Protein AF-A0A932G2T1-F1 (afdb_monomer_lite)

Sequence (448 aa):
MRRAALALGLALTGCAAPVASRAPAPGHAPARVADAASPRRDPAPTVMWLRPGDQRFTGPEERGSILGRSREPALVELLADGSVRAVEGDLQGRLPPEARSWPTADRGLGLFVQAHADLHLGAPDGPVVGRALPGAYLPVIEPGPRTTEIALPGYQIAIDNRWRPVRAFVDSRSLGTRELPLPPSPDAADFRDHARDLSVVPGGPTFAQTLCGPLRVVEERDGLPRIAQHRAGVEVMGWARVGFERRRGDLACPPRVVERRWSMDEAAPQPELPEGYVAADSTLGDPLGERVRRGGRIFWLEEEGFDGLACTDWRIQAERGASDRVRLSSSFIDDSGDANLVVSSFIFEYAAADSVHLPSVVLLGPQTEVRANRGRGPVRSSMSMGCGEIYTIVSADPERVRVVRGQYLFGLVGYHPEDAETWYLDRRACESAAARPIASANQAHGGC

pLDDT: mean 73.9, std 18.0, range [30.36, 98.38]

Foldseek 3Di:
DDDDDDDDDDDDDDDDDDDDDDDDDDDDDDDDDPDDPDPPDDPDFDKWKFAWDPWFFDAPPDDPDRPDTPPHIFIWTQDPVQWIDTPDDGDTGHTDLCLLFPQALRGHTWWFFQAKKFWAAPDQPHFGFWIFHGQFTWRFNADDPFKTKTFHRPKWDQDPNDTGTQITIIGNVRTHHDGDDADDDPDAQAFDQDFWFFDADAVHDGRTTDAGTGKHFPDADPQWTWIWDDDRRMIGIGTTNHHDDSFQAPRGDAFAFDFDDDDPPPPDDADDDPPQKDFQDLPADPLVLVCLVVQHKKWAWADPDPPFTDIDIKTWAQDPDDPQKIWIWDQDQPPVVDQKGKGWTWTWRWDPRDPWFAIKIKTWDRQIFIHGHPDDPGDDRDGDTDDIWMWGFRHDDNFKTWTAIDPCGGGGTIGRPLRIEIMTRDPVVRVVLRPDPDDDSRDGDNDD

Radius of gyration: 30.61 Å; chains: 1; bounding box: 85×69×82 Å

Structure (mmCIF, N/CA/C/O backbone):
data_AF-A0A932G2T1-F1
#
_entry.id   AF-A0A932G2T1-F1
#
loop_
_atom_site.group_PDB
_atom_site.id
_atom_site.type_symbol
_atom_site.label_atom_id
_atom_site.label_alt_id
_atom_site.label_comp_id
_atom_site.label_asym_id
_atom_site.label_entity_id
_atom_site.label_seq_id
_atom_site.pdbx_PDB_ins_code
_atom_site.Cartn_x
_atom_site.Cartn_y
_atom_site.Cartn_z
_atom_site.occupancy
_atom_site.B_iso_or_equiv
_atom_site.auth_seq_id
_atom_site.auth_comp_id
_atom_site.auth_asym_id
_atom_site.auth_atom_id
_atom_site.pdbx_PDB_model_num
ATOM 1 N N . MET A 1 1 ? -5.996 41.501 -36.676 1.00 36.47 1 MET A N 1
ATOM 2 C CA . MET A 1 1 ? -7.219 42.168 -37.175 1.00 36.47 1 MET A CA 1
ATOM 3 C C . MET A 1 1 ? -7.965 42.783 -35.996 1.00 36.47 1 MET A C 1
ATOM 5 O O . MET A 1 1 ? -8.101 42.120 -34.986 1.00 36.47 1 MET A O 1
ATOM 9 N N . ARG A 1 2 ? -8.349 44.060 -36.144 1.00 31.75 2 ARG A N 1
ATOM 10 C CA . ARG A 1 2 ? -9.397 44.852 -35.456 1.00 31.75 2 ARG A CA 1
ATOM 11 C C . ARG A 1 2 ? -9.717 44.627 -33.956 1.00 31.75 2 ARG A C 1
ATOM 13 O O . ARG A 1 2 ? -10.378 43.675 -33.577 1.00 31.75 2 ARG A O 1
ATOM 20 N N . ARG A 1 3 ? -9.337 45.658 -33.182 1.00 37.03 3 ARG A N 1
ATOM 21 C CA . ARG A 1 3 ? -10.027 46.351 -32.065 1.00 37.03 3 ARG A CA 1
ATOM 22 C C . ARG A 1 3 ? -11.445 45.877 -31.685 1.00 37.03 3 ARG A C 1
ATOM 24 O O . ARG A 1 3 ? -12.320 45.906 -32.542 1.00 37.03 3 ARG A O 1
ATOM 31 N N . ALA A 1 4 ? -11.699 45.756 -30.377 1.00 35.81 4 ALA A N 1
ATOM 32 C CA . ALA A 1 4 ? -12.795 46.462 -29.696 1.00 35.81 4 ALA A CA 1
ATOM 33 C C . ALA A 1 4 ? -12.537 46.544 -28.178 1.00 35.81 4 ALA A C 1
ATOM 35 O O . ALA A 1 4 ? -12.162 45.565 -27.543 1.00 35.81 4 ALA A O 1
ATOM 36 N N . ALA A 1 5 ? -12.715 47.748 -27.643 1.00 38.81 5 ALA A N 1
ATOM 37 C CA . ALA A 1 5 ? -12.700 48.122 -26.234 1.00 38.81 5 ALA A CA 1
ATOM 38 C C . ALA A 1 5 ? -14.123 48.556 -25.819 1.00 38.81 5 ALA A C 1
ATOM 40 O O . ALA A 1 5 ? -14.987 48.659 -26.689 1.00 38.81 5 ALA A O 1
ATOM 41 N N . LEU A 1 6 ? -14.273 48.934 -24.538 1.00 33.19 6 LEU A N 1
ATOM 42 C CA . LEU A 1 6 ? -15.447 49.494 -23.829 1.00 33.19 6 LEU A CA 1
ATOM 43 C C . LEU A 1 6 ? -16.456 48.469 -23.277 1.00 33.19 6 LEU A C 1
ATOM 45 O O . LEU A 1 6 ? -16.743 47.476 -23.924 1.00 33.19 6 LEU A O 1
ATOM 49 N N . ALA A 1 7 ? 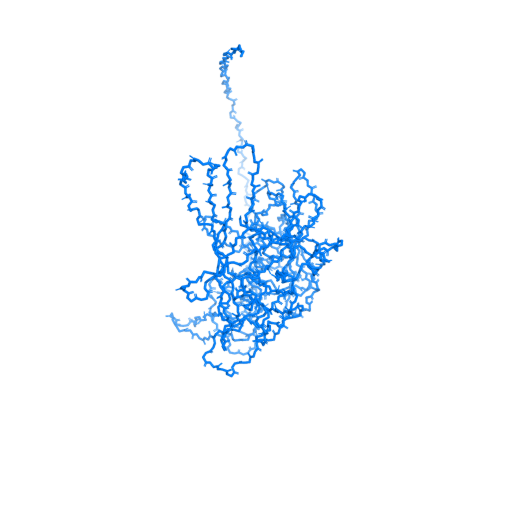-17.095 48.675 -22.121 1.00 30.94 7 ALA A N 1
ATOM 50 C CA . ALA A 1 7 ? -16.960 49.667 -21.047 1.00 30.94 7 ALA A CA 1
ATOM 51 C C . ALA A 1 7 ? -17.843 49.249 -19.851 1.00 30.94 7 ALA A C 1
ATOM 53 O O . ALA A 1 7 ? -18.693 48.372 -19.966 1.00 30.94 7 ALA A O 1
ATOM 54 N N . LEU A 1 8 ? -17.601 49.945 -18.737 1.00 33.62 8 LEU A N 1
ATOM 55 C CA . LEU A 1 8 ? -18.355 50.066 -17.486 1.00 33.62 8 LEU A CA 1
ATOM 56 C C . LEU A 1 8 ? -19.870 49.783 -17.526 1.00 33.62 8 LEU A C 1
ATOM 58 O O . LEU A 1 8 ? -20.591 50.298 -18.376 1.00 33.62 8 LEU A O 1
ATOM 62 N N . GLY A 1 9 ? -20.353 49.179 -16.434 1.00 30.36 9 GLY A N 1
ATOM 63 C CA . GLY A 1 9 ? -21.720 49.326 -15.933 1.00 30.36 9 GLY A CA 1
ATOM 64 C C . GLY A 1 9 ? -21.727 49.409 -14.402 1.00 30.36 9 GLY A C 1
ATOM 65 O O . GLY A 1 9 ? -21.264 48.492 -13.730 1.00 30.36 9 GLY A O 1
ATOM 66 N N . LEU A 1 10 ? -22.197 50.542 -13.876 1.00 33.62 10 LEU A N 1
ATOM 67 C CA . LEU A 1 10 ? -22.302 50.895 -12.458 1.00 33.62 10 LEU A CA 1
ATOM 68 C C . LEU A 1 10 ? -23.425 50.143 -11.711 1.00 33.62 10 LEU A C 1
ATOM 70 O O . LEU A 1 10 ? -24.487 49.889 -12.265 1.00 33.62 10 LEU A O 1
ATOM 74 N N . ALA A 1 11 ? -23.159 49.923 -10.420 1.00 38.56 11 ALA A N 1
ATOM 75 C CA . ALA A 1 11 ? -24.012 50.046 -9.228 1.00 38.56 11 ALA A CA 1
ATOM 76 C C . ALA A 1 11 ? -25.548 49.918 -9.332 1.00 38.56 11 ALA A C 1
ATOM 78 O O . ALA A 1 11 ? -26.215 50.757 -9.931 1.00 38.56 11 ALA A O 1
ATOM 79 N N . LEU A 1 12 ? -26.102 49.022 -8.504 1.00 41.69 12 LEU A N 1
ATOM 80 C CA . LEU A 1 12 ? -27.382 49.239 -7.825 1.00 41.69 12 LEU A CA 1
ATOM 81 C C . LEU A 1 12 ? -27.260 48.886 -6.335 1.00 41.69 12 LEU A C 1
ATOM 83 O O . LEU A 1 12 ? -27.020 47.746 -5.945 1.00 41.69 12 LEU A O 1
ATOM 87 N N . THR A 1 13 ? -27.416 49.924 -5.524 1.00 40.34 13 THR A N 1
ATOM 88 C CA . THR A 1 13 ? -27.706 49.936 -4.092 1.00 40.34 13 THR A CA 1
ATOM 89 C C . THR A 1 13 ? -29.149 49.489 -3.840 1.00 40.34 13 THR A C 1
ATOM 91 O O . THR A 1 13 ? -30.066 49.938 -4.522 1.00 40.34 13 THR A O 1
ATOM 94 N N . GLY A 1 14 ? -29.367 48.660 -2.817 1.00 38.69 14 GLY A N 1
ATOM 95 C CA . GLY A 1 14 ? -30.694 48.317 -2.300 1.00 38.69 14 GLY A CA 1
ATOM 96 C C . GLY A 1 14 ? -30.686 48.314 -0.772 1.00 38.69 14 GLY A C 1
ATOM 97 O O . GLY A 1 14 ? -30.030 47.478 -0.158 1.00 38.69 14 GLY A O 1
ATOM 98 N N . CYS A 1 15 ? -31.385 49.280 -0.176 1.00 40.75 15 CYS A N 1
ATOM 99 C CA . CYS A 1 15 ? -31.573 49.456 1.264 1.00 40.75 15 CYS A CA 1
ATOM 100 C C . CYS A 1 15 ? -32.883 48.817 1.764 1.00 40.75 15 CYS A C 1
ATOM 102 O O . CYS A 1 15 ? -33.870 48.811 1.036 1.00 40.75 15 CYS A O 1
ATOM 104 N N . ALA A 1 16 ? -32.879 48.489 3.069 1.00 36.81 16 ALA A N 1
ATOM 105 C CA . ALA A 1 16 ? -34.007 48.291 4.003 1.00 36.81 16 ALA A CA 1
ATOM 106 C C . ALA A 1 16 ? -34.835 46.990 3.845 1.00 36.81 16 ALA A C 1
ATOM 108 O O . ALA A 1 16 ? -35.106 46.550 2.741 1.00 36.81 16 ALA A O 1
ATOM 109 N N . ALA A 1 17 ? -35.280 46.298 4.905 1.00 37.62 17 ALA A N 1
ATOM 110 C CA . ALA A 1 17 ? -35.633 46.732 6.264 1.00 37.62 17 ALA A CA 1
ATOM 111 C C . ALA A 1 17 ? -35.494 45.592 7.317 1.00 37.62 17 ALA A C 1
ATOM 113 O O . ALA A 1 17 ? -35.486 44.418 6.943 1.00 37.62 17 ALA A O 1
ATOM 114 N N . PRO A 1 18 ? -35.420 45.905 8.630 1.00 50.22 18 PRO A N 1
ATOM 115 C CA . PRO A 1 18 ? -35.369 44.909 9.702 1.00 50.22 18 PRO A CA 1
ATOM 116 C C . PRO A 1 18 ? -36.773 44.424 10.100 1.00 50.22 18 PRO A C 1
ATOM 118 O O . PRO A 1 18 ? -37.667 45.224 10.376 1.00 50.22 18 PRO A O 1
ATOM 121 N N . VAL A 1 19 ? -36.960 43.106 10.193 1.00 46.69 19 VAL A N 1
ATOM 122 C CA . VAL A 1 19 ? -38.171 42.506 10.773 1.00 46.69 19 VAL A CA 1
ATOM 123 C C . VAL A 1 19 ? -37.991 42.400 12.284 1.00 46.69 19 VAL A C 1
ATOM 125 O O . VAL A 1 19 ? -37.173 41.631 12.785 1.00 46.69 19 VAL A O 1
ATOM 128 N N . ALA A 1 20 ? -38.778 43.190 13.009 1.00 41.91 20 ALA A N 1
ATOM 129 C CA . ALA A 1 20 ? -38.942 43.097 14.449 1.00 41.91 20 ALA A CA 1
ATOM 130 C C . ALA A 1 20 ? -39.703 41.808 14.805 1.00 41.91 20 ALA A C 1
ATOM 132 O O . ALA A 1 20 ? -40.883 41.669 14.483 1.00 41.91 20 ALA A O 1
ATOM 133 N N . SER A 1 21 ? -39.043 40.872 15.493 1.00 44.91 21 SER A N 1
ATOM 134 C CA . SER A 1 21 ? -39.714 39.728 16.114 1.00 44.91 21 SER A CA 1
ATOM 135 C C . SER A 1 21 ? -40.123 40.081 17.542 1.00 44.91 21 SER A C 1
ATOM 137 O O . SER A 1 21 ? -39.291 40.413 18.385 1.00 44.91 21 SER A O 1
ATOM 139 N N . ARG A 1 22 ? -41.433 40.010 17.790 1.00 42.78 22 ARG A N 1
ATOM 140 C CA . ARG A 1 22 ? -42.090 40.176 19.090 1.00 42.78 22 ARG A CA 1
ATOM 141 C C . ARG A 1 22 ? -41.557 39.177 20.120 1.00 42.78 22 ARG A C 1
ATOM 143 O O . ARG A 1 22 ? -41.485 37.981 19.853 1.00 42.78 22 ARG A O 1
ATOM 150 N N . ALA A 1 23 ? -41.286 39.678 21.321 1.00 44.94 23 ALA A N 1
ATOM 151 C CA . ALA A 1 23 ? -41.105 38.878 22.524 1.00 44.94 23 ALA A CA 1
ATOM 152 C C . ALA A 1 23 ? -42.447 38.263 22.979 1.00 44.94 23 ALA A C 1
ATOM 154 O O . ALA A 1 23 ? -43.452 38.981 23.011 1.00 44.94 23 ALA A O 1
ATOM 155 N N . PRO A 1 24 ? -42.493 36.974 23.360 1.00 52.09 24 PRO A N 1
ATOM 156 C CA . PRO A 1 24 ? -43.611 36.417 24.106 1.00 52.09 24 PRO A CA 1
ATOM 157 C C . PRO A 1 24 ? -43.470 36.686 25.615 1.00 52.09 24 PRO A C 1
ATOM 159 O O . PRO A 1 24 ? -42.372 36.756 26.165 1.00 52.09 24 PRO A O 1
ATOM 162 N N . ALA A 1 25 ? -44.625 36.857 26.257 1.00 49.12 25 ALA A N 1
ATOM 163 C CA . ALA A 1 25 ? -44.827 37.155 27.673 1.00 49.12 25 ALA A CA 1
ATOM 164 C C . ALA A 1 25 ? -44.294 36.057 28.628 1.00 49.12 25 ALA A C 1
ATOM 166 O O . ALA A 1 25 ? -44.184 34.895 28.228 1.00 49.12 25 ALA A O 1
ATOM 167 N N . PRO A 1 26 ? -44.010 36.390 29.904 1.00 47.50 26 PRO A N 1
ATOM 168 C CA . PRO A 1 26 ? -43.524 35.431 30.891 1.00 47.50 26 PRO A CA 1
ATOM 169 C C . PRO A 1 26 ? -44.660 34.508 31.356 1.00 47.50 26 PRO A C 1
ATOM 171 O O . PRO A 1 26 ? -45.538 34.907 32.117 1.00 47.50 26 PRO A O 1
ATOM 174 N N . GLY A 1 27 ? -44.637 33.259 30.892 1.00 42.16 27 GLY A N 1
ATOM 175 C CA . GLY A 1 27 ? -45.458 32.177 31.430 1.00 42.16 27 GLY A CA 1
ATOM 176 C C . GLY A 1 27 ? -44.837 31.607 32.704 1.00 42.16 27 GLY A C 1
ATOM 177 O O . GLY A 1 27 ? -43.642 31.318 32.745 1.00 42.16 27 GLY A O 1
ATOM 178 N N . HIS A 1 28 ? -45.651 31.458 33.747 1.00 42.97 28 HIS A N 1
ATOM 179 C CA . HIS A 1 28 ? -45.283 30.854 35.025 1.00 42.97 28 HIS A CA 1
ATOM 180 C C . HIS A 1 28 ? -44.648 29.466 34.855 1.00 42.97 28 HIS A C 1
ATOM 182 O O . HIS A 1 28 ? -45.258 28.553 34.302 1.00 42.97 28 HIS A O 1
ATOM 188 N N . ALA A 1 29 ? -43.429 29.309 35.375 1.00 36.66 29 ALA A N 1
ATOM 189 C CA . ALA A 1 29 ? -42.764 28.020 35.489 1.00 36.66 29 ALA A CA 1
ATOM 190 C C . ALA A 1 29 ? -43.407 27.198 36.625 1.00 36.66 29 ALA A C 1
ATOM 192 O O . ALA A 1 29 ? -43.448 27.681 37.761 1.00 36.66 29 ALA A O 1
ATOM 193 N N . PRO A 1 30 ? -43.886 25.967 36.374 1.00 41.78 30 PRO A N 1
ATOM 194 C CA . PRO A 1 30 ? -44.206 25.042 37.450 1.00 41.78 30 PRO A CA 1
ATOM 195 C C . PRO A 1 30 ? -42.914 24.610 38.156 1.00 41.78 30 PRO A C 1
ATOM 197 O O . PRO A 1 30 ? -41.870 24.417 37.527 1.00 41.78 30 PRO A O 1
ATOM 200 N N . ALA A 1 31 ? -42.990 24.482 39.479 1.00 41.66 31 ALA A N 1
ATOM 201 C CA . ALA A 1 31 ? -41.897 24.033 40.326 1.00 41.66 31 ALA A CA 1
ATOM 202 C C . ALA A 1 31 ? -41.333 22.693 39.820 1.00 41.66 31 ALA A C 1
ATOM 204 O O . ALA A 1 31 ? -42.042 21.688 39.764 1.00 41.66 31 ALA A O 1
ATOM 205 N N . ARG A 1 32 ? -40.043 22.687 39.456 1.00 38.25 32 ARG A N 1
ATOM 206 C CA . ARG A 1 32 ? -39.275 21.461 39.219 1.00 38.25 32 ARG A CA 1
ATOM 207 C C . ARG A 1 32 ? -39.206 20.687 40.531 1.00 38.25 32 ARG A C 1
ATOM 209 O O . ARG A 1 32 ? -38.477 21.075 41.441 1.00 38.25 32 ARG A O 1
ATOM 216 N N . VAL A 1 33 ? -39.949 19.590 40.606 1.00 41.84 33 VAL A N 1
ATOM 217 C CA . VAL A 1 33 ? -39.651 18.504 41.536 1.00 41.84 33 VAL A CA 1
ATOM 218 C C . VAL A 1 33 ? -38.266 17.989 41.150 1.00 41.84 33 VAL A C 1
ATOM 220 O O . VAL A 1 33 ? -38.028 17.637 39.995 1.00 41.84 33 VAL A O 1
ATOM 223 N N . ALA A 1 34 ? -37.324 18.057 42.086 1.00 41.28 34 ALA A N 1
ATOM 224 C CA . ALA A 1 34 ? -35.996 17.500 41.913 1.00 41.28 34 ALA A CA 1
ATOM 225 C C . ALA A 1 34 ? -36.129 15.976 41.829 1.00 41.28 34 ALA A C 1
ATOM 227 O O . ALA A 1 34 ? -36.301 15.310 42.849 1.00 41.28 34 ALA A O 1
ATOM 228 N N . ASP A 1 35 ? -36.080 15.438 40.611 1.00 41.31 35 ASP A N 1
ATOM 229 C CA . ASP A 1 35 ? -35.888 14.009 40.402 1.00 41.31 35 ASP A CA 1
ATOM 230 C C . ASP A 1 35 ? -34.572 13.611 41.068 1.00 41.31 35 ASP A C 1
ATOM 232 O O . ASP A 1 35 ? -33.496 14.126 40.742 1.00 41.31 35 ASP A O 1
ATOM 236 N N . ALA A 1 36 ? -34.676 12.712 42.045 1.00 45.06 36 ALA A N 1
ATOM 237 C CA . ALA A 1 36 ? -33.539 12.081 42.682 1.00 45.06 36 ALA A CA 1
ATOM 238 C C . ALA A 1 36 ? -32.657 11.470 41.586 1.00 45.06 36 ALA A C 1
ATOM 240 O O . ALA A 1 36 ? -33.076 10.561 40.867 1.00 45.06 36 ALA A O 1
ATOM 241 N N . ALA A 1 37 ? -31.447 12.015 41.436 1.00 46.44 37 ALA A N 1
ATOM 242 C CA . ALA A 1 37 ? -30.466 11.544 40.478 1.00 46.44 37 ALA A CA 1
ATOM 243 C C . ALA A 1 37 ? -30.239 10.047 40.708 1.00 46.44 37 ALA A C 1
ATOM 245 O O . ALA A 1 37 ? -29.640 9.642 41.705 1.00 46.44 37 ALA A O 1
ATOM 246 N N . SER A 1 38 ? -30.745 9.224 39.789 1.00 40.19 38 SER A N 1
ATOM 247 C CA . SER A 1 38 ? -30.383 7.813 39.741 1.00 40.19 38 SER A CA 1
ATOM 248 C C . SER A 1 38 ? -28.855 7.729 39.707 1.00 40.19 38 SER A C 1
ATOM 250 O O . SER A 1 38 ? -28.242 8.498 38.956 1.00 40.19 38 SER A O 1
ATOM 252 N N . PRO A 1 39 ? -28.223 6.856 40.513 1.00 51.91 39 PRO A N 1
ATOM 253 C CA . PRO A 1 39 ? -26.775 6.719 40.507 1.00 51.91 39 PRO A CA 1
ATOM 254 C C . PRO A 1 39 ? -26.333 6.465 39.067 1.00 51.91 39 PRO A C 1
ATOM 256 O O . PRO A 1 39 ? -26.792 5.511 38.433 1.00 51.91 39 PRO A O 1
ATOM 259 N N . ARG A 1 40 ? -25.502 7.368 38.528 1.00 51.28 40 ARG A N 1
ATOM 260 C CA . ARG A 1 40 ? -24.861 7.179 37.226 1.00 51.28 40 ARG A CA 1
ATOM 261 C C . ARG A 1 40 ? -24.102 5.862 37.325 1.00 51.28 40 ARG A C 1
ATOM 263 O O . ARG A 1 40 ? -23.093 5.794 38.014 1.00 51.28 40 ARG A O 1
ATOM 270 N N . ARG A 1 41 ? -24.632 4.804 36.705 1.00 52.34 41 ARG A N 1
ATOM 271 C CA . ARG A 1 41 ? -23.860 3.584 36.490 1.00 52.34 41 ARG A CA 1
ATOM 272 C C . ARG A 1 41 ? -22.688 3.994 35.620 1.00 52.34 41 ARG A C 1
ATOM 274 O O . ARG A 1 41 ? -22.911 4.485 34.511 1.00 52.34 41 ARG A O 1
ATOM 281 N N . ASP A 1 42 ? -21.483 3.828 36.144 1.00 60.59 42 ASP A N 1
ATOM 282 C CA . ASP A 1 42 ? -20.288 3.979 35.336 1.00 60.59 42 ASP A CA 1
ATOM 283 C C . ASP A 1 42 ? -20.427 3.066 34.109 1.00 60.59 42 ASP A C 1
ATOM 285 O O . ASP A 1 42 ? -20.902 1.927 34.239 1.00 60.59 42 ASP A O 1
ATOM 289 N N . PRO A 1 43 ? -20.125 3.570 32.902 1.00 65.50 43 PRO A N 1
ATOM 290 C CA . PRO A 1 43 ? -20.181 2.750 31.705 1.00 65.50 43 PRO A CA 1
ATOM 291 C C . PRO A 1 43 ? -19.279 1.530 31.904 1.00 65.50 43 PRO A C 1
ATOM 293 O O . PRO A 1 43 ? -18.178 1.644 32.442 1.00 65.50 43 PRO A O 1
ATOM 296 N N . ALA A 1 44 ? -19.765 0.356 31.494 1.00 68.62 44 ALA A N 1
ATOM 297 C CA . ALA A 1 44 ? -18.973 -0.863 31.561 1.00 68.62 44 ALA A CA 1
ATOM 298 C C . ALA A 1 44 ? -17.633 -0.656 30.824 1.00 68.62 44 ALA A C 1
ATOM 300 O O . ALA A 1 44 ? -17.618 0.005 29.777 1.00 68.62 44 ALA A O 1
ATOM 301 N N . PRO A 1 45 ? -16.516 -1.191 31.352 1.00 77.56 45 PRO A N 1
ATOM 302 C CA . PRO A 1 45 ? -15.216 -1.056 30.710 1.00 77.56 45 PRO A CA 1
ATOM 303 C C . PRO A 1 45 ? -15.271 -1.615 29.286 1.00 77.56 45 PRO A C 1
ATOM 305 O O . PRO A 1 45 ? -15.874 -2.659 29.030 1.00 77.56 45 PRO A O 1
ATOM 308 N N . THR A 1 46 ? -14.658 -0.898 28.345 1.00 90.19 46 THR A N 1
ATOM 309 C CA . THR A 1 46 ? -14.611 -1.333 26.944 1.00 90.19 46 THR A CA 1
ATOM 310 C C . THR A 1 46 ? -13.400 -2.233 26.752 1.00 90.19 46 THR A C 1
ATOM 312 O O . THR A 1 46 ? -12.266 -1.782 26.902 1.00 90.19 46 THR A O 1
ATOM 315 N N . VAL A 1 47 ? -13.641 -3.502 26.424 1.00 93.25 47 VAL A N 1
ATOM 316 C CA . VAL A 1 47 ? -12.588 -4.489 26.161 1.00 93.25 47 VAL A CA 1
ATOM 317 C C . VAL A 1 47 ? -12.160 -4.413 24.696 1.00 93.25 47 VAL A C 1
ATOM 319 O O . VAL A 1 47 ? -13.004 -4.464 23.804 1.00 93.25 47 VAL A O 1
ATOM 322 N N . MET A 1 48 ? -10.859 -4.295 24.441 1.00 94.06 48 MET A N 1
ATOM 323 C CA . MET A 1 48 ? -10.264 -4.136 23.111 1.00 94.06 48 MET A CA 1
ATOM 324 C C . MET A 1 48 ? -8.955 -4.908 22.999 1.00 94.06 48 MET A C 1
ATOM 326 O O . MET A 1 48 ? -8.325 -5.237 23.999 1.00 94.06 48 MET A O 1
ATOM 330 N N . TRP A 1 49 ? -8.521 -5.174 21.773 1.00 92.19 49 TRP A N 1
ATOM 331 C CA . TRP A 1 49 ? -7.183 -5.694 21.534 1.00 92.19 49 TRP A CA 1
ATOM 332 C C . TRP A 1 49 ? -6.161 -4.572 21.566 1.00 92.19 49 TRP A C 1
ATOM 334 O O . TRP A 1 49 ? -6.384 -3.488 21.035 1.00 92.19 49 TRP A O 1
ATOM 344 N N . LEU A 1 50 ? -5.014 -4.875 22.150 1.00 88.50 50 LEU A N 1
ATOM 345 C CA . LEU A 1 50 ? -3.802 -4.093 22.086 1.00 88.50 50 LEU A CA 1
ATOM 346 C C . LEU A 1 50 ? -2.795 -4.862 21.230 1.00 88.50 50 LEU A C 1
ATOM 348 O O . LEU A 1 50 ? -2.267 -5.885 21.668 1.00 88.50 50 LEU A O 1
ATOM 352 N N . ARG A 1 51 ? -2.530 -4.392 20.008 1.00 85.38 51 ARG A N 1
ATOM 353 C CA . ARG A 1 51 ? -1.513 -5.011 19.143 1.00 85.38 51 ARG A CA 1
ATOM 354 C C . ARG A 1 51 ? -0.090 -4.583 19.561 1.00 85.38 51 ARG A C 1
ATOM 356 O O . ARG A 1 51 ? 0.083 -3.441 20.012 1.00 85.38 51 ARG A O 1
ATOM 363 N N . PRO A 1 52 ? 0.918 -5.467 19.402 1.00 75.06 52 PRO A N 1
ATOM 364 C CA . PRO A 1 52 ? 2.300 -5.205 19.795 1.00 75.06 52 PRO A CA 1
ATOM 365 C C . PRO A 1 52 ? 2.853 -3.920 19.186 1.00 75.06 52 PRO A C 1
ATOM 367 O O . PRO A 1 52 ? 2.529 -3.536 18.067 1.00 75.06 52 PRO A O 1
ATOM 370 N N . GLY A 1 53 ? 3.748 -3.258 19.906 1.00 67.00 53 GLY A N 1
ATOM 371 C CA . GLY A 1 53 ? 4.473 -2.108 19.382 1.00 67.00 53 GLY A CA 1
ATOM 372 C C . GLY A 1 53 ? 5.432 -1.530 20.409 1.00 67.00 53 GLY A C 1
ATOM 373 O O . GLY A 1 53 ? 5.457 -1.952 21.563 1.00 67.00 53 GLY A O 1
ATOM 374 N N . ASP A 1 54 ? 6.187 -0.503 20.018 1.00 56.78 54 ASP A N 1
ATOM 375 C CA . ASP A 1 54 ? 7.085 0.240 20.918 1.00 56.78 54 ASP A CA 1
ATOM 376 C C . ASP A 1 54 ? 6.324 1.164 21.891 1.00 56.78 54 ASP A C 1
ATOM 378 O O . ASP A 1 54 ? 6.761 2.267 22.224 1.00 56.78 54 ASP A O 1
ATOM 382 N N . GLN A 1 55 ? 5.151 0.722 22.337 1.00 64.38 55 GLN A N 1
ATOM 383 C CA . GLN A 1 55 ? 4.315 1.433 23.284 1.00 64.38 55 GLN A CA 1
ATOM 384 C C . GLN A 1 55 ? 4.991 1.397 24.649 1.00 64.38 55 GLN A C 1
ATOM 386 O O . GLN A 1 55 ? 5.336 0.335 25.168 1.00 64.38 55 GLN A O 1
ATOM 391 N N . ARG A 1 56 ? 5.202 2.584 25.214 1.00 64.88 56 ARG A N 1
ATOM 392 C CA . ARG A 1 56 ? 5.715 2.758 26.568 1.00 64.88 56 ARG A CA 1
ATOM 393 C C . ARG A 1 56 ? 4.527 3.016 27.481 1.00 64.88 56 ARG A C 1
ATOM 395 O O . ARG A 1 56 ? 3.809 3.991 27.278 1.00 64.88 56 ARG A O 1
ATOM 402 N N . PHE A 1 57 ? 4.344 2.157 28.472 1.00 66.50 57 PHE A N 1
ATOM 403 C CA . PHE A 1 57 ? 3.363 2.362 29.533 1.00 66.50 57 PHE A CA 1
ATOM 404 C C . PHE A 1 57 ? 3.986 3.220 30.622 1.00 66.50 57 PHE A C 1
ATOM 406 O O . PHE A 1 57 ? 5.079 2.906 31.094 1.00 66.50 57 PHE A O 1
ATOM 413 N N . THR A 1 58 ? 3.298 4.285 31.023 1.00 63.38 58 THR A N 1
ATOM 414 C CA . THR A 1 58 ? 3.634 5.006 32.255 1.00 63.38 58 THR A CA 1
ATOM 415 C C . THR A 1 58 ? 2.818 4.428 33.399 1.00 63.38 58 THR A C 1
ATOM 417 O O . THR A 1 58 ? 1.602 4.246 33.252 1.00 63.38 58 THR A O 1
ATOM 420 N N . GLY A 1 59 ? 3.475 4.155 34.525 1.00 60.34 59 GLY A N 1
ATOM 421 C CA . GLY A 1 59 ? 2.792 3.706 35.731 1.00 60.34 59 GLY A CA 1
ATOM 422 C C . GLY A 1 59 ? 1.825 4.740 36.303 1.00 60.34 59 GLY A C 1
ATOM 423 O O . GLY A 1 59 ? 1.959 5.932 36.019 1.00 60.34 59 GLY A O 1
ATOM 424 N N . PRO A 1 60 ? 0.842 4.293 37.104 1.00 56.53 60 PRO A N 1
ATOM 425 C CA . PRO A 1 60 ? -0.114 5.186 37.752 1.00 56.53 60 PRO A CA 1
ATOM 426 C C . PRO A 1 60 ? 0.550 6.146 38.755 1.00 56.53 60 PRO A C 1
ATOM 428 O O . PRO A 1 60 ? 0.030 7.238 38.967 1.00 56.53 60 PRO A O 1
ATOM 431 N N . GLU A 1 61 ? 1.708 5.781 39.323 1.00 57.66 61 GLU A N 1
ATOM 432 C CA . GLU A 1 61 ? 2.347 6.534 40.416 1.00 57.66 61 GLU A CA 1
ATOM 433 C C . GLU A 1 61 ? 3.656 7.256 40.045 1.00 57.66 61 GLU A C 1
ATOM 435 O O . GLU A 1 61 ? 4.107 8.114 40.800 1.00 57.66 61 GLU A O 1
ATOM 440 N N . GLU A 1 62 ? 4.244 7.020 38.867 1.00 49.75 62 GLU A N 1
ATOM 441 C CA . GLU A 1 62 ? 5.524 7.639 38.498 1.00 49.75 62 GLU A CA 1
ATOM 442 C C . GLU A 1 62 ? 5.510 8.278 37.108 1.00 49.75 62 GLU A C 1
ATOM 444 O O . GLU A 1 62 ? 5.354 7.631 36.068 1.00 49.75 62 GLU A O 1
ATOM 449 N N . ARG A 1 63 ? 5.785 9.587 37.086 1.00 46.53 63 ARG A N 1
ATOM 450 C CA . ARG A 1 63 ? 6.188 10.317 35.882 1.00 46.53 63 ARG A CA 1
ATOM 451 C C . ARG A 1 63 ? 7.577 9.833 35.440 1.00 46.53 63 ARG A C 1
ATOM 453 O O . ARG A 1 63 ? 8.565 10.503 35.718 1.00 46.53 63 ARG A O 1
ATOM 460 N N . GLY A 1 64 ? 7.665 8.701 34.742 1.00 45.97 64 GLY A N 1
ATOM 461 C CA . GLY A 1 64 ? 8.860 8.380 33.949 1.00 45.97 64 GLY A CA 1
ATOM 462 C C . GLY A 1 64 ? 9.304 6.922 33.868 1.00 45.97 64 GLY A C 1
ATOM 463 O O . GLY A 1 64 ? 10.137 6.626 33.012 1.00 45.97 64 GLY A O 1
ATOM 464 N N . SER A 1 65 ? 8.774 6.003 34.678 1.00 45.47 65 SER A N 1
ATOM 465 C CA . SER A 1 65 ? 9.132 4.584 34.573 1.00 45.47 65 SER A CA 1
ATOM 466 C C . SER A 1 65 ? 8.336 3.901 33.450 1.00 45.47 65 SER A C 1
ATOM 468 O O . SER A 1 65 ? 7.105 3.877 33.442 1.00 45.47 65 SER A O 1
ATOM 470 N N . ILE A 1 66 ? 9.062 3.388 32.448 1.00 52.41 66 ILE A N 1
ATOM 471 C CA . ILE A 1 66 ? 8.515 2.569 31.358 1.00 52.41 66 ILE A CA 1
ATOM 472 C C . ILE A 1 66 ? 8.219 1.187 31.947 1.00 52.41 66 ILE A C 1
ATOM 474 O O . ILE A 1 66 ? 9.150 0.420 32.179 1.00 52.41 66 ILE A O 1
ATOM 478 N N . LEU A 1 67 ? 6.947 0.867 32.186 1.00 50.94 67 LEU A N 1
ATOM 479 C CA . LEU A 1 67 ? 6.560 -0.382 32.859 1.00 50.94 67 LEU A CA 1
ATOM 480 C C . LEU A 1 67 ? 6.660 -1.638 31.977 1.00 50.94 67 LEU A C 1
ATOM 482 O O . LEU A 1 67 ? 6.653 -2.750 32.491 1.00 50.94 67 LEU A O 1
ATOM 486 N N . GLY A 1 68 ? 6.789 -1.495 30.658 1.00 58.00 68 GLY A N 1
ATOM 487 C CA . GLY A 1 68 ? 6.962 -2.641 29.767 1.00 58.00 68 GLY A CA 1
ATOM 488 C C . GLY A 1 68 ? 6.732 -2.311 28.298 1.00 58.00 68 GLY A C 1
ATOM 489 O O . GLY A 1 68 ? 6.347 -1.194 27.953 1.00 58.00 68 GLY A O 1
ATOM 490 N N . ARG A 1 69 ? 6.983 -3.299 27.433 1.00 64.75 69 ARG A N 1
ATOM 491 C CA . ARG A 1 69 ? 6.532 -3.336 26.034 1.00 64.75 69 ARG A CA 1
ATOM 492 C C . ARG A 1 69 ? 5.645 -4.566 25.879 1.00 64.75 69 ARG A C 1
ATOM 494 O O . ARG A 1 69 ? 6.072 -5.656 26.257 1.00 64.75 69 ARG A O 1
ATOM 501 N N . SER A 1 70 ? 4.453 -4.410 25.308 1.00 66.25 70 SER A N 1
ATOM 502 C CA . SER A 1 70 ? 3.669 -5.563 24.851 1.00 66.25 70 SER A CA 1
ATOM 503 C C . SER A 1 70 ? 4.397 -6.156 23.641 1.00 66.25 70 SER A C 1
ATOM 505 O O . SER A 1 70 ? 4.536 -5.510 22.601 1.00 66.25 70 SER A O 1
ATOM 507 N N . ARG A 1 71 ? 4.961 -7.354 23.830 1.00 74.50 71 ARG A N 1
ATOM 508 C CA . ARG A 1 71 ? 5.613 -8.131 22.762 1.00 74.50 71 ARG A CA 1
ATOM 509 C C . ARG A 1 71 ? 4.602 -8.953 21.966 1.00 74.50 71 ARG A C 1
ATOM 511 O O . ARG A 1 71 ? 4.855 -9.260 20.809 1.00 74.50 71 ARG A O 1
ATOM 518 N N . GLU A 1 72 ? 3.463 -9.251 22.581 1.00 81.69 72 GLU A N 1
ATOM 519 C CA . GLU A 1 72 ? 2.391 -10.075 22.032 1.00 81.69 72 GLU A CA 1
ATOM 520 C C . GLU A 1 72 ? 1.054 -9.328 22.118 1.00 81.69 72 GLU A C 1
ATOM 522 O O . GLU A 1 72 ? 0.884 -8.497 23.023 1.00 81.69 72 GLU A O 1
ATOM 527 N N . PRO A 1 73 ? 0.122 -9.570 21.174 1.00 87.31 73 PRO A N 1
ATOM 528 C CA . PRO A 1 73 ? -1.219 -9.010 21.247 1.00 87.31 73 PRO A CA 1
ATOM 529 C C . PRO A 1 73 ? -1.881 -9.377 22.577 1.00 87.31 73 PRO A C 1
ATOM 531 O O . PRO A 1 73 ? -1.852 -10.537 22.975 1.00 87.31 73 PRO A O 1
ATOM 534 N N . ALA A 1 74 ? -2.501 -8.408 23.245 1.00 91.12 74 ALA A N 1
ATOM 535 C CA . ALA A 1 74 ? -3.177 -8.632 24.521 1.00 91.12 74 ALA A CA 1
ATOM 536 C C . ALA A 1 74 ? -4.589 -8.053 24.496 1.00 91.12 74 ALA A C 1
ATOM 538 O O . ALA A 1 74 ? -4.821 -6.988 23.924 1.00 91.12 74 ALA A O 1
ATOM 539 N N . LEU A 1 75 ? -5.530 -8.729 25.145 1.00 93.94 75 LEU A N 1
ATOM 540 C CA . LEU A 1 75 ? -6.862 -8.187 25.368 1.00 93.94 75 LEU A CA 1
ATOM 541 C C . LEU A 1 75 ? -6.828 -7.275 26.600 1.00 93.94 75 LEU A C 1
ATOM 543 O O . LEU A 1 75 ? -6.349 -7.684 27.657 1.00 93.94 75 LEU A O 1
ATOM 547 N N . VAL A 1 76 ? -7.314 -6.043 26.474 1.00 92.88 76 VAL A N 1
ATOM 548 C CA . VAL A 1 76 ? -7.245 -5.023 27.525 1.00 92.88 76 VAL A CA 1
ATOM 549 C C . VAL A 1 76 ? -8.582 -4.323 27.736 1.00 92.88 76 VAL A C 1
ATOM 551 O O . VAL A 1 76 ? -9.326 -4.054 26.798 1.00 92.88 76 VAL A O 1
ATOM 554 N N . GLU A 1 77 ? -8.874 -3.983 28.982 1.00 93.62 77 GLU A N 1
ATOM 555 C CA . GLU A 1 77 ? -9.932 -3.066 29.382 1.00 93.62 77 GLU A CA 1
ATOM 556 C C . GLU A 1 77 ? -9.422 -1.628 29.290 1.00 93.62 77 GLU A C 1
ATOM 558 O O . GLU A 1 77 ? -8.430 -1.279 29.933 1.00 93.62 77 GLU A O 1
ATOM 563 N N . LEU A 1 78 ? -10.108 -0.781 28.521 1.00 90.38 78 LEU A N 1
ATOM 564 C CA . LEU A 1 78 ? -9.900 0.664 28.553 1.00 90.38 78 LEU A CA 1
ATOM 565 C C . LEU A 1 78 ? -10.720 1.278 29.691 1.00 90.38 78 LEU A C 1
ATOM 567 O O . LEU A 1 78 ? -11.952 1.211 29.697 1.00 90.38 78 LEU A O 1
ATOM 571 N N . LEU A 1 79 ? -10.017 1.903 30.631 1.00 89.62 79 LEU A N 1
ATOM 572 C CA . LEU A 1 79 ? -10.587 2.579 31.788 1.00 89.62 79 LEU A CA 1
ATOM 573 C C . LEU A 1 79 ? -10.933 4.041 31.461 1.00 89.62 79 LEU A C 1
ATOM 575 O O . LEU A 1 79 ? -10.407 4.638 30.518 1.00 89.62 79 LEU A O 1
ATOM 579 N N . ALA A 1 80 ? -11.823 4.638 32.259 1.00 85.12 80 ALA A N 1
ATOM 580 C CA . ALA A 1 80 ? -12.355 5.985 32.023 1.00 85.12 80 ALA A CA 1
ATOM 581 C C . ALA A 1 80 ? -11.285 7.096 32.070 1.00 85.12 80 ALA A C 1
ATOM 583 O O . ALA A 1 80 ? -11.399 8.101 31.371 1.00 85.12 80 ALA A O 1
ATOM 584 N N . ASP A 1 81 ? -10.222 6.914 32.856 1.00 84.31 81 ASP A N 1
ATOM 585 C CA . ASP A 1 81 ? -9.074 7.833 32.938 1.00 84.31 81 ASP A CA 1
ATOM 586 C C . ASP A 1 81 ? -8.094 7.687 31.755 1.00 84.31 81 ASP A C 1
ATOM 588 O O . ASP A 1 81 ? -7.129 8.453 31.592 1.00 84.31 81 ASP A O 1
ATOM 592 N N . GLY A 1 82 ? -8.362 6.693 30.912 1.00 83.75 82 GLY A N 1
ATOM 593 C CA . GLY A 1 82 ? -7.605 6.360 29.737 1.00 83.75 82 GLY A CA 1
ATOM 594 C C . GLY A 1 82 ? -6.435 5.409 29.936 1.00 83.75 82 GLY A C 1
ATOM 595 O O . GLY A 1 82 ? -5.679 5.199 28.981 1.00 83.75 82 GLY A O 1
ATOM 596 N N . SER A 1 83 ? -6.280 4.865 31.139 1.00 87.94 83 SER A N 1
ATOM 597 C CA . SER A 1 83 ? -5.404 3.731 31.384 1.00 87.94 83 SER A CA 1
ATOM 598 C C . SER A 1 83 ? -5.995 2.443 30.811 1.00 87.94 83 SER A C 1
ATOM 600 O O . SER A 1 83 ? -7.188 2.352 30.520 1.00 87.94 83 SER A O 1
ATOM 602 N N . VAL A 1 84 ? -5.129 1.463 30.590 1.00 89.44 84 VAL A N 1
ATOM 603 C CA . VAL A 1 84 ? -5.508 0.121 30.168 1.00 89.44 84 VAL A CA 1
ATOM 604 C C . VAL A 1 84 ? -5.048 -0.893 31.198 1.00 89.44 84 VAL A C 1
ATOM 606 O O . VAL A 1 84 ? -4.007 -0.717 31.839 1.00 89.44 84 VAL A O 1
ATOM 609 N N . ARG A 1 85 ? -5.825 -1.961 31.334 1.00 91.56 85 ARG A N 1
ATOM 610 C CA . ARG A 1 85 ? -5.504 -3.128 32.153 1.00 91.56 85 ARG A CA 1
ATOM 611 C C . ARG A 1 85 ? -5.759 -4.374 31.325 1.00 91.56 85 ARG A C 1
ATOM 613 O O . ARG A 1 85 ? -6.818 -4.471 30.718 1.00 91.56 85 ARG A O 1
ATOM 620 N N . ALA A 1 86 ? -4.822 -5.308 31.270 1.00 90.69 86 ALA A N 1
ATOM 621 C CA . ALA A 1 86 ? -5.072 -6.562 30.584 1.00 90.69 86 ALA A CA 1
ATOM 622 C C . ALA A 1 86 ? -6.202 -7.344 31.252 1.00 90.69 86 ALA A C 1
ATOM 624 O O . ALA A 1 86 ? -6.339 -7.358 32.473 1.00 90.69 86 ALA A O 1
ATOM 625 N N . VAL A 1 87 ? -7.016 -7.982 30.414 1.00 92.44 87 VAL A N 1
ATOM 626 C CA . VAL A 1 87 ? -8.026 -8.947 30.856 1.00 92.44 87 VAL A CA 1
ATOM 627 C C . VAL A 1 87 ? -7.329 -10.176 31.447 1.00 92.44 87 VAL A C 1
ATOM 629 O O . VAL A 1 87 ? -7.795 -10.730 32.438 1.00 92.44 87 VAL A O 1
ATOM 632 N N . GLU A 1 88 ? -6.182 -10.554 30.872 1.00 89.06 88 GLU A N 1
ATOM 633 C CA . GLU A 1 88 ? -5.318 -11.637 31.340 1.00 89.06 88 GLU A CA 1
ATOM 634 C C . GLU A 1 88 ? -3.853 -11.172 31.402 1.00 89.06 88 GLU A C 1
ATOM 636 O O . GLU A 1 88 ? -3.327 -10.608 30.441 1.00 89.06 88 GLU A O 1
ATOM 641 N N . GLY A 1 89 ? -3.183 -11.430 32.529 1.00 86.06 89 GLY A N 1
ATOM 642 C CA . GLY A 1 89 ? -1.788 -11.048 32.775 1.00 86.06 89 GLY A CA 1
ATOM 643 C C . GLY A 1 89 ? -1.613 -9.712 33.509 1.00 86.06 89 GLY A C 1
ATOM 644 O O . GLY A 1 89 ? -2.577 -9.072 33.920 1.00 86.06 89 GLY A O 1
ATOM 645 N N . ASP A 1 90 ? -0.357 -9.290 33.668 1.00 84.31 90 ASP A N 1
ATOM 646 C CA . ASP A 1 90 ? 0.025 -8.187 34.571 1.00 84.31 90 ASP A CA 1
ATOM 647 C C . ASP A 1 90 ? 0.166 -6.823 33.871 1.00 84.31 90 ASP A C 1
ATOM 649 O O . ASP A 1 90 ? 0.702 -5.864 34.431 1.00 84.31 90 ASP A O 1
ATOM 653 N N . LEU A 1 91 ? -0.274 -6.711 32.615 1.00 83.69 91 LEU A N 1
ATOM 654 C CA . LEU A 1 91 ? -0.149 -5.465 31.866 1.00 83.69 91 LEU A CA 1
ATOM 655 C C . LEU A 1 91 ? -1.130 -4.416 32.411 1.00 83.69 91 LEU A C 1
ATOM 657 O O . LEU A 1 91 ? -2.343 -4.542 32.258 1.00 83.69 91 LEU A O 1
ATOM 661 N N . GLN A 1 92 ? -0.600 -3.330 32.969 1.00 87.00 92 GLN A N 1
ATOM 662 C CA . GLN A 1 92 ? -1.382 -2.170 33.389 1.00 87.00 92 GLN A CA 1
ATOM 663 C C . GLN A 1 92 ? -0.598 -0.875 33.159 1.00 87.00 92 GLN A C 1
ATOM 665 O O . GLN A 1 92 ? 0.606 -0.805 33.407 1.00 87.00 92 GLN A O 1
ATOM 670 N N . GLY A 1 93 ? -1.277 0.179 32.708 1.00 86.50 93 GLY A N 1
ATOM 671 C CA . GLY A 1 93 ? -0.673 1.507 32.625 1.00 86.50 93 GLY A CA 1
ATOM 672 C C . GLY A 1 93 ? -1.431 2.469 31.729 1.00 86.50 93 GLY A C 1
ATOM 673 O O . GLY A 1 93 ? -2.465 2.137 31.151 1.00 86.50 93 GLY A O 1
ATOM 674 N N . ARG A 1 94 ? -0.914 3.690 31.595 1.00 86.00 94 ARG A N 1
ATOM 675 C CA . ARG A 1 94 ? -1.493 4.677 30.680 1.00 86.00 94 ARG A CA 1
ATOM 676 C C . ARG A 1 94 ? -0.896 4.537 29.288 1.00 86.00 94 ARG A C 1
ATOM 678 O O . ARG A 1 94 ? 0.326 4.525 29.142 1.00 86.00 94 ARG A O 1
ATOM 685 N N . LEU A 1 95 ? -1.760 4.467 28.278 1.00 77.31 95 LEU A N 1
ATOM 686 C CA . LEU A 1 95 ? -1.329 4.579 26.891 1.00 77.31 95 LEU A CA 1
ATOM 687 C C . LEU A 1 95 ? -1.016 6.040 26.552 1.00 77.31 95 LEU A C 1
ATOM 689 O O . LEU A 1 95 ? -1.750 6.933 26.992 1.00 77.31 95 LEU A O 1
ATOM 693 N N . PRO A 1 96 ? 0.025 6.298 25.744 1.00 75.00 96 PRO A N 1
ATOM 694 C CA . PRO A 1 96 ? 0.231 7.623 25.187 1.00 75.00 96 PRO A CA 1
ATOM 695 C C . PRO A 1 96 ? -1.012 8.037 24.380 1.00 75.00 96 PRO A C 1
ATOM 697 O O . PRO A 1 96 ? -1.582 7.191 23.680 1.00 75.00 96 PRO A O 1
ATOM 700 N N . PRO A 1 97 ? -1.458 9.307 24.445 1.00 72.38 97 PRO A N 1
ATOM 701 C CA . PRO A 1 97 ? -2.608 9.778 23.671 1.00 72.38 97 PRO A CA 1
ATOM 702 C C . PRO A 1 97 ? -2.488 9.458 22.176 1.00 72.38 97 PRO A C 1
ATOM 704 O O . PRO A 1 97 ? -3.484 9.165 21.515 1.00 72.38 97 PRO A O 1
ATOM 707 N N . GLU A 1 98 ? -1.261 9.444 21.649 1.00 71.00 98 GLU A N 1
ATOM 708 C CA . GLU A 1 98 ? -0.980 9.148 20.249 1.00 71.00 98 GLU A CA 1
ATOM 709 C C . GLU A 1 98 ? -1.249 7.680 19.895 1.00 71.00 98 GLU A C 1
ATOM 711 O O . GLU A 1 98 ? -1.692 7.420 18.780 1.00 71.00 98 GLU A O 1
ATOM 716 N N . ALA A 1 99 ? -1.075 6.730 20.828 1.00 69.38 99 ALA A N 1
ATOM 717 C CA . ALA A 1 99 ? -1.302 5.299 20.576 1.00 69.38 99 ALA A CA 1
ATOM 718 C C . ALA A 1 99 ? -2.762 4.969 20.226 1.00 69.38 99 ALA A C 1
ATOM 720 O O . ALA A 1 99 ? -3.025 3.951 19.589 1.00 69.38 99 ALA A O 1
ATOM 721 N N . ARG A 1 100 ? -3.706 5.846 20.589 1.00 68.31 100 ARG A N 1
ATOM 722 C CA . ARG A 1 100 ? -5.120 5.739 20.185 1.00 68.31 100 ARG A CA 1
ATOM 723 C C . ARG A 1 100 ? -5.386 6.191 18.757 1.00 68.31 100 ARG A C 1
ATOM 725 O O . ARG A 1 100 ? -6.437 5.912 18.207 1.00 68.31 100 ARG A O 1
ATOM 732 N N . SER A 1 101 ? -4.458 6.932 18.162 1.00 65.94 101 SER A N 1
ATOM 733 C CA . SER A 1 101 ? -4.606 7.495 16.816 1.00 65.94 101 SER A CA 1
ATOM 734 C C . SER A 1 101 ? -3.604 6.917 15.821 1.00 65.94 101 SER A C 1
ATOM 736 O O . SER A 1 101 ? -3.424 7.473 14.738 1.00 65.94 101 SER A O 1
ATOM 738 N N . TRP A 1 102 ? -2.950 5.804 16.162 1.00 68.75 102 TRP A N 1
ATOM 739 C CA . TRP A 1 102 ? -2.052 5.120 15.242 1.00 68.75 102 TRP A CA 1
ATOM 740 C C . TRP A 1 102 ? -2.842 4.510 14.073 1.00 68.75 102 TRP A C 1
ATOM 742 O O . TRP A 1 102 ? -3.701 3.660 14.292 1.00 68.75 102 TRP A O 1
ATOM 752 N N . PRO A 1 103 ? -2.570 4.925 12.821 1.00 59.44 103 PRO A N 1
ATOM 753 C CA . PRO A 1 103 ? -3.341 4.507 11.650 1.00 59.44 103 PRO A CA 1
ATOM 754 C C . PRO A 1 103 ? -2.982 3.106 11.157 1.00 59.44 103 PRO A C 1
ATOM 756 O O . PRO A 1 103 ? -3.116 2.843 9.967 1.00 59.44 103 PRO A O 1
ATOM 759 N N . THR A 1 104 ? -2.436 2.216 11.978 1.00 66.12 104 THR A N 1
ATOM 760 C CA . THR A 1 104 ? -1.851 0.977 11.458 1.00 66.12 104 THR A CA 1
ATOM 761 C C . THR A 1 104 ? -2.532 -0.246 12.052 1.00 66.12 104 THR A C 1
ATOM 763 O O . THR A 1 104 ? -2.793 -0.314 13.247 1.00 66.12 104 THR A O 1
ATOM 766 N N . ALA A 1 105 ? -2.860 -1.219 11.196 1.00 63.41 105 ALA A N 1
ATOM 767 C CA . ALA A 1 105 ? -3.547 -2.444 11.611 1.00 63.41 105 ALA A CA 1
ATOM 768 C C . ALA A 1 105 ? -2.691 -3.327 12.543 1.00 63.41 105 ALA A C 1
ATOM 770 O O . ALA A 1 105 ? -3.204 -4.227 13.200 1.00 63.41 105 ALA A O 1
ATOM 771 N N . ASP A 1 106 ? -1.384 -3.074 12.596 1.00 70.50 106 ASP A N 1
ATOM 772 C CA . ASP A 1 106 ? -0.405 -3.805 13.393 1.00 70.50 106 ASP A CA 1
ATOM 773 C C . ASP A 1 106 ? -0.167 -3.193 14.782 1.00 70.50 106 ASP A C 1
ATOM 775 O O . ASP A 1 106 ? 0.592 -3.775 15.551 1.00 70.50 106 ASP A O 1
ATOM 779 N N . ARG A 1 107 ? -0.766 -2.039 15.132 1.00 74.19 107 ARG A N 1
ATOM 780 C CA . ARG A 1 107 ? -0.478 -1.351 16.406 1.00 74.19 107 ARG A CA 1
ATOM 781 C C . ARG A 1 107 ? -1.695 -0.654 17.013 1.00 74.19 107 ARG A C 1
ATOM 783 O O . ARG A 1 107 ? -2.651 -0.308 16.331 1.00 74.19 107 ARG A O 1
ATOM 790 N N . GLY A 1 108 ? -1.600 -0.374 18.312 1.00 82.31 108 GLY A N 1
ATOM 791 C CA . GLY A 1 108 ? -2.584 0.424 19.047 1.00 82.31 108 GLY A CA 1
ATOM 792 C C . GLY A 1 108 ? -3.777 -0.387 19.547 1.00 82.31 108 GLY A C 1
ATOM 793 O O . GLY A 1 108 ? -3.777 -1.619 19.480 1.00 82.31 108 GLY A O 1
ATOM 794 N N . LEU A 1 109 ? -4.770 0.324 20.084 1.00 90.31 109 LEU A N 1
ATOM 795 C CA . LEU A 1 109 ? -6.043 -0.254 20.513 1.00 90.31 109 LEU A CA 1
ATOM 796 C C . LEU A 1 109 ? -6.967 -0.453 19.319 1.00 90.31 109 LEU A C 1
ATOM 798 O O . LEU A 1 109 ? -7.103 0.449 18.495 1.00 90.31 109 LEU A O 1
ATOM 802 N N . GLY A 1 110 ? -7.641 -1.592 19.249 1.00 93.19 110 GLY A N 1
ATOM 803 C CA . GLY A 1 110 ? -8.561 -1.866 18.160 1.00 93.19 110 GLY A CA 1
ATOM 804 C C . GLY A 1 110 ? -9.512 -3.020 18.416 1.00 93.19 110 GLY A C 1
ATOM 805 O O . GLY A 1 110 ? -9.442 -3.733 19.421 1.00 93.19 110 GLY A O 1
ATOM 806 N N . LEU A 1 111 ? -10.436 -3.178 17.477 1.00 95.25 111 LEU A N 1
ATOM 807 C CA . LEU A 1 111 ? -11.441 -4.233 17.464 1.00 95.25 111 LEU A CA 1
ATOM 808 C C . LEU A 1 111 ? -11.483 -4.886 16.087 1.00 95.25 111 LEU A C 1
ATOM 810 O O . LEU A 1 111 ? -11.161 -4.260 15.077 1.00 95.25 111 LEU A O 1
ATOM 814 N N . PHE A 1 112 ? -11.919 -6.139 16.053 1.00 96.19 112 PHE A N 1
ATOM 815 C CA . PHE A 1 112 ? -12.183 -6.844 14.810 1.00 96.19 112 PHE A CA 1
ATOM 816 C C . PHE A 1 112 ? -13.610 -6.612 14.350 1.00 96.19 112 PHE A C 1
ATOM 818 O O . PHE A 1 112 ? -14.560 -6.694 15.133 1.00 96.19 112 PHE A O 1
ATOM 825 N N . VAL A 1 113 ? -13.764 -6.420 13.052 1.00 97.19 113 VAL A N 1
ATOM 826 C CA . VAL A 1 113 ? -15.060 -6.368 12.391 1.00 97.19 113 VAL A CA 1
ATOM 827 C C . VAL A 1 113 ? -15.666 -7.767 12.371 1.00 97.19 113 VAL A C 1
ATOM 829 O O . VAL A 1 113 ? -15.065 -8.719 11.883 1.00 97.19 113 VAL A O 1
ATOM 832 N N . GLN A 1 114 ? -16.866 -7.895 12.921 1.00 97.31 114 GLN A N 1
ATOM 833 C CA . GLN A 1 114 ? -17.636 -9.134 13.025 1.00 97.31 114 GLN A CA 1
ATOM 834 C C . GLN A 1 114 ? -18.643 -9.292 11.882 1.00 97.31 114 GLN A C 1
ATOM 836 O O . GLN A 1 114 ? -19.038 -10.410 11.559 1.00 97.31 114 GLN A O 1
ATOM 841 N N . ALA A 1 115 ? -19.066 -8.182 11.278 1.00 96.31 115 ALA A N 1
ATOM 842 C CA . ALA A 1 115 ? -20.022 -8.126 10.179 1.00 96.31 115 ALA A CA 1
ATOM 843 C C . ALA A 1 115 ? -19.673 -6.954 9.256 1.00 96.31 115 ALA A C 1
ATOM 845 O O . ALA A 1 115 ? -19.080 -5.983 9.714 1.00 96.31 115 ALA A O 1
ATOM 846 N N . HIS A 1 116 ? -20.059 -7.023 7.978 1.00 96.56 116 HIS A N 1
ATOM 847 C CA . HIS A 1 116 ? -19.868 -5.904 7.051 1.00 96.56 116 HIS A CA 1
ATOM 848 C C . HIS A 1 116 ? -20.414 -4.600 7.638 1.00 96.56 116 HIS A C 1
ATOM 850 O O . HIS A 1 116 ? -21.542 -4.571 8.135 1.00 96.56 116 HIS A O 1
ATOM 856 N N . ALA A 1 117 ? -19.622 -3.535 7.552 1.00 97.56 117 ALA A N 1
ATOM 857 C CA . ALA A 1 117 ? -19.983 -2.242 8.110 1.00 97.56 117 ALA A CA 1
ATOM 858 C C . ALA A 1 117 ? -19.596 -1.102 7.170 1.00 97.56 117 ALA A C 1
ATOM 860 O O . ALA A 1 117 ? -18.507 -1.111 6.595 1.00 97.56 117 ALA A O 1
ATOM 861 N N . ASP A 1 118 ? -20.481 -0.118 7.036 1.00 98.38 118 ASP A N 1
ATOM 862 C CA . ASP A 1 118 ? -20.187 1.117 6.316 1.00 98.38 118 ASP A CA 1
ATOM 863 C C . ASP A 1 118 ? -19.300 2.035 7.169 1.00 98.38 118 ASP A C 1
ATOM 865 O O . ASP A 1 118 ? -19.383 2.061 8.401 1.00 98.38 118 ASP A O 1
ATOM 869 N N . LEU A 1 119 ? -18.429 2.783 6.492 1.00 98.38 119 LEU A N 1
ATOM 870 C CA . LEU A 1 119 ? -17.500 3.727 7.102 1.00 98.38 119 LEU A CA 1
ATOM 871 C C . LEU A 1 119 ? -17.920 5.150 6.749 1.00 98.38 119 LEU A C 1
ATOM 873 O O . LEU A 1 119 ? -17.880 5.539 5.580 1.00 98.38 119 LEU A O 1
ATOM 877 N N . HIS A 1 120 ? -18.301 5.927 7.757 1.00 98.31 120 HIS A N 1
ATOM 878 C CA . HIS A 1 120 ? -18.831 7.279 7.597 1.00 98.31 120 HIS A CA 1
ATOM 879 C C . HIS A 1 120 ? -17.769 8.335 7.910 1.00 98.31 120 HIS A C 1
ATOM 881 O O . HIS A 1 120 ? -17.105 8.278 8.944 1.00 98.31 120 HIS A O 1
ATOM 887 N N . LEU A 1 121 ? -17.590 9.318 7.029 1.00 96.88 121 LEU A N 1
ATOM 888 C CA . LEU A 1 121 ? -16.594 10.374 7.214 1.00 96.88 121 LEU A CA 1
ATOM 889 C C . LEU A 1 121 ? -17.136 11.524 8.073 1.00 96.88 121 LEU A C 1
ATOM 891 O O . LEU A 1 121 ? -18.212 12.055 7.808 1.00 96.88 121 LEU A O 1
ATOM 895 N N . GLY A 1 122 ? -16.344 11.974 9.049 1.00 93.12 122 GLY A N 1
ATOM 896 C CA . GLY A 1 122 ? -16.568 13.218 9.800 1.00 93.12 122 GLY A CA 1
ATOM 897 C C . GL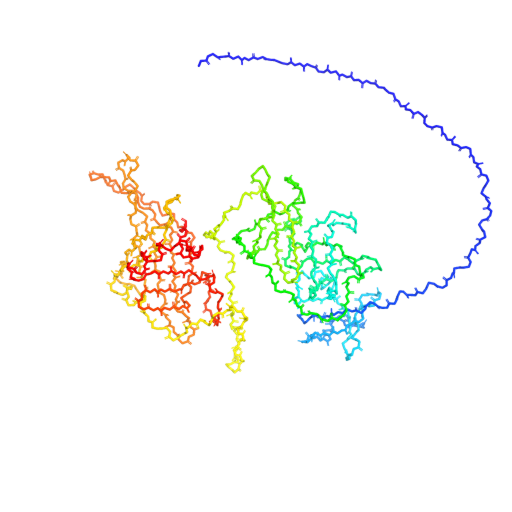Y A 1 122 ? -17.668 13.169 10.868 1.00 93.12 122 GLY A C 1
ATOM 898 O O . GLY A 1 122 ? -17.524 13.833 11.890 1.00 93.12 122 GLY A O 1
ATOM 899 N N . ALA A 1 123 ? -18.715 12.367 10.674 1.00 96.12 123 ALA A N 1
ATOM 900 C CA . ALA A 1 123 ? -19.789 12.141 11.641 1.00 96.12 123 ALA A CA 1
ATOM 901 C C . ALA A 1 123 ? -20.391 10.726 11.488 1.00 96.12 123 ALA A C 1
ATOM 903 O O . ALA A 1 123 ? -20.266 10.143 10.407 1.00 96.12 123 ALA A O 1
ATOM 904 N N . PRO A 1 124 ? -21.076 10.189 12.521 1.00 96.81 124 PRO A N 1
ATOM 905 C CA . PRO A 1 124 ? -21.802 8.909 12.476 1.00 96.81 124 PRO A CA 1
ATOM 906 C C . PRO A 1 124 ? -22.718 8.715 11.261 1.00 96.81 124 PRO A C 1
ATOM 908 O O . PRO A 1 124 ? -22.839 7.621 10.728 1.00 96.81 124 PRO A O 1
ATOM 911 N N . ASP A 1 125 ? -23.355 9.795 10.836 1.00 95.94 125 ASP A N 1
ATOM 912 C CA . ASP A 1 125 ? -24.340 9.912 9.764 1.00 95.94 125 ASP A CA 1
ATOM 913 C C . ASP A 1 125 ? -23.787 10.710 8.566 1.00 95.94 125 ASP A C 1
ATOM 915 O O . ASP A 1 125 ? -24.523 11.156 7.685 1.00 95.94 125 ASP A O 1
ATOM 919 N N . GLY A 1 126 ? -22.460 10.867 8.518 1.00 96.81 126 GLY A N 1
ATOM 920 C CA . GLY A 1 126 ? -21.738 11.449 7.395 1.00 96.81 126 GLY A CA 1
ATOM 921 C C . GLY A 1 126 ? -21.778 10.576 6.133 1.00 96.81 126 GLY A C 1
ATOM 922 O O . GLY A 1 126 ? -22.338 9.474 6.129 1.00 96.81 126 GLY A O 1
ATOM 923 N N . PRO A 1 127 ? -21.175 11.044 5.028 1.00 97.25 127 PRO A N 1
ATOM 924 C CA . PRO A 1 127 ? -21.138 10.275 3.793 1.00 97.25 127 PRO A CA 1
ATOM 925 C C . PRO A 1 127 ? -20.334 8.984 3.966 1.00 97.25 127 PRO A C 1
ATOM 927 O O . PRO A 1 127 ? -19.287 8.972 4.620 1.00 97.25 127 PRO A O 1
ATOM 930 N N . VAL A 1 128 ? -20.803 7.913 3.325 1.00 97.25 128 VAL A N 1
ATOM 931 C CA . VAL A 1 128 ? -20.094 6.632 3.280 1.00 97.25 128 VAL A CA 1
ATOM 932 C C . VAL A 1 128 ? -18.877 6.762 2.366 1.00 97.25 128 VAL A C 1
ATOM 934 O O . VAL A 1 128 ? -19.012 7.029 1.172 1.00 97.25 128 VAL A O 1
ATOM 937 N N . VAL A 1 129 ? -17.690 6.559 2.931 1.00 96.88 129 VAL A N 1
ATOM 938 C CA . VAL A 1 129 ? -16.394 6.630 2.231 1.00 96.88 129 VAL A CA 1
ATOM 939 C C . VAL A 1 129 ? -15.724 5.273 2.084 1.00 96.88 129 VAL A C 1
ATOM 941 O O . VAL A 1 129 ? -14.611 5.180 1.579 1.00 96.88 129 VAL A O 1
ATOM 944 N N . GLY A 1 130 ? -16.374 4.205 2.532 1.00 96.69 130 GLY A N 1
ATOM 945 C CA . GLY A 1 130 ? -15.791 2.879 2.486 1.00 96.69 130 GLY A CA 1
ATOM 946 C C . GLY A 1 130 ? -16.603 1.844 3.236 1.00 96.69 130 GLY A C 1
ATOM 947 O O . GLY A 1 130 ? -17.686 2.129 3.749 1.00 96.69 130 GLY A O 1
ATOM 948 N N . ARG A 1 131 ? -16.049 0.638 3.297 1.00 97.25 131 ARG A N 1
ATOM 949 C CA . ARG A 1 131 ? -16.613 -0.513 3.994 1.00 97.25 131 ARG A CA 1
ATOM 950 C C . ARG A 1 131 ? -15.522 -1.266 4.728 1.00 97.25 131 ARG A C 1
ATOM 952 O O . ARG A 1 131 ? -14.421 -1.431 4.211 1.00 97.25 131 ARG A O 1
ATOM 959 N N . ALA A 1 132 ? -15.847 -1.775 5.904 1.00 96.62 132 ALA A N 1
ATOM 960 C CA . ALA A 1 132 ? -15.009 -2.726 6.608 1.00 96.62 132 ALA A CA 1
ATOM 961 C C . ALA A 1 132 ? -15.595 -4.136 6.471 1.00 96.62 132 ALA A C 1
ATOM 963 O O . ALA A 1 132 ? -16.802 -4.347 6.627 1.00 96.62 132 ALA A O 1
ATOM 964 N N . LEU A 1 133 ? -14.736 -5.091 6.130 1.00 95.88 133 LEU A N 1
ATOM 965 C CA . LEU A 1 133 ? -15.082 -6.494 5.930 1.00 95.88 133 LEU A CA 1
ATOM 966 C C . LEU A 1 133 ? -14.880 -7.280 7.235 1.00 95.88 133 LEU A C 1
ATOM 968 O O . LEU A 1 133 ? -13.993 -6.924 8.015 1.00 95.88 133 LEU A O 1
ATOM 972 N N . PRO A 1 134 ? -15.644 -8.362 7.477 1.00 96.81 134 PRO A N 1
ATOM 973 C CA . PRO A 1 134 ? -15.390 -9.257 8.604 1.00 96.81 134 PRO A CA 1
ATOM 974 C C . PRO A 1 134 ? -13.920 -9.700 8.669 1.00 96.81 134 PRO A C 1
ATOM 976 O O . PRO A 1 134 ? -13.319 -10.005 7.643 1.00 96.81 134 PRO A O 1
ATOM 979 N N . GLY A 1 135 ? -13.335 -9.702 9.867 1.00 94.62 135 GLY A N 1
ATOM 980 C CA . GLY A 1 135 ? -11.910 -9.984 10.089 1.00 94.62 135 GLY A CA 1
ATOM 981 C C . GLY A 1 135 ? -10.987 -8.768 10.015 1.00 94.62 135 GLY A C 1
ATOM 982 O O . GLY A 1 135 ? -9.857 -8.848 10.491 1.00 94.62 135 GLY A O 1
ATOM 983 N N . ALA A 1 136 ? -11.446 -7.620 9.503 1.00 93.94 136 ALA A N 1
ATOM 984 C CA . ALA A 1 136 ? -10.649 -6.395 9.518 1.00 93.94 136 ALA A CA 1
ATOM 985 C C . ALA A 1 136 ? -10.368 -5.934 10.951 1.00 93.94 136 ALA A C 1
ATOM 987 O O . ALA A 1 136 ? -11.281 -5.856 11.772 1.00 93.94 136 ALA A O 1
ATOM 988 N N . TYR A 1 137 ? -9.113 -5.595 11.242 1.00 93.44 137 TYR A N 1
ATOM 989 C CA . TYR A 1 137 ? -8.729 -4.960 12.499 1.00 93.44 137 TYR A CA 1
ATOM 990 C C . TYR A 1 137 ? -8.790 -3.440 12.343 1.00 93.44 137 TYR A C 1
ATOM 992 O O . TYR A 1 137 ? -8.059 -2.870 11.528 1.00 93.44 137 TYR A O 1
ATOM 1000 N N . LEU A 1 138 ? -9.649 -2.782 13.122 1.00 93.62 138 LEU A N 1
ATOM 1001 C CA . LEU A 1 138 ? -9.836 -1.333 13.078 1.00 93.62 138 LEU A CA 1
ATOM 1002 C C . LEU A 1 138 ? -9.254 -0.685 14.339 1.00 93.62 138 LEU A C 1
ATOM 1004 O O . LEU A 1 138 ? -9.744 -0.969 15.438 1.00 93.62 138 LEU A O 1
ATOM 1008 N N . PRO A 1 139 ? -8.248 0.198 14.204 1.00 92.50 139 PRO A N 1
ATOM 1009 C CA . PRO A 1 139 ? -7.769 1.010 15.312 1.00 92.50 139 PRO A CA 1
ATOM 1010 C C . PRO A 1 139 ? -8.884 1.924 15.831 1.00 92.50 139 PRO A C 1
ATOM 1012 O O . PRO A 1 139 ? -9.465 2.701 15.070 1.00 92.50 139 PRO A O 1
ATOM 1015 N N . VAL A 1 140 ? -9.179 1.833 17.126 1.00 92.81 140 VAL A N 1
ATOM 1016 C CA . VAL A 1 140 ? -10.233 2.603 17.793 1.00 92.81 140 VAL A CA 1
ATOM 1017 C C . VAL A 1 140 ? -9.636 3.871 18.394 1.00 92.81 140 VAL A C 1
ATOM 1019 O O . VAL A 1 140 ? -8.748 3.809 19.245 1.00 92.81 140 VAL A O 1
ATOM 1022 N N . ILE A 1 141 ? -10.171 5.020 17.978 1.00 91.19 141 ILE A N 1
ATOM 1023 C CA . ILE A 1 141 ? -9.825 6.336 18.527 1.00 91.19 141 ILE A CA 1
ATOM 1024 C C . ILE A 1 141 ? -10.690 6.612 19.754 1.00 91.19 141 ILE A C 1
ATOM 1026 O O . ILE A 1 141 ? -10.167 6.896 20.836 1.00 91.19 141 ILE A O 1
ATOM 1030 N N . GLU A 1 142 ? -12.008 6.495 19.584 1.00 91.12 142 GLU A N 1
ATOM 1031 C CA . GLU A 1 142 ? -12.995 6.739 20.631 1.00 91.12 142 GLU A CA 1
ATOM 1032 C C . GLU A 1 142 ? -14.131 5.706 20.540 1.00 91.12 142 GLU A C 1
ATOM 1034 O O . GLU A 1 142 ? -14.890 5.697 19.563 1.00 91.12 142 GLU A O 1
ATOM 1039 N N . PRO A 1 143 ? -14.260 4.797 21.526 1.00 92.12 143 PRO A N 1
ATOM 1040 C CA . PRO A 1 143 ? -15.369 3.857 21.564 1.00 92.12 143 PRO A CA 1
ATOM 1041 C C . PRO A 1 143 ? -16.666 4.580 21.933 1.00 92.12 143 PRO A C 1
ATOM 1043 O O . PRO A 1 143 ? -16.706 5.363 22.880 1.00 92.12 143 PRO A O 1
ATOM 1046 N N . GLY A 1 144 ? -17.748 4.272 21.220 1.00 92.31 144 GLY A N 1
ATOM 1047 C CA . GLY A 1 144 ? -19.085 4.753 21.553 1.00 92.31 144 GLY A CA 1
ATOM 1048 C C . GLY A 1 144 ? -20.095 3.609 21.666 1.00 92.31 144 GLY A C 1
ATOM 1049 O O . GLY A 1 144 ? -19.836 2.497 21.215 1.00 92.31 144 GLY A O 1
ATOM 1050 N N . PRO A 1 145 ? -21.267 3.852 22.278 1.00 91.38 145 PRO A N 1
ATOM 1051 C CA . PRO A 1 145 ? -22.283 2.815 22.485 1.00 91.38 145 PRO A CA 1
ATOM 1052 C C . PRO A 1 145 ? -23.074 2.460 21.215 1.00 91.38 145 PRO A C 1
ATOM 1054 O O . PRO A 1 145 ? -23.781 1.456 21.190 1.00 91.38 145 PRO A O 1
ATOM 1057 N N . ARG A 1 146 ? -23.022 3.312 20.186 1.00 95.00 146 ARG A N 1
ATOM 1058 C CA . ARG A 1 146 ? -23.730 3.125 18.906 1.00 95.00 146 ARG A CA 1
ATOM 1059 C C . ARG A 1 146 ? -22.788 3.230 17.722 1.00 95.00 146 ARG A C 1
ATOM 1061 O O . ARG A 1 146 ? -22.899 2.449 16.786 1.00 95.00 146 ARG A O 1
ATOM 1068 N N . THR A 1 147 ? -21.886 4.199 17.777 1.00 97.00 147 THR A N 1
ATOM 1069 C CA . THR A 1 147 ? -20.867 4.415 16.759 1.00 97.00 147 THR A CA 1
ATOM 1070 C C . THR A 1 147 ? -19.513 4.573 17.410 1.00 97.00 147 THR A C 1
ATOM 1072 O O . THR A 1 147 ? -19.390 5.265 18.419 1.00 97.00 147 THR A O 1
ATOM 1075 N N . THR A 1 148 ? -18.509 3.960 16.806 1.00 95.94 148 THR A N 1
ATOM 1076 C CA . THR A 1 148 ? -17.119 4.018 17.241 1.00 95.94 148 THR A CA 1
ATOM 1077 C C . THR A 1 148 ? -16.337 4.865 16.248 1.00 95.94 148 THR A C 1
ATOM 1079 O O . THR A 1 148 ? -16.450 4.649 15.041 1.00 95.94 148 THR A O 1
ATOM 1082 N N . GLU A 1 149 ? -15.557 5.824 16.745 1.00 95.88 149 GLU A N 1
ATOM 1083 C CA . GLU A 1 149 ? -14.596 6.554 15.920 1.00 95.88 149 GLU A CA 1
ATOM 1084 C C . GLU A 1 149 ? -13.332 5.703 15.753 1.00 95.88 149 GLU A C 1
ATOM 1086 O O . GLU A 1 149 ? -12.738 5.235 16.730 1.00 95.88 149 GLU A O 1
ATOM 1091 N N . ILE A 1 150 ? -12.913 5.516 14.507 1.00 95.12 150 ILE A N 1
ATOM 1092 C CA . ILE A 1 150 ? -11.761 4.705 14.118 1.00 95.12 150 ILE A CA 1
ATOM 1093 C C . ILE A 1 150 ? -10.768 5.514 13.282 1.00 95.12 150 ILE A C 1
ATOM 1095 O O . ILE A 1 150 ? -11.125 6.511 12.647 1.00 95.12 150 ILE A O 1
ATOM 1099 N N . ALA A 1 151 ? -9.527 5.038 13.221 1.00 92.88 151 ALA A N 1
ATOM 1100 C CA . ALA A 1 151 ? -8.579 5.434 12.185 1.00 92.88 151 ALA A CA 1
ATOM 1101 C C . ALA A 1 151 ? -8.639 4.434 11.021 1.00 92.88 151 ALA A C 1
ATOM 1103 O O . ALA A 1 151 ? -8.582 3.225 11.239 1.00 92.88 151 ALA A O 1
ATOM 1104 N N . LEU A 1 152 ? -8.713 4.919 9.780 1.00 92.56 152 LEU A N 1
ATOM 1105 C CA . LEU A 1 152 ? -8.656 4.059 8.597 1.00 92.56 152 LEU A CA 1
ATOM 1106 C C . LEU A 1 152 ? -7.230 3.497 8.409 1.00 92.56 152 LEU A C 1
ATOM 1108 O O . LEU A 1 152 ? -6.296 4.285 8.230 1.00 92.56 152 LEU A O 1
ATOM 1112 N N . PRO A 1 153 ? -7.032 2.162 8.404 1.00 87.81 153 PRO A N 1
ATOM 1113 C CA . PRO A 1 153 ? -5.702 1.562 8.336 1.00 87.81 153 PRO A CA 1
ATOM 1114 C C . PRO A 1 153 ? -4.903 1.964 7.089 1.00 87.81 153 PRO A C 1
ATOM 1116 O O . PRO A 1 153 ? -5.271 1.658 5.957 1.00 87.81 153 PRO A O 1
ATOM 1119 N N . GLY A 1 154 ? -3.766 2.622 7.300 1.00 84.12 154 GLY A N 1
ATOM 1120 C CA . GLY A 1 154 ? -2.837 3.083 6.272 1.00 84.12 154 GLY A CA 1
ATOM 1121 C C . GLY A 1 154 ? -3.202 4.422 5.631 1.00 84.12 154 GLY A C 1
ATOM 1122 O O . GLY A 1 154 ? -2.315 5.047 5.057 1.00 84.12 154 GLY A O 1
ATOM 1123 N N . TYR A 1 155 ? -4.446 4.889 5.753 1.00 88.94 155 TYR A N 1
ATOM 1124 C CA . TYR A 1 155 ? -4.921 6.108 5.096 1.00 88.94 155 TYR A CA 1
ATOM 1125 C C . TYR A 1 155 ? -4.608 7.360 5.909 1.00 88.94 155 TYR A C 1
ATOM 1127 O O . TYR A 1 155 ? -4.858 7.438 7.116 1.00 88.94 155 TYR A O 1
ATOM 1135 N N . GLN A 1 156 ? -4.086 8.372 5.218 1.00 88.06 156 GLN A N 1
ATOM 1136 C CA . GLN A 1 156 ? -3.711 9.649 5.811 1.00 88.06 156 GLN A CA 1
ATOM 1137 C C . GLN A 1 156 ? -4.202 10.825 4.966 1.00 88.06 156 GLN A C 1
ATOM 1139 O O . GLN A 1 156 ? -4.474 10.696 3.771 1.00 88.06 156 GLN A O 1
ATOM 1144 N N . ILE A 1 157 ? -4.300 11.981 5.614 1.00 88.56 157 ILE A N 1
ATOM 1145 C CA . ILE A 1 157 ? -4.600 13.266 4.991 1.00 88.56 157 ILE A CA 1
ATOM 1146 C C . ILE A 1 157 ? -3.687 14.349 5.569 1.00 88.56 157 ILE A C 1
ATOM 1148 O O . ILE A 1 157 ? -3.417 14.377 6.772 1.00 88.56 157 ILE A O 1
ATOM 1152 N N . ALA A 1 158 ? -3.206 15.244 4.709 1.00 83.25 158 ALA A N 1
ATOM 1153 C CA . ALA A 1 158 ? -2.466 16.423 5.127 1.00 83.25 158 ALA A CA 1
ATOM 1154 C C . ALA A 1 158 ? -3.443 17.514 5.597 1.00 83.25 158 ALA A C 1
ATOM 1156 O O . ALA A 1 158 ? -4.238 18.028 4.814 1.00 83.25 158 ALA A O 1
ATOM 1157 N N . ILE A 1 159 ? -3.372 17.875 6.879 1.00 81.44 159 ILE A N 1
ATOM 1158 C CA . ILE A 1 159 ? -4.126 18.981 7.485 1.00 81.44 159 ILE A CA 1
ATOM 1159 C C . ILE A 1 159 ? -3.111 19.904 8.153 1.00 81.44 159 ILE A C 1
ATOM 1161 O O . ILE A 1 159 ? -2.321 19.450 8.983 1.00 81.44 159 ILE A O 1
ATOM 1165 N N . ASP A 1 160 ? -3.104 21.184 7.777 1.00 86.00 160 ASP A N 1
ATOM 1166 C CA . ASP A 1 160 ? -2.144 22.187 8.265 1.00 86.00 160 ASP A CA 1
ATOM 1167 C C . ASP A 1 160 ? -0.677 21.744 8.099 1.00 86.00 160 ASP A C 1
ATOM 1169 O O . ASP A 1 160 ? 0.135 21.844 9.022 1.00 86.00 160 ASP A O 1
ATOM 1173 N N . ASN A 1 161 ? -0.342 21.188 6.927 1.00 78.94 161 ASN A N 1
ATOM 1174 C CA . ASN A 1 161 ? 0.973 20.608 6.610 1.00 78.94 161 ASN A CA 1
ATOM 1175 C C . ASN A 1 161 ? 1.414 19.467 7.548 1.00 78.94 161 ASN A C 1
ATOM 1177 O O . ASN A 1 161 ? 2.604 19.166 7.648 1.00 78.94 161 ASN A O 1
ATOM 1181 N N . ARG A 1 162 ? 0.473 18.812 8.239 1.00 79.62 162 ARG A N 1
ATOM 1182 C CA . ARG A 1 162 ? 0.733 17.629 9.066 1.00 79.62 162 ARG A CA 1
ATOM 1183 C C . ARG A 1 162 ? -0.098 16.451 8.583 1.00 79.62 162 ARG A C 1
ATOM 1185 O O . ARG A 1 162 ? -1.314 16.560 8.444 1.00 79.62 162 ARG A O 1
ATOM 1192 N N . TRP A 1 163 ? 0.557 15.313 8.381 1.00 81.25 163 TRP A N 1
ATOM 1193 C CA . TRP A 1 163 ? -0.120 14.054 8.090 1.00 81.25 163 TRP A CA 1
ATOM 1194 C C . TRP A 1 163 ? -0.890 13.579 9.313 1.00 81.25 163 TRP A C 1
ATOM 1196 O O . TRP A 1 163 ? -0.336 13.461 10.408 1.00 81.25 163 TRP A O 1
ATOM 1206 N N . ARG A 1 164 ? -2.181 13.325 9.125 1.00 85.81 164 ARG A N 1
ATOM 1207 C CA . ARG A 1 164 ? -3.072 12.795 10.151 1.00 85.81 164 ARG A CA 1
ATOM 1208 C C . ARG A 1 164 ? -3.769 11.536 9.646 1.00 85.81 164 ARG A C 1
ATOM 1210 O O . ARG A 1 164 ? -4.036 11.446 8.447 1.00 85.81 164 ARG A O 1
ATOM 1217 N N . PRO A 1 165 ? -4.079 10.581 10.538 1.00 89.12 165 PRO A N 1
ATOM 1218 C CA . PRO A 1 165 ? -4.931 9.449 10.195 1.00 89.12 165 PRO A CA 1
ATOM 1219 C C . PRO A 1 165 ? -6.278 9.946 9.663 1.00 89.12 165 PRO A C 1
ATOM 1221 O O . PRO A 1 165 ? -6.846 10.899 10.208 1.00 89.12 165 PRO A O 1
ATOM 1224 N N . VAL A 1 166 ? -6.810 9.287 8.635 1.00 92.88 166 VAL A N 1
ATOM 1225 C CA . VAL A 1 166 ? -8.197 9.532 8.220 1.00 92.88 166 VAL A CA 1
ATOM 1226 C C . VAL A 1 166 ? -9.122 8.932 9.273 1.00 92.88 166 VAL A C 1
ATOM 1228 O O . VAL A 1 166 ? -8.995 7.759 9.622 1.00 92.88 166 VAL A O 1
ATOM 1231 N N . ARG A 1 167 ? -10.032 9.753 9.797 1.00 94.62 167 ARG A N 1
ATOM 1232 C CA . ARG A 1 167 ? -10.990 9.381 10.842 1.00 94.62 167 ARG A CA 1
ATOM 1233 C C . ARG A 1 167 ? -12.327 9.009 10.218 1.00 94.62 167 ARG A C 1
ATOM 1235 O O . ARG A 1 167 ? -12.812 9.732 9.348 1.00 94.62 167 ARG A O 1
ATOM 1242 N N . ALA A 1 168 ? -12.920 7.915 10.675 1.00 96.94 168 ALA A N 1
ATOM 1243 C CA . ALA A 1 168 ? -14.239 7.477 10.236 1.00 96.94 168 ALA A CA 1
ATOM 1244 C C . ALA A 1 168 ? -15.063 6.946 11.413 1.00 96.94 168 ALA A C 1
ATOM 1246 O O . ALA A 1 168 ? -14.519 6.601 12.459 1.00 96.94 168 ALA A O 1
ATOM 1247 N N . PHE A 1 169 ? -16.373 6.869 11.224 1.00 98.12 169 PHE A N 1
ATOM 1248 C CA . PHE A 1 169 ? -17.321 6.293 12.166 1.00 98.12 169 PHE A CA 1
ATOM 1249 C C . PHE A 1 169 ? -17.867 4.981 11.614 1.00 98.12 169 PHE A C 1
ATOM 1251 O O . PHE A 1 169 ? -18.151 4.870 10.421 1.00 98.12 169 PHE A O 1
ATOM 1258 N N . VAL A 1 170 ? -18.020 3.998 12.494 1.00 98.00 170 VAL A N 1
ATOM 1259 C CA . VAL A 1 170 ? -18.547 2.665 12.178 1.00 98.00 170 VAL A CA 1
ATOM 1260 C C . VAL A 1 170 ? -19.552 2.239 13.251 1.00 98.00 170 VAL A C 1
ATOM 1262 O O . VAL A 1 170 ? -19.419 2.641 14.409 1.00 98.00 170 VAL A O 1
ATOM 1265 N N . ASP A 1 171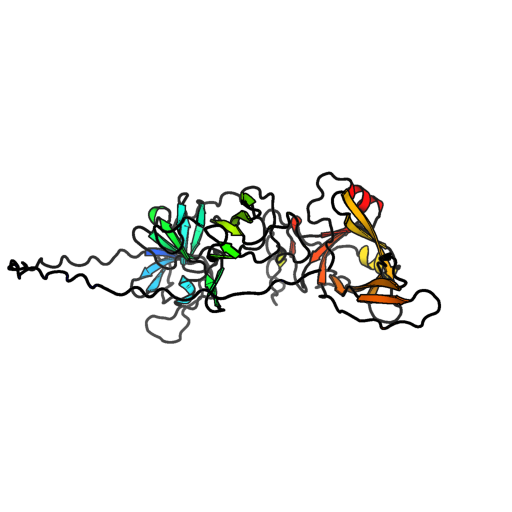 ? -20.563 1.440 12.895 1.00 97.69 171 ASP A N 1
ATOM 1266 C CA . ASP A 1 171 ? -21.533 0.898 13.861 1.00 97.69 171 ASP A CA 1
ATOM 1267 C C . ASP A 1 171 ? -20.813 0.016 14.891 1.00 97.69 171 ASP A C 1
ATOM 1269 O O . ASP A 1 171 ? -20.211 -1.003 14.544 1.00 97.69 171 ASP A O 1
ATOM 1273 N N . SER A 1 172 ? -20.897 0.376 16.171 1.00 96.94 172 SER A N 1
ATOM 1274 C CA . SER A 1 172 ? -20.215 -0.333 17.257 1.00 96.94 172 SER A CA 1
ATOM 1275 C C . SER A 1 172 ? -20.657 -1.792 17.385 1.00 96.94 172 SER A C 1
ATOM 1277 O O . SER A 1 172 ? -19.879 -2.622 17.843 1.00 96.94 172 SER A O 1
ATOM 1279 N N . ARG A 1 173 ? -21.871 -2.140 16.936 1.00 97.25 173 ARG A N 1
ATOM 1280 C CA . ARG A 1 173 ? -22.386 -3.522 16.942 1.00 97.25 173 ARG A CA 1
ATOM 1281 C C . ARG A 1 173 ? -21.707 -4.415 15.908 1.00 97.25 173 ARG A C 1
ATOM 1283 O O . ARG A 1 173 ? -21.795 -5.635 16.010 1.00 97.25 173 ARG A O 1
ATOM 1290 N N . SER A 1 174 ? -21.058 -3.819 14.909 1.00 97.56 174 SER A N 1
ATOM 1291 C CA . SER A 1 174 ? -20.264 -4.553 13.923 1.00 97.56 174 SER A CA 1
ATOM 1292 C C . SER A 1 174 ? -18.872 -4.911 14.439 1.00 97.56 174 SER A C 1
ATOM 1294 O O . SER A 1 174 ? -18.171 -5.670 13.780 1.00 97.56 174 SER A O 1
ATOM 1296 N N . LEU A 1 175 ? -18.460 -4.388 15.597 1.00 97.19 175 LEU A N 1
ATOM 1297 C CA . LEU A 1 175 ? -17.132 -4.588 16.163 1.00 97.19 175 LEU A CA 1
ATOM 1298 C C . LEU A 1 175 ? -17.165 -5.587 17.321 1.00 97.19 175 LEU A C 1
ATOM 1300 O O . LEU A 1 175 ? -18.150 -5.708 18.046 1.00 97.19 175 LEU A O 1
ATOM 1304 N N . GLY A 1 176 ? -16.058 -6.295 17.515 1.00 96.44 176 GLY A N 1
ATOM 1305 C CA . GLY A 1 176 ? -15.907 -7.255 18.598 1.00 96.44 176 GLY A CA 1
ATOM 1306 C C . GLY A 1 176 ? -14.462 -7.679 18.814 1.00 96.44 176 GLY A C 1
ATOM 1307 O O . GLY A 1 176 ? -13.552 -7.304 18.077 1.00 96.44 176 GLY A O 1
ATOM 1308 N N . THR A 1 177 ? -14.247 -8.475 19.853 1.00 96.06 177 THR A N 1
ATOM 1309 C CA . THR A 1 177 ? -12.921 -8.954 20.264 1.00 96.06 177 THR A CA 1
ATOM 1310 C C . THR A 1 177 ? -12.547 -10.293 19.632 1.00 96.06 177 THR A C 1
ATOM 1312 O O . THR A 1 177 ? -11.434 -10.768 19.818 1.00 96.06 177 THR A O 1
ATOM 1315 N N . ARG A 1 178 ? -13.440 -10.931 18.875 1.00 95.38 178 ARG A N 1
ATOM 1316 C CA . ARG A 1 178 ? -13.146 -12.217 18.238 1.00 95.38 178 ARG A CA 1
ATOM 1317 C C . ARG A 1 178 ? -12.416 -12.000 16.915 1.00 95.38 178 ARG A C 1
ATOM 1319 O O . ARG A 1 178 ? -12.964 -11.365 16.018 1.00 95.38 178 ARG A O 1
ATOM 1326 N N . GLU A 1 179 ? -11.214 -12.548 16.784 1.00 92.56 179 GLU A N 1
ATOM 1327 C CA . GLU A 1 179 ? -10.497 -12.567 15.507 1.00 92.56 179 GLU A CA 1
ATOM 1328 C C . GLU A 1 179 ? -11.245 -13.454 14.501 1.00 92.56 179 GLU A C 1
ATOM 1330 O O . GLU A 1 179 ? -11.744 -14.532 14.837 1.00 92.56 179 GLU A O 1
ATOM 1335 N N . LEU A 1 180 ? -11.370 -12.961 13.272 1.00 92.62 180 LEU A N 1
ATOM 1336 C CA . LEU A 1 180 ? -11.989 -13.659 12.152 1.00 92.62 180 LEU A CA 1
ATOM 1337 C C . LEU A 1 180 ? -11.000 -13.675 10.986 1.00 92.62 180 LEU A C 1
ATOM 1339 O O . LEU A 1 180 ? -10.254 -12.707 10.828 1.00 92.62 180 LEU A O 1
ATOM 1343 N N . PRO A 1 181 ? -10.993 -14.733 10.158 1.00 90.12 181 PRO A N 1
ATOM 1344 C CA . PRO A 1 181 ? -10.164 -14.747 8.965 1.00 90.12 181 PRO A CA 1
ATOM 1345 C C . PRO A 1 181 ? -10.586 -13.609 8.035 1.00 90.12 181 PRO A C 1
ATOM 1347 O O . PRO A 1 181 ? -11.777 -13.397 7.793 1.00 90.12 181 PRO A O 1
ATOM 1350 N N . LEU A 1 182 ? -9.598 -12.885 7.516 1.00 86.06 182 LEU A N 1
ATOM 1351 C CA . LEU A 1 182 ? -9.828 -11.875 6.494 1.00 86.06 182 LEU A CA 1
ATOM 1352 C C . LEU A 1 182 ? -10.242 -12.559 5.186 1.00 86.06 182 LEU A C 1
ATOM 1354 O O . LEU A 1 182 ? -9.571 -13.506 4.767 1.00 86.06 182 LEU A O 1
ATOM 1358 N N . PRO A 1 183 ? -11.309 -12.094 4.515 1.00 82.88 183 PRO A N 1
ATOM 1359 C CA . PRO A 1 183 ? -11.599 -12.553 3.168 1.00 82.88 183 PRO A CA 1
ATOM 1360 C C . PRO A 1 183 ? -10.456 -12.143 2.228 1.00 82.88 183 PRO A C 1
ATOM 1362 O O . PRO A 1 183 ? -9.817 -11.107 2.458 1.00 82.88 183 PRO A O 1
ATOM 1365 N N . PRO A 1 184 ? -10.203 -12.921 1.161 1.00 75.81 184 PRO A N 1
ATOM 1366 C CA . PRO A 1 184 ? -9.233 -12.532 0.150 1.00 75.81 184 PRO A CA 1
ATOM 1367 C C . PRO A 1 184 ? -9.617 -11.174 -0.442 1.00 75.81 184 PRO A C 1
ATOM 1369 O O . PRO A 1 184 ? -10.802 -10.859 -0.608 1.00 75.81 184 PRO A O 1
ATOM 1372 N N . SER A 1 185 ? -8.608 -10.362 -0.752 1.00 70.94 185 SER A N 1
ATOM 1373 C CA . SER A 1 185 ? -8.825 -9.124 -1.496 1.00 70.94 185 SER A CA 1
ATOM 1374 C C . SER A 1 185 ? -9.477 -9.461 -2.841 1.00 70.94 185 SER A C 1
ATOM 1376 O O . SER A 1 185 ? -9.057 -10.429 -3.475 1.00 70.94 185 SER A O 1
ATOM 1378 N N . PRO A 1 186 ? -10.491 -8.701 -3.285 1.00 72.12 186 PRO A N 1
ATOM 1379 C CA . PRO A 1 186 ? -11.055 -8.909 -4.609 1.00 72.12 186 PRO A CA 1
ATOM 1380 C C . PRO A 1 186 ? -9.995 -8.659 -5.683 1.00 72.12 186 PRO A C 1
ATOM 1382 O O . PRO A 1 186 ? -9.098 -7.833 -5.486 1.00 72.12 186 PRO A O 1
ATOM 1385 N N . ASP A 1 187 ? -10.137 -9.343 -6.819 1.00 63.72 187 ASP A N 1
ATOM 1386 C CA . ASP A 1 187 ? -9.259 -9.159 -7.972 1.00 63.72 187 ASP A CA 1
ATOM 1387 C C . ASP A 1 187 ? -9.228 -7.678 -8.373 1.00 63.72 187 ASP A C 1
ATOM 1389 O O . ASP A 1 187 ? -10.264 -7.051 -8.629 1.00 63.72 187 ASP A O 1
ATOM 1393 N N . ALA A 1 188 ? -8.027 -7.108 -8.401 1.00 62.41 188 ALA A N 1
ATOM 1394 C CA . ALA A 1 188 ? -7.799 -5.745 -8.845 1.00 62.41 188 ALA A CA 1
ATOM 1395 C C . ALA A 1 188 ? -7.322 -5.762 -10.297 1.00 62.41 188 ALA A C 1
ATOM 1397 O O . ALA A 1 188 ? -6.364 -6.454 -10.634 1.00 62.41 188 ALA A O 1
ATOM 1398 N N . ALA A 1 189 ? -8.006 -5.002 -11.150 1.00 59.38 189 ALA A N 1
ATOM 1399 C CA . ALA A 1 189 ? -7.637 -4.849 -12.556 1.00 59.38 189 ALA A CA 1
ATOM 1400 C C . ALA A 1 189 ? -6.688 -3.661 -12.790 1.00 59.38 189 ALA A C 1
ATOM 1402 O O . ALA A 1 189 ? -6.050 -3.592 -13.836 1.00 59.38 189 ALA A O 1
ATOM 1403 N N . ASP A 1 190 ? -6.590 -2.748 -11.819 1.00 66.25 190 ASP A N 1
ATOM 1404 C CA . ASP A 1 190 ? -5.859 -1.491 -11.931 1.00 66.25 190 ASP A CA 1
ATOM 1405 C C . ASP A 1 190 ? -4.843 -1.349 -10.781 1.00 66.25 190 ASP A C 1
ATOM 1407 O O . ASP A 1 190 ? -5.015 -1.878 -9.677 1.00 66.25 190 ASP A O 1
ATOM 1411 N N . PHE A 1 191 ? -3.776 -0.589 -11.020 1.00 64.44 191 PHE A N 1
ATOM 1412 C CA . PHE A 1 191 ? -2.713 -0.347 -10.046 1.00 64.44 191 PHE A CA 1
ATOM 1413 C C . PHE A 1 191 ? -2.429 1.141 -9.905 1.00 64.44 191 PHE A C 1
ATOM 1415 O O . PHE A 1 191 ? -2.708 1.936 -10.801 1.00 64.44 191 PHE A O 1
ATOM 1422 N N . ARG A 1 192 ? -1.895 1.524 -8.742 1.00 64.38 192 ARG A N 1
ATOM 1423 C CA . ARG A 1 192 ? -1.541 2.909 -8.451 1.00 64.38 192 ARG A CA 1
ATOM 1424 C C . ARG A 1 192 ? -0.075 3.068 -8.112 1.00 64.38 192 ARG A C 1
ATOM 1426 O O . ARG A 1 192 ? 0.380 2.508 -7.116 1.00 64.38 192 ARG A O 1
ATOM 1433 N N . ASP A 1 193 ? 0.560 4.011 -8.793 1.00 61.16 193 ASP A N 1
ATOM 1434 C CA . ASP A 1 193 ? 1.953 4.390 -8.534 1.00 61.16 193 ASP A CA 1
ATOM 1435 C C . ASP A 1 193 ? 2.080 5.645 -7.658 1.00 61.16 193 ASP A C 1
ATOM 1437 O O . ASP A 1 193 ? 3.031 5.798 -6.899 1.00 61.16 193 ASP A O 1
ATOM 1441 N N . HIS A 1 194 ? 1.052 6.506 -7.617 1.00 62.78 194 HIS A N 1
ATOM 1442 C CA . HIS A 1 194 ? 1.163 7.837 -7.002 1.00 62.78 194 HIS A CA 1
ATOM 1443 C C . HIS A 1 194 ? 0.055 8.285 -6.065 1.00 62.78 194 HIS A C 1
ATOM 1445 O O . HIS A 1 194 ? -1.118 8.121 -6.372 1.00 62.78 194 HIS A O 1
ATOM 1451 N N . ALA A 1 195 ? 0.465 8.956 -4.978 1.00 73.44 195 ALA A N 1
ATOM 1452 C CA . ALA A 1 195 ? -0.313 9.870 -4.137 1.00 73.44 195 ALA A CA 1
ATOM 1453 C C . ALA A 1 195 ? -1.534 10.492 -4.824 1.00 73.44 195 ALA A C 1
ATOM 1455 O O . ALA A 1 195 ? -1.367 11.567 -5.391 1.00 73.44 195 ALA A O 1
ATOM 1456 N N . ARG A 1 196 ? -2.726 9.879 -4.825 1.00 81.75 196 ARG A N 1
ATOM 1457 C CA . ARG A 1 196 ? -3.933 10.535 -5.360 1.00 81.75 196 ARG A CA 1
ATOM 1458 C C . ARG A 1 196 ? -4.884 10.905 -4.246 1.00 81.75 196 ARG A C 1
ATOM 1460 O O . ARG A 1 196 ? -5.335 10.037 -3.499 1.00 81.75 196 ARG A O 1
ATOM 1467 N N . ASP A 1 197 ? -5.198 12.189 -4.202 1.00 89.50 197 ASP A N 1
ATOM 1468 C CA . ASP A 1 197 ? -6.248 12.760 -3.378 1.00 89.50 197 ASP A CA 1
ATOM 1469 C C . ASP A 1 197 ? -7.609 12.170 -3.750 1.00 89.50 197 ASP A C 1
ATOM 1471 O O . ASP A 1 197 ? -8.007 12.167 -4.918 1.00 89.50 197 ASP A O 1
ATOM 1475 N N . LEU A 1 198 ? -8.327 11.710 -2.731 1.00 93.06 198 LEU A N 1
ATOM 1476 C CA . LEU A 1 198 ? -9.684 11.200 -2.813 1.00 93.06 198 LEU A CA 1
ATOM 1477 C C . LEU A 1 198 ? -10.662 12.202 -2.231 1.00 93.06 198 LEU A C 1
ATOM 1479 O O . LEU A 1 198 ? -10.455 12.738 -1.145 1.00 93.06 198 LEU A O 1
ATOM 1483 N N . SER A 1 199 ? -11.765 12.397 -2.941 1.00 95.12 199 SER A N 1
ATOM 1484 C CA . SER A 1 199 ? -12.880 13.252 -2.546 1.00 95.12 199 SER A CA 1
ATOM 1485 C C . SER A 1 199 ? -14.183 12.450 -2.506 1.00 95.12 199 SER A C 1
ATOM 1487 O O . SER A 1 199 ? -14.347 11.470 -3.229 1.00 95.12 199 SER A O 1
ATOM 1489 N N . VAL A 1 200 ? -15.118 12.837 -1.636 1.00 95.06 200 VAL A N 1
ATOM 1490 C CA . VAL A 1 200 ? -16.419 12.144 -1.507 1.00 95.06 200 VAL A CA 1
ATOM 1491 C C . VAL A 1 200 ? -17.291 12.363 -2.746 1.00 95.06 200 VAL A C 1
ATOM 1493 O O . VAL A 1 200 ? -18.025 11.475 -3.175 1.00 95.06 200 VAL A O 1
ATOM 1496 N N . VAL A 1 201 ? -17.187 13.551 -3.336 1.00 93.31 201 VAL A N 1
ATOM 1497 C CA . VAL A 1 201 ? -17.900 13.977 -4.544 1.00 93.31 201 VAL A CA 1
ATOM 1498 C C . VAL A 1 201 ? -16.890 14.484 -5.574 1.00 93.31 201 VAL A C 1
ATOM 1500 O O . VAL A 1 201 ? -15.847 14.998 -5.158 1.00 93.31 201 VAL A O 1
ATOM 1503 N N . PRO A 1 202 ? -17.178 14.399 -6.886 1.00 90.81 202 PRO A N 1
ATOM 1504 C CA . PRO A 1 202 ? -16.273 14.898 -7.919 1.00 90.81 202 PRO A CA 1
ATOM 1505 C C . PRO A 1 202 ? -15.881 16.362 -7.669 1.00 90.81 202 PRO A C 1
ATOM 1507 O O . PRO A 1 202 ? -16.747 17.215 -7.473 1.00 90.81 202 PRO A O 1
ATOM 1510 N N . GLY A 1 203 ? -14.576 16.650 -7.631 1.00 85.81 203 GLY A N 1
ATOM 1511 C CA . GLY A 1 203 ? -14.046 18.000 -7.380 1.00 85.81 203 GLY A CA 1
ATOM 1512 C C . GLY A 1 203 ? -14.195 18.512 -5.938 1.00 85.81 203 GLY A C 1
ATOM 1513 O O . GLY A 1 203 ? -13.828 19.652 -5.655 1.00 85.81 203 GLY A O 1
ATOM 1514 N N . GLY A 1 204 ? -14.707 17.691 -5.018 1.00 90.88 204 GLY A N 1
ATOM 1515 C CA . GLY A 1 204 ? -14.899 18.049 -3.614 1.00 90.88 204 GLY A CA 1
ATOM 1516 C C . GLY A 1 204 ? -13.594 18.160 -2.811 1.00 90.88 204 GLY A C 1
ATOM 1517 O O . GLY A 1 204 ? -12.495 17.957 -3.344 1.00 90.88 204 GLY A O 1
ATOM 1518 N N . PRO A 1 205 ? -13.689 18.474 -1.506 1.00 92.00 205 PRO A N 1
ATOM 1519 C CA . PRO A 1 205 ? -12.533 18.472 -0.617 1.00 92.00 205 PRO A CA 1
ATOM 1520 C C . PRO A 1 205 ? -11.921 17.070 -0.514 1.00 92.00 205 PRO A C 1
ATOM 1522 O O . PRO A 1 205 ? -12.636 16.064 -0.480 1.00 92.00 205 PRO A O 1
ATOM 1525 N N . THR A 1 206 ? -10.590 17.023 -0.459 1.00 93.00 206 THR A N 1
ATOM 1526 C CA . THR A 1 206 ? -9.841 15.788 -0.220 1.00 93.00 206 THR A CA 1
ATOM 1527 C C . THR A 1 206 ? -10.139 15.287 1.195 1.00 93.00 206 THR A C 1
ATOM 1529 O O . THR A 1 206 ? -10.073 16.071 2.140 1.00 93.00 206 THR A O 1
ATOM 1532 N N . PHE A 1 207 ? -10.454 14.002 1.355 1.00 94.62 207 PHE A N 1
ATOM 1533 C CA . PHE A 1 207 ? -10.635 13.361 2.666 1.00 94.62 207 PHE A CA 1
ATOM 1534 C C . PHE A 1 207 ? -9.565 12.314 2.979 1.00 94.62 207 PHE A C 1
ATOM 1536 O O . PHE A 1 207 ? -9.306 12.026 4.145 1.00 94.62 207 PHE A O 1
ATOM 1543 N N . ALA A 1 208 ? -8.943 11.754 1.947 1.00 93.19 208 ALA A N 1
ATOM 1544 C CA . ALA A 1 208 ? -7.891 10.762 2.063 1.00 93.19 208 ALA A CA 1
ATOM 1545 C C . ALA A 1 208 ? -6.948 10.883 0.874 1.00 93.19 208 ALA A C 1
ATOM 1547 O O . ALA A 1 208 ? -7.302 11.448 -0.160 1.00 93.19 208 ALA A O 1
ATOM 1548 N N . GLN A 1 209 ? -5.775 10.286 0.999 1.00 88.75 209 GLN A N 1
ATOM 1549 C CA . GLN A 1 209 ? -5.000 9.886 -0.159 1.00 88.75 209 GLN A CA 1
ATOM 1550 C C . GLN A 1 209 ? -5.081 8.384 -0.327 1.00 88.75 209 GLN A C 1
ATOM 1552 O O . GLN A 1 209 ? -5.074 7.630 0.645 1.00 88.75 209 GLN A O 1
ATOM 1557 N N . THR A 1 210 ? -5.137 7.959 -1.579 1.00 86.31 210 THR A N 1
ATOM 1558 C CA . THR A 1 210 ? -4.892 6.568 -1.935 1.00 86.31 210 THR A CA 1
ATOM 1559 C C . THR A 1 210 ? -3.576 6.084 -1.342 1.00 86.31 210 THR A C 1
ATOM 1561 O O . THR A 1 210 ? -2.648 6.845 -1.046 1.00 86.31 210 THR A O 1
ATOM 1564 N N . LEU A 1 211 ? -3.483 4.778 -1.236 1.00 82.19 211 LEU A N 1
ATOM 1565 C CA . LEU A 1 211 ? -2.310 4.035 -0.852 1.00 82.19 211 LEU A CA 1
ATOM 1566 C C . LEU A 1 211 ? -1.668 3.443 -2.085 1.00 82.19 211 LEU A C 1
ATOM 1568 O O . LEU A 1 211 ? -2.236 3.394 -3.176 1.00 82.19 211 LEU A O 1
ATOM 1572 N N . CYS A 1 212 ? -0.450 2.997 -1.874 1.00 75.38 212 CYS A N 1
ATOM 1573 C CA . CYS A 1 212 ? 0.255 2.217 -2.852 1.00 75.38 212 CYS A CA 1
ATOM 1574 C C . CYS A 1 212 ? -0.339 0.823 -3.015 1.00 75.38 212 CYS A C 1
ATOM 1576 O O . CYS A 1 212 ? -0.688 0.193 -2.015 1.00 75.38 212 CYS A O 1
ATOM 1578 N N . GLY A 1 213 ? -0.405 0.356 -4.263 1.00 71.88 213 GLY A N 1
ATOM 1579 C CA . GLY A 1 213 ? -0.843 -0.993 -4.603 1.00 71.88 213 GLY A CA 1
ATOM 1580 C C . GLY A 1 213 ? -2.151 -1.041 -5.401 1.00 71.88 213 GLY A C 1
ATOM 1581 O O . GLY A 1 213 ? -2.498 -0.064 -6.072 1.00 71.88 213 GLY A O 1
ATOM 1582 N N . PRO A 1 214 ? -2.851 -2.187 -5.367 1.00 74.06 214 PRO A N 1
ATOM 1583 C CA . PRO A 1 214 ? -4.008 -2.439 -6.214 1.00 74.06 214 PRO A CA 1
ATOM 1584 C C . PRO A 1 214 ? -5.158 -1.475 -5.916 1.00 74.06 214 PRO A C 1
ATOM 1586 O O . PRO A 1 214 ? -5.404 -1.109 -4.761 1.00 74.06 214 PRO A O 1
ATOM 1589 N N . LEU A 1 215 ? -5.884 -1.090 -6.961 1.00 82.81 215 LEU A N 1
ATOM 1590 C CA . LEU A 1 215 ? -7.169 -0.408 -6.859 1.00 82.81 215 LEU A CA 1
ATOM 1591 C C . LEU A 1 215 ? -8.127 -0.933 -7.929 1.00 82.81 215 LEU A C 1
ATOM 1593 O O . LEU A 1 215 ? -7.765 -1.712 -8.806 1.00 82.81 215 LEU A O 1
ATOM 1597 N N . ARG A 1 216 ? -9.380 -0.508 -7.845 1.00 85.75 216 ARG A N 1
ATOM 1598 C CA . ARG A 1 216 ? -10.398 -0.800 -8.848 1.00 85.75 216 ARG A CA 1
ATOM 1599 C C . ARG A 1 216 ? -11.114 0.482 -9.213 1.00 85.75 216 ARG A C 1
ATOM 1601 O O . ARG A 1 216 ? -11.658 1.141 -8.325 1.00 85.75 216 ARG A O 1
ATOM 1608 N N . VAL A 1 217 ? -11.157 0.827 -10.496 1.00 86.94 217 VAL A N 1
ATOM 1609 C CA . VAL A 1 217 ? -12.076 1.867 -10.971 1.00 86.94 217 VAL A CA 1
ATOM 1610 C C . VAL A 1 217 ? -13.498 1.312 -10.903 1.00 86.94 217 VAL A C 1
ATOM 1612 O O . VAL A 1 217 ? -13.816 0.290 -11.507 1.00 86.94 217 VAL A O 1
ATOM 1615 N N . VAL A 1 218 ? -14.353 1.949 -10.103 1.00 90.06 218 VAL A N 1
ATOM 1616 C CA . VAL A 1 218 ? -15.738 1.496 -9.883 1.00 90.06 218 VAL A CA 1
ATOM 1617 C C . VAL A 1 218 ? -16.742 2.246 -10.745 1.00 90.06 218 VAL A C 1
ATOM 1619 O O . VAL A 1 218 ? -17.815 1.725 -11.034 1.00 90.06 218 VAL A O 1
ATOM 1622 N N . GLU A 1 219 ? -16.407 3.473 -11.126 1.00 90.50 219 GLU A N 1
ATOM 1623 C CA . GLU A 1 219 ? -17.255 4.386 -11.885 1.00 90.50 219 GLU A CA 1
ATOM 1624 C C . GLU A 1 219 ? -16.354 5.467 -12.505 1.00 90.50 219 GLU A C 1
ATOM 1626 O O . GLU A 1 219 ? -15.333 5.826 -11.922 1.00 90.50 219 GLU A O 1
ATOM 1631 N N . GLU A 1 220 ? -16.720 6.005 -13.666 1.00 89.19 220 GLU A N 1
ATOM 1632 C CA . GLU A 1 220 ? -16.030 7.140 -14.285 1.00 89.19 220 GLU A CA 1
ATOM 1633 C C . GLU A 1 220 ? -17.060 8.192 -14.698 1.00 89.19 220 GLU A C 1
ATOM 1635 O O . GLU A 1 220 ? -18.096 7.864 -15.281 1.00 89.19 220 GLU A O 1
ATOM 1640 N N . ARG A 1 221 ? -16.794 9.460 -14.376 1.00 87.94 221 ARG A N 1
ATOM 1641 C CA . ARG A 1 221 ? -17.685 10.579 -14.687 1.00 87.94 221 ARG A CA 1
ATOM 1642 C C . ARG A 1 221 ? -16.874 11.808 -15.052 1.00 87.94 221 ARG A C 1
ATOM 1644 O O . ARG A 1 221 ? -16.034 12.239 -14.272 1.00 87.94 221 ARG A O 1
ATOM 1651 N N . ASP A 1 222 ? -17.163 12.389 -16.213 1.00 84.31 222 ASP A N 1
ATOM 1652 C CA . ASP A 1 222 ? -16.508 13.611 -16.697 1.00 84.31 222 ASP A CA 1
ATOM 1653 C C . ASP A 1 222 ? -14.963 13.492 -16.702 1.00 84.31 222 ASP A C 1
ATOM 1655 O O . ASP A 1 222 ? -14.249 14.440 -16.385 1.00 84.31 222 ASP A O 1
ATOM 1659 N N . GLY A 1 223 ? -14.445 12.293 -17.012 1.00 82.31 223 GLY A N 1
ATOM 1660 C CA . GLY A 1 223 ? -13.011 11.970 -16.988 1.00 82.31 223 GLY A CA 1
ATOM 1661 C C . GLY A 1 223 ? -12.400 11.834 -15.587 1.00 82.31 223 GLY A C 1
ATOM 1662 O O . GLY A 1 223 ? -11.191 11.646 -15.461 1.00 82.31 223 GLY A O 1
ATOM 1663 N N . LEU A 1 224 ? -13.213 11.926 -14.529 1.00 86.19 224 LEU A N 1
ATOM 1664 C CA . LEU A 1 224 ? -12.803 11.672 -13.154 1.00 86.19 224 LEU A CA 1
ATOM 1665 C C . LEU A 1 224 ? -13.193 10.243 -12.753 1.00 86.19 224 LEU A C 1
ATOM 1667 O O . LEU A 1 224 ? -14.377 9.904 -12.749 1.00 86.19 224 LEU A O 1
ATOM 1671 N N . PRO A 1 225 ? -12.224 9.392 -12.401 1.00 89.69 225 PRO A N 1
ATOM 1672 C CA . PRO A 1 225 ? -12.490 8.047 -11.916 1.00 89.69 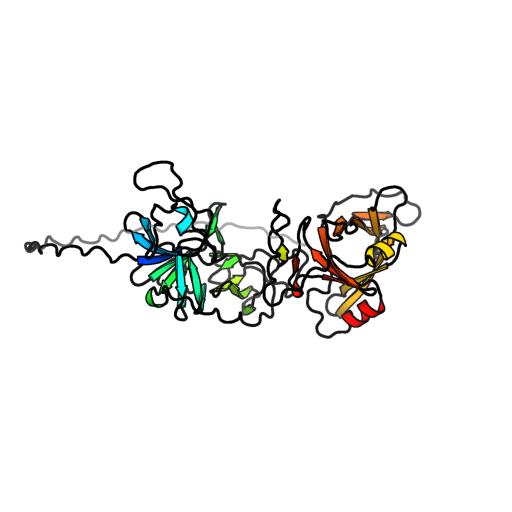225 PRO A CA 1
ATOM 1673 C C . PRO A 1 225 ? -12.854 8.052 -10.427 1.00 89.69 225 PRO A C 1
ATOM 1675 O O . PRO A 1 225 ? -12.165 8.633 -9.581 1.00 89.69 225 PRO A O 1
ATOM 1678 N N . ARG A 1 226 ? -13.924 7.340 -10.089 1.00 92.88 226 ARG A N 1
ATOM 1679 C CA . ARG A 1 226 ? -14.204 6.887 -8.731 1.00 92.88 226 ARG A CA 1
ATOM 1680 C C . ARG A 1 226 ? -13.548 5.535 -8.546 1.00 92.88 226 ARG A C 1
ATOM 1682 O O . ARG A 1 226 ? -13.752 4.621 -9.344 1.00 92.88 226 ARG A O 1
ATOM 1689 N N . ILE A 1 227 ? -12.793 5.392 -7.472 1.00 91.62 227 ILE A N 1
ATOM 1690 C CA . ILE A 1 227 ? -12.050 4.168 -7.200 1.00 91.62 227 ILE A CA 1
ATOM 1691 C C . ILE A 1 227 ? -12.454 3.537 -5.883 1.00 91.62 227 ILE A C 1
ATOM 1693 O O . ILE A 1 227 ? -12.976 4.214 -4.998 1.00 91.62 227 ILE A O 1
ATOM 1697 N N . ALA A 1 228 ? -12.149 2.252 -5.769 1.00 92.44 228 ALA A N 1
ATOM 1698 C CA . ALA A 1 228 ? -12.143 1.478 -4.545 1.00 92.44 228 ALA A CA 1
ATOM 1699 C C . ALA A 1 228 ? -10.742 0.909 -4.315 1.00 92.44 228 ALA A C 1
ATOM 1701 O O . ALA A 1 228 ? -10.136 0.354 -5.233 1.00 92.44 228 ALA A O 1
ATOM 1702 N N . GLN A 1 229 ? -10.231 1.029 -3.094 1.00 89.50 229 GLN A N 1
ATOM 1703 C CA . GLN A 1 229 ? -8.948 0.457 -2.710 1.00 89.50 229 GLN A CA 1
ATOM 1704 C C . GLN A 1 229 ? -9.072 -0.349 -1.421 1.00 89.50 229 GLN A C 1
ATOM 1706 O O . GLN A 1 229 ? -9.545 0.155 -0.401 1.00 89.50 229 GLN A O 1
ATOM 1711 N N . HIS A 1 230 ? -8.612 -1.598 -1.472 1.00 89.44 230 HIS A N 1
ATOM 1712 C CA . HIS A 1 230 ? -8.642 -2.523 -0.346 1.00 89.44 230 HIS A CA 1
ATOM 1713 C C . HIS A 1 230 ? -7.308 -2.536 0.399 1.00 89.44 230 HIS A C 1
ATOM 1715 O O . HIS A 1 230 ? -6.247 -2.693 -0.202 1.00 89.44 230 HIS A O 1
ATOM 1721 N N . ARG A 1 231 ? -7.355 -2.428 1.729 1.00 85.62 231 ARG A N 1
ATOM 1722 C CA . ARG A 1 231 ? -6.203 -2.652 2.607 1.00 85.62 231 ARG A CA 1
ATOM 1723 C C . ARG A 1 231 ? -6.649 -3.184 3.960 1.00 85.62 231 ARG A C 1
ATOM 1725 O O . ARG A 1 231 ? -7.522 -2.598 4.587 1.00 85.62 231 ARG A O 1
ATOM 1732 N N . ALA A 1 232 ? -6.019 -4.266 4.424 1.00 86.19 232 ALA A N 1
ATOM 1733 C CA . ALA A 1 232 ? -6.258 -4.850 5.751 1.00 86.19 232 ALA A CA 1
ATOM 1734 C C . ALA A 1 232 ? -7.756 -5.088 6.069 1.00 86.19 232 ALA A C 1
ATOM 1736 O O . ALA A 1 232 ? -8.221 -4.806 7.170 1.00 86.19 232 ALA A O 1
ATOM 1737 N N . GLY A 1 233 ? -8.522 -5.563 5.077 1.00 89.69 233 GLY A N 1
ATOM 1738 C CA . GLY A 1 233 ? -9.967 -5.793 5.201 1.00 89.69 233 GLY A CA 1
ATOM 1739 C C . GLY A 1 233 ? -10.844 -4.537 5.129 1.00 89.69 233 GLY A C 1
ATOM 1740 O O . GLY A 1 233 ? -12.047 -4.630 5.347 1.00 89.69 233 GLY A O 1
ATOM 1741 N N . VAL A 1 234 ? -10.279 -3.371 4.808 1.00 93.12 234 VAL A N 1
ATOM 1742 C CA . VAL A 1 234 ? -11.011 -2.113 4.614 1.00 93.12 234 VAL A CA 1
ATOM 1743 C C . VAL A 1 234 ? -10.981 -1.703 3.145 1.00 93.12 234 VAL A C 1
ATOM 1745 O O . VAL A 1 234 ? -9.907 -1.575 2.563 1.00 93.12 234 VAL A O 1
ATOM 1748 N N . GLU A 1 235 ? -12.149 -1.472 2.552 1.00 94.56 235 GLU A N 1
ATOM 1749 C CA . GLU A 1 235 ? -12.323 -0.840 1.240 1.00 94.56 235 GLU A CA 1
ATOM 1750 C C . GLU A 1 235 ? -12.563 0.660 1.444 1.00 94.56 235 GLU A C 1
ATOM 1752 O O . GLU A 1 235 ? -13.530 1.038 2.101 1.00 94.56 235 GLU A O 1
ATOM 1757 N N . VAL A 1 236 ? -11.719 1.526 0.883 1.00 95.19 236 VAL A N 1
ATOM 1758 C CA . VAL A 1 236 ? -11.949 2.981 0.841 1.00 95.19 236 VAL A CA 1
ATOM 1759 C C . VAL A 1 236 ? -12.312 3.388 -0.577 1.00 95.19 236 VAL A C 1
ATOM 1761 O O . VAL A 1 236 ? -11.657 2.974 -1.533 1.00 95.19 236 VAL A O 1
ATOM 1764 N N . MET A 1 237 ? -13.352 4.207 -0.711 1.00 95.81 237 MET A N 1
ATOM 1765 C CA . MET A 1 237 ? -13.896 4.657 -1.983 1.00 95.81 237 MET A CA 1
ATOM 1766 C C . MET A 1 237 ? -13.937 6.178 -2.086 1.00 95.81 237 MET A C 1
ATOM 1768 O O . MET A 1 237 ? -14.377 6.866 -1.166 1.00 95.81 237 MET A O 1
ATOM 1772 N N . GLY A 1 238 ? -13.560 6.710 -3.245 1.00 95.50 238 GLY A N 1
ATOM 1773 C CA . GLY A 1 238 ? -13.622 8.146 -3.505 1.00 95.50 238 GLY A CA 1
ATOM 1774 C C . GLY A 1 238 ? -13.336 8.510 -4.955 1.00 95.50 238 GLY A C 1
ATOM 1775 O O . GLY A 1 238 ? -12.830 7.699 -5.727 1.00 95.50 238 GLY A O 1
ATOM 1776 N N . TRP A 1 239 ? -13.669 9.744 -5.315 1.00 94.69 239 TRP A N 1
ATOM 1777 C CA . TRP A 1 239 ? -13.344 10.351 -6.602 1.00 94.69 239 TRP A CA 1
ATOM 1778 C C . TRP A 1 239 ? -11.916 10.877 -6.583 1.00 94.69 239 TRP A C 1
ATOM 1780 O O . TRP A 1 239 ? -11.575 11.714 -5.737 1.00 94.69 239 TRP A O 1
ATOM 1790 N N . ALA A 1 240 ? -11.102 10.406 -7.522 1.00 90.38 240 ALA A N 1
ATOM 1791 C CA . ALA A 1 240 ? -9.769 10.935 -7.749 1.00 90.38 240 ALA A CA 1
ATOM 1792 C C . ALA A 1 240 ? -9.840 12.204 -8.606 1.00 90.38 240 ALA A C 1
ATOM 1794 O O . ALA A 1 240 ? -10.653 12.312 -9.521 1.00 90.38 240 ALA A O 1
ATOM 1795 N N . ARG A 1 241 ? -8.988 13.187 -8.296 1.00 81.12 241 ARG A N 1
ATOM 1796 C CA . ARG A 1 241 ? -8.986 14.506 -8.961 1.00 81.12 241 ARG A CA 1
ATOM 1797 C C . ARG A 1 241 ? -8.357 14.525 -10.357 1.00 81.12 241 ARG A C 1
ATOM 1799 O O . ARG A 1 241 ? -8.446 15.539 -11.040 1.00 81.12 241 ARG A O 1
ATOM 1806 N N . VAL A 1 242 ? -7.703 13.443 -10.757 1.00 71.00 242 VAL A N 1
ATOM 1807 C CA . VAL A 1 242 ? -7.043 13.282 -12.056 1.00 71.00 242 VAL A CA 1
ATOM 1808 C C . VAL A 1 242 ? -7.276 11.861 -12.555 1.00 71.00 242 VAL A C 1
ATOM 1810 O O . VAL A 1 242 ? -7.501 10.958 -11.745 1.00 71.00 242 VAL A O 1
ATOM 1813 N N . GLY A 1 243 ? -7.222 11.676 -13.876 1.00 62.50 243 GLY A N 1
ATOM 1814 C CA . GLY A 1 243 ? -7.248 10.350 -14.488 1.00 62.50 243 GLY A CA 1
ATOM 1815 C C . GLY A 1 243 ? -6.109 9.466 -13.974 1.00 62.50 243 GLY A C 1
ATOM 1816 O O . GLY A 1 243 ? -5.073 9.959 -13.518 1.00 62.50 243 GLY A O 1
ATOM 1817 N N . PHE A 1 244 ? -6.318 8.154 -14.032 1.00 60.72 244 PHE A N 1
ATOM 1818 C CA . PHE A 1 244 ? -5.266 7.180 -13.774 1.00 60.72 244 PHE A CA 1
ATOM 1819 C C . PHE A 1 244 ? -4.610 6.791 -15.086 1.00 60.72 244 PHE A C 1
ATOM 1821 O O . PHE A 1 244 ? -5.285 6.562 -16.091 1.00 60.72 244 PHE A O 1
ATOM 1828 N N . GLU A 1 245 ? -3.295 6.647 -15.049 1.00 52.25 245 GLU A N 1
ATOM 1829 C CA . GLU A 1 245 ? -2.643 5.749 -15.984 1.00 52.25 245 GLU A CA 1
ATOM 1830 C C . GLU A 1 245 ? -3.099 4.339 -15.602 1.00 52.25 245 GLU A C 1
ATOM 1832 O O . GLU A 1 245 ? -3.008 3.935 -14.445 1.00 52.25 245 GLU A O 1
ATOM 1837 N N . ARG A 1 246 ? -3.651 3.589 -16.560 1.00 50.56 246 ARG A N 1
ATOM 1838 C CA . ARG A 1 246 ? -4.060 2.183 -16.358 1.00 50.56 246 ARG A CA 1
ATOM 1839 C C . ARG A 1 246 ? -2.852 1.239 -16.263 1.00 50.56 246 ARG A C 1
ATOM 1841 O O . ARG A 1 246 ? -2.973 0.039 -16.488 1.00 50.56 246 ARG A O 1
ATOM 1848 N N . ARG A 1 247 ? -1.669 1.801 -16.038 1.00 49.81 247 ARG A N 1
ATOM 1849 C CA . ARG A 1 247 ? -0.360 1.177 -16.169 1.00 49.81 247 ARG A CA 1
ATOM 1850 C C . ARG A 1 247 ? 0.475 1.567 -14.968 1.00 49.81 247 ARG A C 1
ATOM 1852 O O . ARG A 1 247 ? 0.241 2.613 -14.370 1.00 49.81 247 ARG A O 1
ATOM 1859 N N . ARG A 1 248 ? 1.430 0.700 -14.649 1.00 45.53 248 ARG A N 1
ATOM 1860 C CA . ARG A 1 248 ? 2.441 0.968 -13.643 1.00 45.53 248 ARG A CA 1
ATOM 1861 C C . ARG A 1 248 ? 3.462 1.937 -14.255 1.00 45.53 248 ARG A C 1
ATOM 1863 O O . ARG A 1 248 ? 4.216 1.521 -15.124 1.00 45.53 248 ARG A O 1
ATOM 1870 N N . GLY A 1 249 ? 3.410 3.217 -13.902 1.00 45.22 249 GLY A N 1
ATOM 1871 C CA . GLY A 1 249 ? 4.323 4.251 -14.407 1.00 45.22 249 GLY A CA 1
ATOM 1872 C C . GLY A 1 249 ? 5.678 4.287 -13.681 1.00 45.22 249 GLY A C 1
ATOM 1873 O O . GLY A 1 249 ? 5.888 3.603 -12.676 1.00 45.22 249 GLY A O 1
ATOM 1874 N N . ASP A 1 250 ? 6.579 5.163 -14.143 1.00 40.19 250 ASP A N 1
ATOM 1875 C CA . ASP A 1 250 ? 7.992 5.324 -13.724 1.00 40.19 250 ASP A CA 1
ATOM 1876 C C . ASP A 1 250 ? 8.231 5.840 -12.314 1.00 40.19 250 ASP A C 1
ATOM 1878 O O . ASP A 1 250 ? 9.330 6.271 -11.959 1.00 40.19 250 ASP A O 1
ATOM 1882 N N . LEU A 1 251 ? 7.229 5.804 -11.457 1.00 44.97 251 LEU A N 1
ATOM 1883 C CA . LEU A 1 251 ? 7.339 6.236 -10.076 1.00 44.97 251 LEU A CA 1
ATOM 1884 C C . LEU A 1 251 ? 6.579 5.240 -9.216 1.00 44.97 251 LEU A C 1
ATOM 1886 O O . LEU A 1 251 ? 5.593 5.562 -8.556 1.00 44.97 251 LEU A O 1
ATOM 1890 N N . ALA A 1 252 ? 7.065 4.002 -9.278 1.00 52.75 252 ALA A N 1
ATOM 1891 C CA . ALA A 1 252 ? 6.509 2.869 -8.579 1.00 52.75 252 ALA A CA 1
ATOM 1892 C C . ALA A 1 252 ? 6.341 3.190 -7.092 1.00 52.75 252 ALA A C 1
ATOM 1894 O O . ALA A 1 252 ? 7.251 3.648 -6.394 1.00 52.75 252 ALA A O 1
ATOM 1895 N N . CYS A 1 253 ? 5.158 2.874 -6.590 1.00 61.12 253 CYS A N 1
ATOM 1896 C CA . CYS A 1 253 ? 4.978 2.622 -5.178 1.00 61.12 253 CYS A CA 1
ATOM 1897 C C . CYS A 1 253 ? 6.099 1.737 -4.616 1.00 61.12 253 CYS A C 1
ATOM 1899 O O . CYS A 1 253 ? 6.569 0.865 -5.352 1.00 61.12 253 CYS A O 1
ATOM 1901 N N . PRO A 1 254 ? 6.501 1.914 -3.336 1.00 65.19 254 PRO A N 1
ATOM 1902 C CA . PRO A 1 254 ? 7.558 1.105 -2.748 1.00 65.19 254 PRO A CA 1
ATOM 1903 C C . PRO A 1 254 ? 7.276 -0.371 -3.032 1.00 65.19 254 PRO A C 1
ATOM 1905 O O . PRO A 1 254 ? 6.166 -0.827 -2.728 1.00 65.19 254 PRO A O 1
ATOM 1908 N N . PRO A 1 255 ? 8.213 -1.096 -3.657 1.00 72.06 255 PRO A N 1
ATOM 1909 C CA . PRO A 1 255 ? 7.991 -2.492 -3.976 1.00 72.06 255 PRO A CA 1
ATOM 1910 C C . PRO A 1 255 ? 7.634 -3.290 -2.726 1.00 72.06 255 PRO A C 1
ATOM 1912 O O . PRO A 1 255 ? 8.180 -3.071 -1.641 1.00 72.06 255 PRO A O 1
ATOM 1915 N N . ARG A 1 256 ? 6.722 -4.246 -2.880 1.00 76.44 256 ARG A N 1
ATOM 1916 C CA . ARG A 1 256 ? 6.390 -5.245 -1.872 1.00 76.44 256 ARG A CA 1
ATOM 1917 C C . ARG A 1 256 ? 7.561 -6.206 -1.769 1.00 76.44 256 ARG A C 1
ATOM 1919 O O . ARG A 1 256 ? 7.676 -7.180 -2.514 1.00 76.44 256 ARG A O 1
ATOM 1926 N N . VAL A 1 257 ? 8.413 -5.921 -0.802 1.00 83.50 257 VAL A N 1
ATOM 1927 C CA . VAL A 1 257 ? 9.570 -6.736 -0.464 1.00 83.50 257 VAL A CA 1
ATOM 1928 C C . VAL A 1 257 ? 9.472 -7.264 0.956 1.00 83.50 257 VAL A C 1
ATOM 1930 O O . VAL A 1 257 ? 8.819 -6.678 1.820 1.00 83.50 257 VAL A O 1
ATOM 1933 N N . VAL A 1 258 ? 10.142 -8.383 1.188 1.00 81.81 258 VAL A N 1
ATOM 1934 C CA . VAL A 1 258 ? 10.426 -8.922 2.511 1.00 81.81 258 VAL A CA 1
ATOM 1935 C C . VAL A 1 258 ? 11.909 -8.723 2.749 1.00 81.81 258 VAL A C 1
ATOM 1937 O O . VAL A 1 258 ? 12.739 -9.325 2.070 1.00 81.81 258 VAL A O 1
ATOM 1940 N N . GLU A 1 259 ? 12.238 -7.873 3.711 1.00 84.94 259 GLU A N 1
ATOM 1941 C CA . GLU A 1 259 ? 13.614 -7.609 4.114 1.00 84.94 259 GLU A CA 1
ATOM 1942 C C . GLU A 1 259 ? 13.931 -8.352 5.414 1.00 84.94 259 GLU A C 1
ATOM 1944 O O . GLU A 1 259 ? 13.161 -8.349 6.380 1.00 84.94 259 GLU A O 1
ATOM 1949 N N . ARG A 1 260 ? 15.112 -8.959 5.471 1.00 77.75 260 ARG A N 1
ATOM 1950 C CA . ARG A 1 260 ? 15.736 -9.418 6.699 1.00 77.75 260 ARG A CA 1
ATOM 1951 C C . ARG A 1 260 ? 16.162 -8.173 7.452 1.00 77.75 260 ARG A C 1
ATOM 1953 O O . ARG A 1 260 ? 17.088 -7.469 7.053 1.00 77.75 260 ARG A O 1
ATOM 1960 N N . ARG A 1 261 ? 15.494 -7.917 8.573 1.00 68.94 261 ARG A N 1
ATOM 1961 C CA . ARG A 1 261 ? 15.900 -6.853 9.484 1.00 68.94 261 ARG A CA 1
ATOM 1962 C C . ARG A 1 261 ? 17.350 -7.099 9.889 1.00 68.94 261 ARG A C 1
ATOM 1964 O O . ARG A 1 261 ? 17.671 -8.188 10.365 1.00 68.94 261 ARG A O 1
ATOM 1971 N N . TRP A 1 262 ? 18.208 -6.103 9.686 1.00 60.59 262 TRP A N 1
ATOM 1972 C CA . TRP A 1 262 ? 19.610 -6.212 10.067 1.00 60.59 262 TRP A CA 1
ATOM 1973 C C . TRP A 1 262 ? 19.691 -6.526 11.565 1.00 60.59 262 TRP A C 1
ATOM 1975 O O . TRP A 1 262 ? 19.216 -5.759 12.406 1.00 60.59 262 TRP A O 1
ATOM 1985 N N . SER A 1 263 ? 20.218 -7.704 11.877 1.00 59.41 263 SER A N 1
ATOM 1986 C CA . SER A 1 263 ? 20.432 -8.198 13.230 1.00 59.41 263 SER A CA 1
ATOM 1987 C C . SER A 1 263 ? 21.901 -8.567 13.333 1.00 59.41 263 SER A C 1
ATOM 1989 O O . SER A 1 263 ? 22.418 -9.249 12.453 1.00 59.41 263 SER A O 1
ATOM 1991 N N . MET A 1 264 ? 22.567 -8.136 14.407 1.00 54.97 264 MET A N 1
ATOM 1992 C CA . MET A 1 264 ? 23.922 -8.615 14.712 1.00 54.97 264 MET A CA 1
ATOM 1993 C C . MET A 1 264 ? 23.932 -10.098 15.109 1.00 54.97 264 MET A C 1
ATOM 1995 O O . MET A 1 264 ? 24.995 -10.698 15.214 1.00 54.97 264 MET A O 1
ATOM 1999 N N . ASP A 1 265 ? 22.756 -10.678 15.351 1.00 61.78 265 ASP A N 1
ATOM 2000 C CA . ASP A 1 265 ? 22.593 -12.101 15.594 1.00 61.78 265 ASP A CA 1
ATOM 2001 C C . ASP A 1 265 ? 22.369 -12.833 14.263 1.00 61.78 265 ASP A C 1
ATOM 2003 O O . ASP A 1 265 ? 21.268 -12.802 13.698 1.00 61.78 265 ASP A O 1
ATOM 2007 N N . GLU A 1 266 ? 23.423 -13.478 13.753 1.00 60.09 266 GLU A N 1
ATOM 2008 C CA . GLU A 1 266 ? 23.379 -14.296 12.534 1.00 60.09 266 GLU A CA 1
ATOM 2009 C C . GLU A 1 266 ? 22.362 -15.445 12.636 1.00 60.09 266 GLU A C 1
ATOM 2011 O O . GLU A 1 266 ? 21.848 -15.886 11.602 1.00 60.09 266 GLU A O 1
ATOM 2016 N N . ALA A 1 267 ? 22.013 -15.874 13.858 1.00 65.25 267 ALA A N 1
ATOM 2017 C CA . ALA A 1 267 ? 21.059 -16.945 14.126 1.00 65.25 267 ALA A CA 1
ATOM 2018 C C . ALA A 1 267 ? 19.586 -16.496 14.096 1.00 65.25 267 ALA A C 1
ATOM 2020 O O . ALA A 1 267 ? 18.695 -17.331 14.267 1.00 65.25 267 ALA A O 1
ATOM 2021 N N . ALA A 1 268 ? 19.296 -15.207 13.864 1.00 64.69 268 ALA A N 1
ATOM 2022 C CA . ALA A 1 268 ? 17.918 -14.750 13.710 1.00 64.69 268 ALA A CA 1
ATOM 2023 C C . ALA A 1 268 ? 17.243 -15.494 12.535 1.00 64.69 268 ALA A C 1
ATOM 2025 O O . ALA A 1 268 ? 17.798 -15.470 11.425 1.00 64.69 268 ALA A O 1
ATOM 2026 N N . PRO A 1 269 ? 16.072 -16.132 12.756 1.00 70.25 269 PRO A N 1
ATOM 2027 C CA . PRO A 1 269 ? 15.398 -16.929 11.736 1.00 70.25 269 PRO A CA 1
ATOM 2028 C C . PRO A 1 269 ? 15.093 -16.082 10.499 1.00 70.25 269 PRO A C 1
ATOM 2030 O O . PRO A 1 269 ? 14.793 -14.888 10.608 1.00 70.25 269 PRO A O 1
ATOM 2033 N N . GLN A 1 270 ? 15.196 -16.690 9.312 1.00 71.38 270 GLN A N 1
ATOM 2034 C CA . GLN A 1 270 ? 14.797 -16.010 8.083 1.00 71.38 270 GLN A CA 1
ATOM 2035 C C . GLN A 1 270 ? 13.298 -15.686 8.146 1.00 71.38 270 GLN A C 1
ATOM 2037 O O . GLN A 1 270 ? 12.522 -16.531 8.597 1.00 71.38 270 GLN A O 1
ATOM 2042 N N . PRO A 1 271 ? 12.882 -14.476 7.730 1.00 78.69 271 PRO A N 1
ATOM 2043 C CA . PRO A 1 271 ? 11.468 -14.145 7.676 1.00 78.69 271 PRO A CA 1
ATOM 2044 C C . PRO A 1 271 ? 10.759 -15.096 6.708 1.00 78.69 271 PRO A C 1
ATOM 2046 O O . PRO A 1 271 ? 11.227 -15.311 5.589 1.00 78.69 271 PRO A O 1
ATOM 2049 N N . GLU A 1 272 ? 9.634 -15.659 7.141 1.00 84.12 272 GLU A N 1
ATOM 2050 C CA . GLU A 1 272 ? 8.773 -16.448 6.263 1.00 84.12 272 GLU A CA 1
ATOM 2051 C C . GLU A 1 272 ? 8.195 -15.549 5.164 1.00 84.12 272 GLU A C 1
ATOM 2053 O O . GLU A 1 272 ? 7.793 -14.407 5.415 1.00 84.12 272 GLU A O 1
ATOM 2058 N N . LEU A 1 273 ? 8.172 -16.056 3.930 1.00 81.38 273 LEU A N 1
ATOM 2059 C CA . LEU A 1 273 ? 7.605 -15.326 2.803 1.00 81.38 273 LEU A CA 1
ATOM 2060 C C . LEU A 1 273 ? 6.074 -15.388 2.866 1.00 81.38 273 LEU A C 1
ATOM 2062 O O . LEU A 1 273 ? 5.524 -16.489 2.946 1.00 81.38 273 LEU A O 1
ATOM 2066 N N . PRO A 1 274 ? 5.373 -14.243 2.796 1.00 78.50 274 PRO A N 1
ATOM 2067 C CA . PRO A 1 274 ? 3.923 -14.244 2.683 1.00 78.50 274 PRO A CA 1
ATOM 2068 C C . PRO A 1 274 ? 3.457 -14.958 1.408 1.00 78.50 274 PRO A C 1
ATOM 2070 O O . PRO A 1 274 ? 4.191 -15.056 0.422 1.00 78.50 274 PRO A O 1
ATOM 2073 N N . GLU A 1 275 ? 2.205 -15.410 1.403 1.00 72.75 275 GLU A N 1
ATOM 2074 C CA . GLU A 1 275 ? 1.588 -16.000 0.213 1.00 72.75 275 GLU A CA 1
ATOM 2075 C C . GLU A 1 275 ? 1.684 -15.047 -0.995 1.00 72.75 275 GLU A C 1
ATOM 2077 O O . GLU A 1 275 ? 1.466 -13.840 -0.875 1.00 72.75 275 GLU A O 1
ATOM 2082 N N . GLY A 1 276 ? 2.059 -15.589 -2.158 1.00 71.44 276 GLY A N 1
ATOM 2083 C CA . GLY A 1 276 ? 2.257 -14.829 -3.398 1.00 71.44 276 GLY A CA 1
ATOM 2084 C C . GLY A 1 276 ? 3.649 -14.206 -3.573 1.00 71.44 276 GLY A C 1
ATOM 2085 O O . GLY A 1 276 ? 3.966 -13.754 -4.672 1.00 71.44 276 GLY A O 1
ATOM 2086 N N . TYR A 1 277 ? 4.507 -14.212 -2.547 1.00 84.75 277 TYR A N 1
ATOM 2087 C CA . TYR A 1 277 ? 5.887 -13.726 -2.655 1.00 84.75 277 TYR A CA 1
ATOM 2088 C C . TYR A 1 277 ? 6.833 -14.821 -3.163 1.00 84.75 277 TYR A C 1
ATOM 2090 O O . TYR A 1 277 ? 6.630 -16.012 -2.934 1.00 84.75 277 TYR A O 1
ATOM 2098 N N . VAL A 1 278 ? 7.901 -14.400 -3.841 1.00 88.00 278 VAL A N 1
ATOM 2099 C CA . VAL A 1 278 ? 8.966 -15.266 -4.362 1.00 88.00 278 VAL A CA 1
ATOM 2100 C C . VAL A 1 278 ? 10.278 -14.911 -3.670 1.00 88.00 278 VAL A C 1
ATOM 2102 O O . VAL A 1 278 ? 10.550 -13.737 -3.422 1.00 88.00 278 VAL A O 1
ATOM 2105 N N . ALA A 1 279 ? 11.093 -15.919 -3.353 1.00 88.50 279 ALA A N 1
ATOM 2106 C CA . ALA A 1 279 ? 12.416 -15.701 -2.781 1.00 88.50 279 ALA A CA 1
ATOM 2107 C C . ALA A 1 279 ? 13.315 -14.940 -3.767 1.00 88.50 279 ALA A C 1
ATOM 2109 O O . ALA A 1 279 ? 13.327 -15.236 -4.965 1.00 88.50 279 ALA A O 1
ATOM 2110 N N . ALA A 1 280 ? 14.068 -13.967 -3.260 1.00 86.00 280 ALA A N 1
ATOM 2111 C CA . ALA A 1 280 ? 15.170 -13.385 -4.005 1.00 86.00 280 ALA A CA 1
ATOM 2112 C C . ALA A 1 280 ? 16.297 -14.421 -4.056 1.00 86.00 280 ALA A C 1
ATOM 2114 O O . ALA A 1 280 ? 16.683 -14.983 -3.030 1.00 86.00 280 ALA A O 1
ATOM 2115 N N . ASP A 1 281 ? 16.791 -14.712 -5.253 1.00 78.94 281 ASP A N 1
ATOM 2116 C CA . ASP A 1 281 ? 17.842 -15.705 -5.422 1.00 78.94 281 ASP A CA 1
ATOM 2117 C C . ASP A 1 281 ? 19.203 -15.039 -5.168 1.00 78.94 281 ASP A C 1
ATOM 2119 O O . ASP A 1 281 ? 19.607 -14.114 -5.868 1.00 78.94 281 ASP A O 1
ATOM 2123 N N . SER A 1 282 ? 19.903 -15.468 -4.122 1.00 65.88 282 SER A N 1
ATOM 2124 C CA . SER A 1 282 ? 21.259 -15.000 -3.807 1.00 65.88 282 SER A CA 1
ATOM 2125 C C . SER A 1 282 ? 22.349 -15.864 -4.446 1.00 65.88 282 SER A C 1
ATOM 2127 O O . SER A 1 282 ? 23.522 -15.506 -4.402 1.00 65.88 282 SER A O 1
ATOM 2129 N N . THR A 1 283 ? 21.972 -16.989 -5.059 1.00 66.81 283 THR A N 1
ATOM 2130 C CA . THR A 1 283 ? 22.866 -17.905 -5.783 1.00 66.81 283 THR A CA 1
ATOM 2131 C C . THR A 1 283 ? 22.892 -17.643 -7.282 1.00 66.81 283 THR A C 1
ATOM 2133 O O . THR A 1 283 ? 23.444 -18.438 -8.047 1.00 66.81 283 THR A O 1
ATOM 2136 N N . LEU A 1 284 ? 22.305 -16.522 -7.701 1.00 68.25 284 LEU A N 1
ATOM 2137 C CA . LEU A 1 284 ? 22.247 -16.121 -9.090 1.00 68.25 284 LEU A CA 1
ATOM 2138 C C . LEU A 1 284 ? 23.633 -16.157 -9.711 1.00 68.25 284 LEU A C 1
ATOM 2140 O O . LEU A 1 284 ? 24.581 -15.537 -9.227 1.00 68.25 284 LEU A O 1
ATOM 2144 N N . GLY A 1 285 ? 23.729 -16.860 -10.839 1.00 73.06 285 GLY A N 1
ATOM 2145 C CA . GLY A 1 285 ? 24.807 -16.586 -11.772 1.00 73.06 285 GLY A CA 1
ATOM 2146 C C . GLY A 1 285 ? 24.810 -15.098 -12.133 1.00 73.06 285 GLY A C 1
ATOM 2147 O O . GLY A 1 285 ? 23.837 -14.376 -11.917 1.00 73.06 285 GLY A O 1
ATOM 2148 N N . ASP A 1 286 ? 25.896 -14.642 -12.746 1.00 79.50 286 ASP A N 1
ATOM 2149 C CA . ASP A 1 286 ? 26.061 -13.240 -13.129 1.00 79.50 286 ASP A CA 1
ATOM 2150 C C . ASP A 1 286 ? 25.941 -13.042 -14.659 1.00 79.50 286 ASP A C 1
ATOM 2152 O O . ASP A 1 286 ? 26.879 -12.538 -15.289 1.00 79.50 286 ASP A O 1
ATOM 2156 N N . PRO A 1 287 ? 24.835 -13.463 -15.322 1.00 85.25 287 PRO A N 1
ATOM 2157 C CA . PRO A 1 287 ? 24.729 -13.357 -16.774 1.00 85.25 287 PRO A CA 1
ATOM 2158 C C . PRO A 1 287 ? 24.700 -11.890 -17.221 1.00 85.25 287 PRO A C 1
ATOM 2160 O O . PRO A 1 287 ? 25.250 -11.560 -18.276 1.00 85.25 287 PRO A O 1
ATOM 2163 N N . LEU A 1 288 ? 24.133 -10.990 -16.405 1.00 84.62 288 LEU A N 1
ATOM 2164 C CA . LEU A 1 288 ? 24.173 -9.555 -16.671 1.00 84.62 288 LEU A CA 1
ATOM 2165 C C . LEU A 1 288 ? 25.593 -9.006 -16.540 1.00 84.62 288 LEU A C 1
ATOM 2167 O O . LEU A 1 288 ? 26.055 -8.349 -17.468 1.00 84.62 288 LEU A O 1
ATOM 2171 N N . GLY A 1 289 ? 26.327 -9.304 -15.467 1.00 82.81 289 GLY A N 1
ATOM 2172 C CA . GLY A 1 289 ? 27.706 -8.845 -15.324 1.00 82.81 289 GLY A CA 1
ATOM 2173 C C . GLY A 1 289 ? 28.632 -9.422 -16.395 1.00 82.81 289 GLY A C 1
ATOM 2174 O O . GLY A 1 289 ? 29.497 -8.709 -16.904 1.00 82.81 289 GLY A O 1
ATOM 2175 N N . GLU A 1 290 ? 28.423 -10.664 -16.849 1.00 83.88 290 GLU A N 1
ATOM 2176 C CA . GLU A 1 290 ? 29.126 -11.196 -18.025 1.00 83.88 290 GLU A CA 1
ATOM 2177 C C . GLU A 1 290 ? 28.843 -10.375 -19.286 1.00 83.88 290 GLU A C 1
ATOM 2179 O O . GLU A 1 290 ? 29.762 -10.061 -20.052 1.00 83.88 290 GLU A O 1
ATOM 2184 N N . ARG A 1 291 ? 27.577 -10.006 -19.504 1.00 84.75 291 ARG A N 1
ATOM 2185 C CA . ARG A 1 291 ? 27.154 -9.177 -20.636 1.00 84.75 291 ARG A CA 1
ATOM 2186 C C . ARG A 1 291 ? 27.768 -7.782 -20.564 1.00 84.75 291 ARG A C 1
ATOM 2188 O O . ARG A 1 291 ? 28.267 -7.285 -21.574 1.00 84.75 291 ARG A O 1
ATOM 2195 N N . VAL A 1 292 ? 27.773 -7.195 -19.372 1.00 80.62 292 VAL A N 1
ATOM 2196 C CA . VAL A 1 292 ? 28.336 -5.882 -19.048 1.00 80.62 292 VAL A CA 1
ATOM 2197 C C . VAL A 1 292 ? 29.838 -5.858 -19.335 1.00 80.62 292 VAL A C 1
ATOM 2199 O O . VAL A 1 292 ? 30.302 -5.017 -20.104 1.00 80.62 292 VAL A O 1
ATOM 2202 N N . ARG A 1 293 ? 30.588 -6.854 -18.844 1.00 79.56 293 ARG A N 1
ATOM 2203 C CA . ARG A 1 293 ? 32.037 -6.997 -19.082 1.00 79.56 293 ARG A CA 1
ATOM 2204 C C . ARG A 1 293 ? 32.398 -7.153 -20.563 1.00 79.56 293 ARG A C 1
ATOM 2206 O O . ARG A 1 293 ? 33.468 -6.717 -20.982 1.00 79.56 293 ARG A O 1
ATOM 2213 N N . ARG A 1 294 ? 31.524 -7.768 -21.368 1.00 81.75 294 ARG A N 1
ATOM 2214 C CA . ARG A 1 294 ? 31.741 -7.990 -22.811 1.00 81.75 294 ARG A CA 1
ATOM 2215 C C . ARG A 1 294 ? 31.236 -6.847 -23.704 1.00 81.75 294 ARG A C 1
ATOM 2217 O O . ARG A 1 294 ? 31.406 -6.940 -24.917 1.00 81.75 294 ARG A O 1
ATOM 2224 N N . GLY A 1 295 ? 30.619 -5.799 -23.148 1.00 77.25 295 GLY A N 1
ATOM 2225 C CA . GLY A 1 295 ? 29.991 -4.734 -23.944 1.00 77.25 295 GLY A CA 1
ATOM 2226 C C . GLY A 1 295 ? 28.815 -5.242 -24.789 1.00 77.25 295 GLY A C 1
ATOM 2227 O O . GLY A 1 295 ? 28.708 -4.942 -25.978 1.00 77.25 295 GLY A O 1
ATOM 2228 N N . GLY A 1 296 ? 27.988 -6.114 -24.204 1.00 82.00 296 GLY A N 1
ATOM 2229 C CA . GLY A 1 296 ? 26.854 -6.739 -24.878 1.00 82.00 296 GLY A CA 1
ATOM 2230 C C . GLY A 1 296 ? 25.644 -5.815 -25.063 1.00 82.00 296 GLY A C 1
ATOM 2231 O O . GLY A 1 296 ? 25.715 -4.598 -24.910 1.00 82.00 296 GLY A O 1
ATOM 2232 N N . ARG A 1 297 ? 24.503 -6.414 -25.413 1.00 85.31 297 ARG A N 1
ATOM 2233 C CA . ARG A 1 297 ? 23.208 -5.721 -25.503 1.00 85.31 297 ARG A CA 1
ATOM 2234 C C . ARG A 1 297 ? 22.256 -6.193 -24.413 1.00 85.31 297 ARG A C 1
ATOM 2236 O O . ARG A 1 297 ? 22.308 -7.377 -24.060 1.00 85.31 297 ARG A O 1
ATOM 2243 N N . ILE A 1 298 ? 21.412 -5.274 -23.962 1.00 85.56 298 ILE A N 1
ATOM 2244 C CA . ILE A 1 298 ? 20.205 -5.504 -23.161 1.00 85.56 298 ILE A CA 1
ATOM 2245 C C . ILE A 1 298 ? 19.022 -5.111 -24.044 1.00 85.56 298 ILE A C 1
ATOM 2247 O O . ILE A 1 298 ? 19.166 -4.269 -24.931 1.00 85.56 298 ILE A O 1
ATOM 2251 N N . PHE A 1 299 ? 17.878 -5.738 -23.837 1.00 86.88 299 PHE A N 1
ATOM 2252 C CA . PHE A 1 299 ? 16.650 -5.430 -24.543 1.00 86.88 299 PHE A CA 1
ATOM 2253 C C . PHE A 1 299 ? 15.545 -5.138 -23.533 1.00 86.88 299 PHE A C 1
ATOM 2255 O O . PHE A 1 299 ? 15.400 -5.853 -22.535 1.00 86.88 299 PHE A O 1
ATOM 2262 N N . TRP A 1 300 ? 14.773 -4.092 -23.799 1.00 82.94 300 TRP A N 1
ATOM 2263 C CA . TRP A 1 300 ? 13.623 -3.698 -22.993 1.00 82.94 300 TRP A CA 1
ATOM 2264 C C . TRP A 1 300 ? 12.361 -3.760 -23.827 1.00 82.94 300 TRP A C 1
ATOM 2266 O O . TRP A 1 300 ? 12.402 -3.563 -25.041 1.00 82.94 300 TRP A O 1
ATOM 2276 N N . LEU A 1 301 ? 11.249 -4.049 -23.161 1.00 78.88 301 LEU A N 1
ATOM 2277 C CA . LEU A 1 301 ? 9.953 -3.764 -23.746 1.00 78.88 301 LEU A CA 1
ATOM 2278 C C . LEU A 1 301 ? 9.650 -2.299 -23.467 1.00 78.88 301 LEU A C 1
ATOM 2280 O O . LEU A 1 301 ? 9.720 -1.854 -22.326 1.00 78.88 301 LEU A O 1
ATOM 2284 N N . GLU A 1 302 ? 9.347 -1.561 -24.515 1.00 75.25 302 GLU A N 1
ATOM 2285 C CA . GLU A 1 302 ? 8.941 -0.165 -24.456 1.00 75.25 302 GLU A CA 1
ATOM 2286 C C . GLU A 1 302 ? 7.577 -0.046 -25.131 1.00 75.25 302 GLU A C 1
ATOM 2288 O O . GLU A 1 302 ? 7.214 -0.851 -25.992 1.00 75.25 302 GLU A O 1
ATOM 2293 N N . GLU A 1 303 ? 6.783 0.930 -24.715 1.00 67.00 303 GLU A N 1
ATOM 2294 C CA . GLU A 1 303 ? 5.478 1.166 -25.321 1.00 67.00 303 GLU A CA 1
ATOM 2295 C C . GLU A 1 303 ? 5.625 1.981 -26.599 1.00 67.00 303 GLU A C 1
ATOM 2297 O O . GLU A 1 303 ? 6.114 3.109 -26.582 1.00 67.00 303 GLU A O 1
ATOM 2302 N N . GLU A 1 304 ? 5.137 1.437 -27.709 1.00 70.38 304 GLU A N 1
ATOM 2303 C CA . GLU A 1 304 ? 5.101 2.136 -28.991 1.00 70.38 304 GLU A CA 1
ATOM 2304 C C . GLU A 1 304 ? 3.697 2.726 -29.197 1.00 70.38 304 GLU A C 1
ATOM 2306 O O . GLU A 1 304 ? 2.895 2.281 -30.017 1.00 70.38 304 GLU A O 1
ATOM 2311 N N . GLY A 1 305 ? 3.350 3.710 -28.361 1.00 63.50 305 GLY A N 1
ATOM 2312 C CA . GLY A 1 305 ? 2.057 4.397 -28.418 1.00 63.50 305 GLY A CA 1
ATOM 2313 C C . GLY A 1 305 ? 0.851 3.461 -28.242 1.00 63.50 305 GLY A C 1
ATOM 2314 O O . GLY A 1 305 ? 0.740 2.741 -27.249 1.00 63.50 305 GLY A O 1
ATOM 2315 N N . PHE A 1 306 ? -0.092 3.509 -29.191 1.00 55.38 306 PHE A N 1
ATOM 2316 C CA . PHE A 1 306 ? -1.284 2.646 -29.202 1.00 55.38 306 PHE A CA 1
ATOM 2317 C C . PHE A 1 306 ? -1.043 1.285 -29.872 1.00 55.38 306 PHE A C 1
ATOM 2319 O O . PHE A 1 306 ? -1.912 0.416 -29.789 1.00 55.38 306 PHE A O 1
ATOM 2326 N N . ASP A 1 307 ? 0.111 1.094 -30.514 1.00 58.31 307 ASP A N 1
ATOM 2327 C CA . ASP A 1 307 ? 0.390 -0.056 -31.380 1.00 58.31 307 ASP A CA 1
ATOM 2328 C C . ASP A 1 307 ? 0.946 -1.271 -30.614 1.00 58.31 307 ASP A C 1
ATOM 2330 O O . ASP A 1 307 ? 1.097 -2.355 -31.180 1.00 58.31 307 ASP A O 1
ATOM 2334 N N . GLY A 1 308 ? 1.165 -1.130 -29.302 1.00 69.75 308 GLY A N 1
ATOM 2335 C CA . GLY A 1 308 ? 1.521 -2.222 -28.397 1.00 69.75 308 GLY A CA 1
ATOM 2336 C C . GLY A 1 308 ? 2.890 -2.043 -27.749 1.00 69.75 308 GLY A C 1
ATOM 2337 O O . GLY A 1 308 ? 3.287 -0.931 -27.401 1.00 69.75 308 GLY A O 1
ATOM 2338 N N . LEU A 1 309 ? 3.582 -3.161 -27.527 1.00 76.56 309 LEU A N 1
ATOM 2339 C CA . LEU A 1 309 ? 4.933 -3.194 -26.971 1.00 76.56 309 LEU A CA 1
ATOM 2340 C C . LEU A 1 309 ? 5.950 -3.477 -28.072 1.00 76.56 309 LEU A C 1
ATOM 2342 O O . LEU A 1 309 ? 5.771 -4.406 -28.860 1.00 76.56 309 LEU A O 1
ATOM 2346 N N . ALA A 1 310 ? 7.045 -2.728 -28.066 1.00 82.12 310 ALA A N 1
ATOM 2347 C CA . ALA A 1 310 ? 8.190 -2.919 -28.936 1.00 82.12 310 ALA A CA 1
ATOM 2348 C C . ALA A 1 310 ? 9.406 -3.365 -28.126 1.00 82.12 310 ALA A C 1
ATOM 2350 O O . ALA A 1 310 ? 9.584 -2.994 -26.969 1.00 82.12 310 ALA A O 1
ATOM 2351 N N . CYS A 1 311 ? 10.255 -4.182 -28.743 1.00 84.69 311 CYS A N 1
ATOM 2352 C CA . CYS A 1 311 ? 11.519 -4.583 -28.147 1.00 84.69 311 CYS A CA 1
ATOM 2353 C C . CYS A 1 311 ? 12.638 -3.627 -28.588 1.00 84.69 311 CYS A C 1
ATOM 2355 O O . CYS A 1 311 ? 13.108 -3.712 -29.728 1.00 84.69 311 CYS A O 1
ATOM 2357 N N . THR A 1 312 ? 13.093 -2.758 -27.687 1.00 81.69 312 THR A N 1
ATOM 2358 C CA . THR A 1 312 ? 14.157 -1.776 -27.949 1.00 81.69 312 THR A CA 1
ATOM 2359 C C . THR A 1 312 ? 15.519 -2.326 -27.528 1.00 81.69 312 THR A C 1
ATOM 2361 O O . THR A 1 312 ? 15.655 -2.937 -26.465 1.00 81.69 312 THR A O 1
ATOM 2364 N N . ASP A 1 313 ? 16.557 -2.129 -28.357 1.00 83.81 313 ASP A N 1
ATOM 2365 C CA . ASP A 1 313 ? 17.919 -2.578 -28.054 1.00 83.81 313 ASP A CA 1
ATOM 2366 C C . ASP A 1 313 ? 18.789 -1.489 -27.416 1.00 83.81 313 ASP A C 1
ATOM 2368 O O . ASP A 1 313 ? 18.998 -0.410 -27.959 1.00 83.81 313 ASP A O 1
ATOM 2372 N N . TRP A 1 314 ? 19.386 -1.831 -26.278 1.00 80.38 314 TRP A N 1
ATOM 2373 C CA . TRP A 1 314 ? 20.261 -0.971 -25.496 1.00 80.38 314 TRP A CA 1
ATOM 2374 C C . TRP A 1 314 ? 21.686 -1.515 -25.528 1.00 80.38 314 TRP A C 1
ATOM 2376 O O . TRP A 1 314 ? 21.947 -2.678 -25.201 1.00 80.38 314 TRP A O 1
ATOM 2386 N N . ARG A 1 315 ? 22.644 -0.683 -25.953 1.00 79.38 315 ARG A N 1
ATOM 2387 C CA . ARG A 1 315 ? 24.050 -1.092 -26.066 1.00 79.38 315 ARG A CA 1
ATOM 2388 C C . ARG A 1 315 ? 24.829 -0.715 -24.820 1.00 79.38 315 ARG A C 1
ATOM 2390 O O . ARG A 1 315 ? 24.882 0.454 -24.437 1.00 79.38 315 ARG A O 1
ATOM 2397 N N . ILE A 1 316 ? 25.495 -1.713 -24.254 1.00 76.44 316 ILE A N 1
ATOM 2398 C CA . ILE A 1 316 ? 26.402 -1.550 -23.132 1.00 76.44 316 ILE A CA 1
ATOM 2399 C C . ILE A 1 316 ? 27.804 -1.231 -23.662 1.00 76.44 316 ILE A C 1
ATOM 2401 O O . ILE A 1 316 ? 28.387 -2.014 -24.409 1.00 76.44 316 ILE A O 1
ATOM 2405 N N . GLN A 1 317 ? 28.371 -0.099 -23.255 1.00 71.00 317 GLN A N 1
ATOM 2406 C CA . GLN A 1 317 ? 29.756 0.277 -23.525 1.00 71.00 317 GLN A CA 1
ATOM 2407 C C . GLN A 1 317 ? 30.548 0.296 -22.217 1.00 71.00 317 GLN A C 1
ATOM 2409 O O . GLN A 1 317 ? 30.372 1.173 -21.375 1.00 71.00 317 GLN A O 1
ATOM 2414 N N . ALA A 1 318 ? 31.441 -0.677 -22.038 1.00 67.31 318 ALA A N 1
ATOM 2415 C CA . ALA A 1 318 ? 32.356 -0.682 -20.901 1.00 67.31 318 ALA A CA 1
ATOM 2416 C C . ALA A 1 318 ? 33.398 0.439 -21.058 1.00 67.31 318 ALA A C 1
ATOM 2418 O O . ALA A 1 318 ? 34.154 0.453 -22.035 1.00 67.31 318 ALA A O 1
ATOM 2419 N N . GLU A 1 319 ? 33.458 1.369 -20.103 1.00 64.81 319 GLU A N 1
ATOM 2420 C CA . GLU A 1 319 ? 34.527 2.367 -20.056 1.00 64.81 319 GLU A CA 1
ATOM 2421 C C . GLU A 1 319 ? 35.790 1.729 -19.459 1.00 64.81 319 GLU A C 1
ATOM 2423 O O . GLU A 1 319 ? 35.776 1.140 -18.380 1.00 64.81 319 GLU A O 1
ATOM 2428 N N . ARG A 1 320 ? 36.918 1.812 -20.175 1.00 57.91 320 ARG A N 1
ATOM 2429 C CA . ARG A 1 320 ? 38.205 1.308 -19.674 1.00 57.91 320 ARG A CA 1
ATOM 2430 C C . ARG A 1 320 ? 38.809 2.334 -18.715 1.00 57.91 320 ARG A C 1
ATOM 2432 O O . ARG A 1 320 ? 39.277 3.368 -19.180 1.00 57.91 320 ARG A O 1
ATOM 2439 N N . GLY A 1 321 ? 38.877 2.029 -17.417 1.00 56.12 321 GLY A N 1
ATOM 2440 C CA . GLY A 1 321 ? 39.749 2.774 -16.493 1.00 56.12 321 GLY A CA 1
ATOM 2441 C C . GLY A 1 321 ? 39.258 2.994 -15.062 1.00 56.12 321 GLY A C 1
ATOM 2442 O O . GLY A 1 321 ? 40.050 3.459 -14.248 1.00 56.12 321 GLY A O 1
ATOM 2443 N N . ALA A 1 322 ? 38.020 2.647 -14.716 1.00 48.06 322 ALA A N 1
ATOM 2444 C CA . ALA A 1 322 ? 37.528 2.717 -13.340 1.00 48.06 322 ALA A CA 1
ATOM 2445 C C . ALA A 1 322 ? 36.710 1.462 -13.011 1.00 48.06 322 ALA A C 1
ATOM 2447 O O . ALA A 1 322 ? 36.009 0.942 -13.873 1.00 48.06 322 ALA A O 1
ATOM 2448 N N . SER A 1 323 ? 36.856 0.968 -11.782 1.00 52.94 323 SER A N 1
ATOM 2449 C CA . SER A 1 323 ? 36.119 -0.156 -11.187 1.00 52.94 323 SER A CA 1
ATOM 2450 C C . SER A 1 323 ? 34.643 -0.189 -11.600 1.00 52.94 323 SER A C 1
ATOM 2452 O O . SER A 1 323 ? 33.971 0.826 -11.443 1.00 52.94 323 SER A O 1
ATOM 2454 N N . ASP A 1 324 ? 34.177 -1.332 -12.116 1.00 56.66 324 ASP A N 1
ATOM 2455 C CA . ASP A 1 324 ? 32.782 -1.797 -12.289 1.00 56.66 324 ASP A CA 1
ATOM 2456 C C . ASP A 1 324 ? 31.725 -0.833 -12.881 1.00 56.66 324 ASP A C 1
ATOM 2458 O O . ASP A 1 324 ? 30.541 -1.158 -12.979 1.00 56.66 324 ASP A O 1
ATOM 2462 N N . ARG A 1 325 ? 32.138 0.340 -13.365 1.00 58.19 325 ARG A N 1
ATOM 2463 C CA . ARG A 1 325 ? 31.272 1.345 -13.982 1.00 58.19 325 ARG A CA 1
ATOM 2464 C C . ARG A 1 325 ? 31.187 1.132 -15.479 1.00 58.19 325 ARG A C 1
ATOM 2466 O O . ARG A 1 325 ? 32.199 1.064 -16.176 1.00 58.19 325 ARG A O 1
ATOM 2473 N N . VAL A 1 326 ? 29.963 1.069 -15.985 1.00 63.94 326 VAL A N 1
ATOM 2474 C CA . VAL A 1 326 ? 29.697 0.842 -17.397 1.00 63.94 326 VAL A CA 1
ATOM 2475 C C . VAL A 1 326 ? 28.738 1.906 -17.923 1.00 63.94 326 VAL A C 1
ATOM 2477 O O . VAL A 1 326 ? 27.911 2.461 -17.210 1.00 63.94 326 VAL A O 1
ATOM 2480 N N . ARG A 1 327 ? 28.882 2.292 -19.185 1.00 62.00 327 ARG A N 1
ATOM 2481 C CA . ARG A 1 327 ? 28.022 3.306 -19.788 1.00 62.00 327 ARG A CA 1
ATOM 2482 C C . ARG A 1 327 ? 27.012 2.628 -20.697 1.00 62.00 327 ARG A C 1
ATOM 2484 O O . ARG A 1 327 ? 27.392 1.919 -21.624 1.00 62.00 327 ARG A O 1
ATOM 2491 N N . LEU A 1 328 ? 25.725 2.853 -20.458 1.00 61.25 328 LEU A N 1
ATOM 2492 C CA . LEU A 1 328 ? 24.676 2.465 -21.394 1.00 61.25 328 LEU A CA 1
ATOM 2493 C C . LEU A 1 328 ? 24.427 3.617 -22.367 1.00 61.25 328 LEU A C 1
ATOM 2495 O O . LEU A 1 328 ? 24.209 4.768 -21.997 1.00 61.25 328 LEU A O 1
ATOM 2499 N N . SER A 1 329 ? 24.431 3.321 -23.656 1.00 57.75 329 SER A N 1
ATOM 2500 C CA . SER A 1 329 ? 24.028 4.311 -24.651 1.00 57.75 329 SER A CA 1
ATOM 2501 C C . SER A 1 329 ? 22.877 3.748 -25.463 1.00 57.75 329 SER A C 1
ATOM 2503 O O . SER A 1 329 ? 23.078 2.789 -26.212 1.00 57.75 329 SER A O 1
ATOM 2505 N N . SER A 1 330 ? 21.706 4.369 -25.340 1.00 56.06 330 SER A N 1
ATOM 2506 C CA . SER A 1 330 ? 20.672 4.298 -26.367 1.00 56.06 330 SER A CA 1
ATOM 2507 C C . SER A 1 330 ? 20.590 5.655 -27.042 1.00 56.06 330 SER A C 1
ATOM 2509 O O . SER A 1 330 ? 20.218 6.645 -26.424 1.00 56.06 330 SER A O 1
ATOM 2511 N N . SER A 1 331 ? 21.016 5.719 -28.299 1.00 54.19 331 SER A N 1
ATOM 2512 C CA . SER A 1 331 ? 20.952 6.944 -29.084 1.00 54.19 331 SER A CA 1
ATOM 2513 C C . SER A 1 331 ? 19.632 6.976 -29.843 1.00 54.19 331 SER A C 1
ATOM 2515 O O . SER A 1 331 ? 19.523 6.351 -30.898 1.00 54.19 331 SER A O 1
ATOM 2517 N N . PHE A 1 332 ? 18.660 7.714 -29.318 1.00 56.88 332 PHE A N 1
ATOM 2518 C CA . PHE A 1 332 ? 17.459 8.080 -30.062 1.00 56.88 332 PHE A CA 1
ATOM 2519 C C . PHE A 1 332 ? 17.791 9.268 -30.953 1.00 56.88 332 PHE A C 1
ATOM 2521 O O . PHE A 1 332 ? 18.156 10.324 -30.451 1.00 56.88 332 PHE A O 1
ATOM 2528 N N . ILE A 1 333 ? 17.716 9.079 -32.268 1.00 54.75 333 ILE A N 1
ATOM 2529 C CA . ILE A 1 333 ? 17.848 10.178 -33.221 1.00 54.75 333 ILE A CA 1
ATOM 2530 C C . ILE A 1 333 ? 16.463 10.800 -33.342 1.00 54.75 333 ILE A C 1
ATOM 2532 O O . ILE A 1 333 ? 15.618 10.269 -34.058 1.00 54.75 333 ILE A O 1
ATOM 2536 N N . ASP A 1 334 ? 16.223 11.889 -32.615 1.00 51.53 334 ASP A N 1
ATOM 2537 C CA . ASP A 1 334 ? 15.053 12.722 -32.879 1.00 51.53 334 ASP A CA 1
ATOM 2538 C C . ASP A 1 334 ? 15.293 13.466 -34.197 1.00 51.53 334 ASP A C 1
ATOM 2540 O O . ASP A 1 334 ? 16.030 14.451 -34.249 1.00 51.53 334 ASP A O 1
ATOM 2544 N N . ASP A 1 335 ? 14.735 12.937 -35.286 1.00 50.91 335 ASP A N 1
ATOM 2545 C CA . ASP A 1 335 ? 14.778 13.550 -36.614 1.00 50.91 335 ASP A CA 1
ATOM 2546 C C . ASP A 1 335 ? 13.674 14.615 -36.726 1.00 50.91 335 ASP A C 1
ATOM 2548 O O . ASP A 1 335 ? 12.848 14.606 -37.639 1.00 50.91 335 ASP A O 1
ATOM 2552 N N . SER A 1 336 ? 13.636 15.550 -35.770 1.00 51.03 336 SER A N 1
ATOM 2553 C CA . SER A 1 336 ? 12.654 16.644 -35.705 1.00 51.03 336 SER A CA 1
ATOM 2554 C C . SER A 1 336 ? 12.820 17.688 -36.824 1.00 51.03 336 SER A C 1
ATOM 2556 O O . SER A 1 336 ? 12.233 18.768 -36.779 1.00 51.03 336 SER A O 1
ATOM 2558 N N . GLY A 1 337 ? 13.595 17.378 -37.869 1.00 53.06 337 GLY A N 1
ATOM 2559 C CA . GLY A 1 337 ? 13.837 18.237 -39.028 1.00 53.06 337 GLY A CA 1
ATOM 2560 C C . GLY A 1 337 ? 14.816 19.386 -38.773 1.00 53.06 337 GLY A C 1
ATOM 2561 O O . GLY A 1 337 ? 15.213 20.062 -39.724 1.00 53.06 337 GLY A O 1
ATOM 2562 N N . ASP A 1 338 ? 15.250 19.590 -37.527 1.00 55.03 338 ASP A N 1
ATOM 2563 C CA . ASP A 1 338 ? 16.262 20.577 -37.161 1.00 55.03 338 ASP A CA 1
ATOM 2564 C C . ASP A 1 338 ? 17.675 19.972 -37.184 1.00 55.03 338 ASP A C 1
ATOM 2566 O O . ASP A 1 338 ? 17.900 18.804 -36.889 1.00 55.03 338 ASP A O 1
ATOM 2570 N N . ALA A 1 339 ? 18.668 20.784 -37.557 1.00 58.06 339 ALA A N 1
ATOM 2571 C CA . ALA A 1 339 ? 20.038 20.377 -37.900 1.00 58.06 339 ALA A CA 1
ATOM 2572 C C . ALA A 1 339 ? 20.902 19.794 -36.749 1.00 58.06 339 ALA A C 1
ATOM 2574 O O . ALA A 1 339 ? 22.137 19.791 -36.851 1.00 58.06 339 ALA A O 1
ATOM 2575 N N . ASN A 1 340 ? 20.287 19.329 -35.663 1.00 58.59 340 ASN A N 1
ATOM 2576 C CA . ASN A 1 340 ? 20.943 18.839 -34.462 1.00 58.59 340 ASN A CA 1
ATOM 2577 C C . ASN A 1 340 ? 20.513 17.402 -34.149 1.00 58.59 340 ASN A C 1
ATOM 2579 O O . ASN A 1 340 ? 19.338 17.107 -33.997 1.00 58.59 340 ASN A O 1
ATOM 2583 N N . LEU A 1 341 ? 21.499 16.531 -33.977 1.00 64.75 341 LEU A N 1
ATOM 2584 C CA . LEU A 1 341 ? 21.336 15.179 -33.473 1.00 64.75 341 LEU A CA 1
ATOM 2585 C C . LEU A 1 341 ? 21.282 15.232 -31.942 1.00 64.75 341 LEU A C 1
ATOM 2587 O O . LEU A 1 341 ? 22.304 15.456 -31.296 1.00 64.75 341 LEU A O 1
ATOM 2591 N N . VAL A 1 342 ? 20.111 15.020 -31.353 1.00 61.28 342 VAL A N 1
ATOM 2592 C CA . VAL A 1 342 ? 19.987 14.812 -29.905 1.00 61.28 342 VAL A CA 1
ATOM 2593 C C . VAL A 1 342 ? 20.383 13.367 -29.595 1.00 61.28 342 VAL A C 1
ATOM 2595 O O . VAL A 1 342 ? 19.927 12.451 -30.261 1.00 61.28 342 VAL A O 1
ATOM 2598 N N . VAL A 1 343 ? 21.275 13.144 -28.632 1.00 64.81 343 VAL A N 1
ATOM 2599 C CA . VAL A 1 343 ? 21.699 11.816 -28.173 1.00 64.81 343 VAL A CA 1
ATOM 2600 C C . VAL A 1 343 ? 21.476 11.744 -26.672 1.00 64.81 343 VAL A C 1
ATOM 2602 O O . VAL A 1 343 ? 22.227 12.345 -25.908 1.00 64.81 343 VAL A O 1
ATOM 2605 N N . SER A 1 344 ? 20.473 10.994 -26.235 1.00 63.72 344 SER A N 1
ATOM 2606 C CA . SER A 1 344 ? 20.335 10.641 -24.820 1.00 63.72 344 SER A CA 1
ATOM 2607 C C . SER A 1 344 ? 21.299 9.499 -24.472 1.00 63.72 344 SER A C 1
ATOM 2609 O O . SER A 1 344 ? 21.638 8.668 -25.307 1.00 63.72 344 SER A O 1
ATOM 2611 N N . SER A 1 345 ? 21.818 9.459 -23.251 1.00 67.75 345 SER A N 1
ATOM 2612 C CA . SER A 1 345 ? 22.644 8.355 -22.751 1.00 67.75 345 SER A CA 1
ATOM 2613 C C . SER A 1 345 ? 22.434 8.173 -21.255 1.00 67.75 345 SER A C 1
ATOM 2615 O O . SER A 1 345 ? 22.064 9.122 -20.575 1.00 67.75 345 SER A O 1
ATOM 2617 N N . PHE A 1 346 ? 22.665 6.974 -20.732 1.00 72.06 346 PHE A N 1
ATOM 2618 C CA . PHE A 1 346 ? 22.487 6.672 -19.313 1.00 72.06 346 PHE A CA 1
ATOM 2619 C C . PHE A 1 346 ? 23.782 6.075 -18.762 1.00 72.06 346 PHE A C 1
ATOM 2621 O O . PHE A 1 346 ? 24.464 5.284 -19.411 1.00 72.06 346 PHE A O 1
ATOM 2628 N N . ILE A 1 347 ? 24.170 6.445 -17.553 1.00 73.38 347 ILE A N 1
ATOM 2629 C CA . ILE A 1 347 ? 25.261 5.759 -16.864 1.00 73.38 347 ILE A CA 1
ATOM 2630 C C . ILE A 1 347 ? 24.661 4.532 -16.182 1.00 73.38 347 ILE A C 1
ATOM 2632 O O . ILE A 1 347 ? 23.598 4.620 -15.576 1.00 73.38 347 ILE A O 1
ATOM 2636 N N . PHE A 1 348 ? 25.336 3.396 -16.319 1.00 77.44 348 PHE A N 1
ATOM 2637 C CA . PHE A 1 348 ? 24.918 2.108 -15.787 1.00 77.44 348 PHE A CA 1
ATOM 2638 C C . PHE A 1 348 ? 25.995 1.581 -14.841 1.00 77.44 348 PHE A C 1
ATOM 2640 O O . PHE A 1 348 ? 26.990 0.978 -15.247 1.00 77.44 348 PHE A O 1
ATOM 2647 N N . GLU A 1 349 ? 25.830 1.824 -13.553 1.00 79.88 349 GLU A N 1
ATOM 2648 C CA . GLU A 1 349 ? 26.768 1.298 -12.568 1.00 79.88 349 GLU A CA 1
ATOM 2649 C C . GLU A 1 349 ? 26.293 -0.083 -12.142 1.00 79.88 349 GLU A C 1
ATOM 2651 O O . GLU A 1 349 ? 25.177 -0.232 -11.654 1.00 79.88 349 GLU A O 1
ATOM 2656 N N . TYR A 1 350 ? 27.123 -1.098 -12.367 1.00 83.50 350 TYR A N 1
ATOM 2657 C CA . TYR A 1 350 ? 26.823 -2.460 -11.962 1.00 83.50 350 TYR A CA 1
ATOM 2658 C C . TYR A 1 350 ? 27.627 -2.801 -10.715 1.00 83.50 350 TYR A C 1
ATOM 2660 O O . TYR A 1 350 ? 28.850 -2.699 -10.722 1.00 83.50 350 TYR A O 1
ATOM 2668 N N . ALA A 1 351 ? 26.949 -3.244 -9.665 1.00 81.12 351 ALA A N 1
ATOM 2669 C CA . ALA A 1 351 ? 27.580 -3.841 -8.503 1.00 81.12 351 ALA A CA 1
ATOM 2670 C C . ALA A 1 351 ? 27.287 -5.342 -8.519 1.00 81.12 351 ALA A C 1
ATOM 2672 O O . ALA A 1 351 ? 26.128 -5.756 -8.435 1.00 81.12 351 ALA A O 1
ATOM 2673 N N . ALA A 1 352 ? 28.339 -6.152 -8.654 1.00 79.94 352 ALA A N 1
ATOM 2674 C CA . ALA A 1 352 ? 28.221 -7.601 -8.572 1.00 79.94 352 ALA A CA 1
ATOM 2675 C C . ALA A 1 352 ? 27.761 -8.037 -7.174 1.00 79.94 352 ALA A C 1
ATOM 2677 O O . ALA A 1 352 ? 27.980 -7.331 -6.189 1.00 79.94 352 ALA A O 1
ATOM 2678 N N . ALA A 1 353 ? 27.143 -9.216 -7.101 1.00 77.06 353 ALA A N 1
ATOM 2679 C CA . ALA A 1 353 ? 26.782 -9.817 -5.826 1.00 77.06 353 ALA A CA 1
ATOM 2680 C C . ALA A 1 353 ? 28.032 -10.084 -4.975 1.00 77.06 353 ALA A C 1
ATOM 2682 O O . ALA A 1 353 ? 29.077 -10.481 -5.499 1.00 77.06 353 ALA A O 1
ATOM 2683 N N . ASP A 1 354 ? 27.897 -9.941 -3.661 1.00 76.19 354 ASP A N 1
ATOM 2684 C CA . ASP A 1 354 ? 28.873 -10.432 -2.692 1.00 76.19 354 ASP A CA 1
ATOM 2685 C C . ASP A 1 354 ? 28.173 -11.285 -1.616 1.00 76.19 354 ASP A C 1
ATOM 2687 O O . ASP A 1 354 ? 26.996 -11.623 -1.739 1.00 76.19 354 ASP A O 1
ATOM 2691 N N . SER A 1 355 ? 28.886 -11.688 -0.561 1.00 66.25 355 SER A N 1
ATOM 2692 C CA . SER A 1 355 ? 28.311 -12.531 0.499 1.00 66.25 355 SER A CA 1
ATOM 2693 C C . SER A 1 355 ? 27.173 -11.868 1.292 1.00 66.25 355 SER A C 1
ATOM 2695 O O . SER A 1 355 ? 26.530 -12.536 2.099 1.00 66.25 355 SER A O 1
ATOM 2697 N N . VAL A 1 356 ? 26.957 -10.563 1.120 1.00 67.25 356 VAL A N 1
ATOM 2698 C CA . VAL A 1 356 ? 26.025 -9.734 1.895 1.00 67.25 356 VAL A CA 1
ATOM 2699 C C . VAL A 1 356 ? 25.008 -9.015 0.995 1.00 67.25 356 VAL A C 1
ATOM 2701 O O . VAL A 1 356 ? 23.877 -8.785 1.428 1.00 67.25 356 VAL A O 1
ATOM 2704 N N . HIS A 1 357 ? 25.374 -8.697 -0.246 1.00 75.00 357 HIS A N 1
ATOM 2705 C CA . HIS A 1 357 ? 24.608 -7.861 -1.164 1.00 75.00 357 HIS A CA 1
ATOM 2706 C C . HIS A 1 357 ? 24.180 -8.652 -2.401 1.00 75.00 357 HIS A C 1
ATOM 2708 O O . HIS A 1 357 ? 24.992 -9.301 -3.065 1.00 75.00 357 HIS A O 1
ATOM 2714 N N . LEU A 1 358 ? 22.895 -8.542 -2.747 1.00 81.75 358 LEU A N 1
ATOM 2715 C CA . LEU A 1 358 ? 22.418 -8.935 -4.071 1.00 81.75 358 LEU A CA 1
ATOM 2716 C C . LEU A 1 358 ? 23.041 -8.023 -5.137 1.00 81.75 358 LEU A C 1
ATOM 2718 O O . LEU A 1 358 ? 23.343 -6.859 -4.842 1.00 81.75 358 LEU A O 1
ATOM 2722 N N . PRO A 1 359 ? 23.207 -8.511 -6.380 1.00 83.88 359 PRO A N 1
ATOM 2723 C CA . PRO A 1 359 ? 23.725 -7.664 -7.431 1.00 83.88 359 PRO A CA 1
ATOM 2724 C C . PRO A 1 359 ? 22.746 -6.519 -7.683 1.00 83.88 359 PRO A C 1
ATOM 2726 O O . PRO A 1 359 ? 21.524 -6.694 -7.648 1.00 83.88 359 PRO A O 1
ATOM 2729 N N . SER A 1 360 ? 23.280 -5.330 -7.924 1.00 85.69 360 SER A N 1
ATOM 2730 C CA . SER A 1 360 ? 22.471 -4.134 -8.134 1.00 85.69 360 SER A CA 1
ATOM 2731 C C . SER A 1 360 ? 22.962 -3.326 -9.320 1.00 85.69 360 SER A C 1
ATOM 2733 O O . SER A 1 360 ? 24.099 -3.441 -9.780 1.00 85.69 360 SER A O 1
ATOM 2735 N N . VAL A 1 361 ? 22.048 -2.532 -9.849 1.00 84.56 361 VAL A N 1
ATOM 2736 C CA . VAL A 1 361 ? 22.253 -1.655 -10.985 1.00 84.56 361 VAL A CA 1
ATOM 2737 C C . VAL A 1 361 ? 21.828 -0.260 -10.577 1.00 84.56 361 VAL A C 1
ATOM 2739 O O . VAL A 1 361 ? 20.726 -0.067 -10.072 1.00 84.56 361 VAL A O 1
ATOM 2742 N N . VAL A 1 362 ? 22.677 0.720 -10.846 1.00 82.19 362 VAL A N 1
ATOM 2743 C CA . VAL A 1 362 ? 22.335 2.134 -10.749 1.00 82.19 362 VAL A CA 1
ATOM 2744 C C . VAL A 1 362 ? 22.231 2.693 -12.161 1.00 82.19 362 VAL A C 1
ATOM 2746 O O . VAL A 1 362 ? 23.208 2.694 -12.908 1.00 82.19 362 VAL A O 1
ATOM 2749 N N . LEU A 1 363 ? 21.049 3.174 -12.528 1.00 78.06 363 LEU A N 1
ATOM 2750 C CA . LEU A 1 363 ? 20.793 3.885 -13.776 1.00 78.06 363 LEU A CA 1
ATOM 2751 C C . LEU A 1 363 ? 20.777 5.387 -13.486 1.00 78.06 363 LEU A C 1
ATOM 2753 O O . LEU A 1 363 ? 19.895 5.877 -12.788 1.00 78.06 363 LEU A O 1
ATOM 2757 N N . LEU A 1 364 ? 21.758 6.128 -14.009 1.00 74.50 364 LEU A N 1
ATOM 2758 C CA . LEU A 1 364 ? 21.821 7.589 -13.896 1.00 74.50 364 LEU A CA 1
ATOM 2759 C C . LEU A 1 364 ? 21.545 8.222 -15.264 1.00 74.50 364 LEU A C 1
ATOM 2761 O O . LEU A 1 364 ? 22.306 8.007 -16.209 1.00 74.50 364 LEU A O 1
ATOM 2765 N N . GLY A 1 365 ? 20.502 9.039 -15.389 1.00 70.00 365 GLY A N 1
ATOM 2766 C CA . GLY A 1 365 ? 20.181 9.714 -16.648 1.00 70.00 365 GLY A CA 1
ATOM 2767 C C . GLY A 1 365 ? 18.696 10.061 -16.800 1.00 70.00 365 GLY A C 1
ATOM 2768 O O . GLY A 1 365 ? 17.970 9.993 -15.812 1.00 70.00 365 GLY A O 1
ATOM 2769 N N . PRO A 1 366 ? 18.255 10.449 -18.012 1.00 63.41 366 PRO A N 1
ATOM 2770 C CA . PRO A 1 366 ? 19.072 10.584 -19.221 1.00 63.41 366 PRO A CA 1
ATOM 2771 C C . PRO A 1 366 ? 20.067 11.751 -19.133 1.00 63.41 366 PRO A C 1
ATOM 2773 O O . PRO A 1 366 ? 19.793 12.789 -18.542 1.00 63.41 366 PRO A O 1
ATOM 2776 N N . GLN A 1 367 ? 21.231 11.580 -19.756 1.00 68.44 367 GLN A N 1
ATOM 2777 C CA . GLN A 1 367 ? 22.153 12.645 -20.140 1.00 68.44 367 GLN A CA 1
ATOM 2778 C C . GLN A 1 367 ? 21.971 12.938 -21.624 1.00 68.44 367 GLN A C 1
ATOM 2780 O O . GLN A 1 367 ? 22.278 12.086 -22.460 1.00 68.44 367 GLN A O 1
ATOM 2785 N N . THR A 1 368 ? 21.528 14.146 -21.949 1.00 66.56 368 THR A N 1
ATOM 2786 C CA . THR A 1 368 ? 21.250 14.544 -23.330 1.00 66.56 368 THR A CA 1
ATOM 2787 C C . THR A 1 368 ? 22.408 15.350 -23.916 1.00 66.56 368 THR A C 1
ATOM 2789 O O . THR A 1 368 ? 22.764 16.422 -23.426 1.00 66.56 368 THR A O 1
ATOM 2792 N N . GLU A 1 369 ? 23.004 14.846 -24.992 1.00 68.12 369 GLU A N 1
ATOM 2793 C CA . GLU A 1 369 ? 24.026 15.525 -25.783 1.00 68.12 369 GLU A CA 1
ATOM 2794 C C . GLU A 1 369 ? 23.413 16.011 -27.100 1.00 68.12 369 GLU A C 1
ATOM 2796 O O . GLU A 1 369 ? 22.942 15.211 -27.902 1.00 68.12 369 GLU A O 1
ATOM 2801 N N . VAL A 1 370 ? 23.441 17.319 -27.361 1.00 67.56 370 VAL A N 1
ATOM 2802 C CA . VAL A 1 370 ? 23.026 17.876 -28.656 1.00 67.56 370 VAL A CA 1
ATOM 2803 C C . VAL A 1 370 ? 24.256 17.995 -29.557 1.00 67.56 370 VAL A C 1
ATOM 2805 O O . VAL A 1 370 ? 25.134 18.832 -29.344 1.00 67.56 370 VAL A O 1
ATOM 2808 N N . ARG A 1 371 ? 24.340 17.143 -30.576 1.00 69.06 371 ARG A N 1
ATOM 2809 C CA . ARG A 1 371 ? 25.411 17.136 -31.575 1.00 69.06 371 ARG A CA 1
ATOM 2810 C C . ARG A 1 371 ? 24.981 17.930 -32.801 1.00 69.06 371 ARG A C 1
ATOM 2812 O O . ARG A 1 371 ? 24.012 17.585 -33.465 1.00 69.06 371 ARG A O 1
ATOM 2819 N N . ALA A 1 372 ? 25.726 18.974 -33.145 1.00 63.41 372 ALA A N 1
ATOM 2820 C CA . ALA A 1 372 ? 25.504 19.675 -34.405 1.00 63.41 372 ALA A CA 1
ATOM 2821 C C . ALA A 1 372 ? 25.845 18.760 -35.596 1.00 63.41 372 ALA A C 1
ATOM 2823 O O . ALA A 1 372 ? 26.831 18.016 -35.554 1.00 63.41 372 ALA A O 1
ATOM 2824 N N . ASN A 1 373 ? 25.072 18.845 -36.681 1.00 61.75 373 ASN A N 1
ATOM 2825 C CA . ASN A 1 373 ? 25.432 18.185 -37.934 1.00 61.75 373 ASN A CA 1
ATOM 2826 C C . ASN A 1 373 ? 26.817 18.643 -38.437 1.00 61.75 373 ASN A C 1
ATOM 2828 O O . ASN A 1 373 ? 27.240 19.782 -38.213 1.00 61.75 373 ASN A O 1
ATOM 2832 N N . ARG A 1 374 ? 27.534 17.716 -39.096 1.00 59.00 374 ARG A N 1
ATOM 2833 C CA . ARG A 1 374 ? 28.934 17.834 -39.564 1.00 59.00 374 ARG A CA 1
ATOM 2834 C C . ARG A 1 374 ? 29.334 19.272 -39.944 1.00 59.00 374 ARG A C 1
ATOM 2836 O O . ARG A 1 374 ? 28.780 19.840 -40.878 1.00 59.00 374 ARG A O 1
ATOM 2843 N N . GLY A 1 375 ? 30.357 19.816 -39.277 1.00 58.62 375 GLY A N 1
ATOM 2844 C CA . GLY A 1 375 ? 31.002 21.088 -39.647 1.00 58.62 375 GLY A CA 1
ATOM 2845 C C . GLY A 1 375 ? 30.804 22.255 -38.672 1.00 58.62 375 GLY A C 1
ATOM 2846 O O . GLY A 1 375 ? 31.412 23.306 -38.867 1.00 58.62 375 GLY A O 1
ATOM 2847 N N . ARG A 1 376 ? 30.017 22.090 -37.603 1.00 54.16 376 ARG A N 1
ATOM 2848 C CA . ARG A 1 376 ? 29.945 23.045 -36.484 1.00 54.16 376 ARG A CA 1
ATOM 2849 C C . ARG A 1 376 ? 30.443 22.371 -35.205 1.00 54.16 376 ARG A C 1
ATOM 2851 O O . ARG A 1 376 ? 30.131 21.210 -34.962 1.00 54.16 376 ARG A O 1
ATOM 2858 N N . GLY A 1 377 ? 31.277 23.074 -34.434 1.00 55.69 377 GLY A N 1
ATOM 2859 C CA . GLY A 1 377 ? 31.820 22.565 -33.170 1.00 55.69 377 GLY A CA 1
ATOM 2860 C C . GLY A 1 377 ? 30.710 22.192 -32.174 1.00 55.69 377 GLY A C 1
ATOM 2861 O O . GLY A 1 377 ? 29.584 22.668 -32.328 1.00 55.69 377 GLY A O 1
ATOM 2862 N N . PRO A 1 378 ? 31.002 21.346 -31.170 1.00 52.97 378 PRO A N 1
ATOM 2863 C CA . PRO A 1 378 ? 29.999 20.866 -30.224 1.00 52.97 378 PRO A CA 1
ATOM 2864 C C . PRO A 1 378 ? 29.299 22.045 -29.535 1.00 52.97 378 PRO A C 1
ATOM 2866 O O . PRO A 1 378 ? 29.930 22.860 -28.859 1.00 52.97 378 PRO A O 1
ATOM 2869 N N . VAL A 1 379 ? 27.984 22.151 -29.728 1.00 52.12 379 VAL A N 1
ATOM 2870 C CA . VAL A 1 379 ? 27.149 23.157 -29.069 1.00 52.12 379 VAL A CA 1
ATOM 2871 C C . VAL A 1 379 ? 26.766 22.574 -27.714 1.00 52.12 379 VAL A C 1
ATOM 2873 O O . VAL A 1 379 ? 25.899 21.722 -27.651 1.00 52.12 379 VAL A O 1
ATOM 2876 N N . ARG A 1 380 ? 27.485 22.984 -26.660 1.00 50.72 380 ARG A N 1
ATOM 2877 C CA . ARG A 1 380 ? 27.208 22.747 -25.225 1.00 50.72 380 ARG A CA 1
ATOM 2878 C C . ARG A 1 380 ? 26.353 21.507 -24.892 1.00 50.72 380 ARG A C 1
ATOM 2880 O O . ARG A 1 380 ? 25.130 21.548 -24.951 1.00 50.72 380 ARG A O 1
ATOM 2887 N N . SER A 1 381 ? 26.996 20.476 -24.350 1.00 50.03 381 SER A N 1
ATOM 2888 C CA . SER A 1 381 ? 26.331 19.436 -23.561 1.00 50.03 381 SER A CA 1
ATOM 2889 C C . SER A 1 381 ? 25.718 20.052 -22.296 1.00 50.03 381 SER A C 1
ATOM 2891 O O . SER A 1 381 ? 26.444 20.403 -21.362 1.00 50.03 381 SER A O 1
ATOM 2893 N N . SER A 1 382 ? 24.398 20.217 -22.241 1.00 44.56 382 SER A N 1
ATOM 2894 C CA . SER A 1 382 ? 23.717 20.446 -20.967 1.00 44.56 382 SER A CA 1
ATOM 2895 C C . SER A 1 382 ? 23.541 19.097 -20.276 1.00 44.56 382 SER A C 1
ATOM 2897 O O . SER A 1 382 ? 22.700 18.300 -20.678 1.00 44.56 382 SER A O 1
ATOM 2899 N N . MET A 1 383 ? 24.332 18.831 -19.237 1.00 45.06 383 MET A N 1
ATOM 2900 C CA . MET A 1 383 ? 24.051 17.725 -18.323 1.00 45.06 383 MET A CA 1
ATOM 2901 C C . MET A 1 383 ? 22.818 18.097 -17.497 1.00 45.06 383 MET A C 1
ATOM 2903 O O . MET A 1 383 ? 22.935 18.812 -16.503 1.00 45.06 383 MET A O 1
ATOM 2907 N N . SER A 1 384 ? 21.637 17.637 -17.903 1.00 43.44 384 SER A N 1
ATOM 2908 C CA . SER A 1 384 ? 20.590 17.391 -16.915 1.00 43.44 384 SER A CA 1
ATOM 2909 C C . SER A 1 384 ? 20.951 16.053 -16.268 1.00 43.44 384 SER A C 1
ATOM 2911 O O . SER A 1 384 ? 21.190 15.062 -16.953 1.00 43.44 384 SER A O 1
ATOM 2913 N N . MET A 1 385 ? 21.131 16.043 -14.951 1.00 45.25 385 MET A N 1
ATOM 2914 C CA . MET A 1 385 ? 21.191 14.791 -14.205 1.00 45.25 385 MET A CA 1
ATOM 2915 C C . MET A 1 385 ? 19.744 14.470 -13.844 1.00 45.25 385 MET A C 1
ATOM 2917 O O . MET A 1 385 ? 19.188 15.105 -12.949 1.00 45.25 385 MET A O 1
ATOM 2921 N N . GLY A 1 386 ? 19.108 13.577 -14.605 1.00 49.56 386 GLY A N 1
ATOM 2922 C CA . GLY A 1 386 ? 17.849 12.965 -14.182 1.00 49.56 386 GLY A CA 1
ATOM 2923 C C . GLY A 1 386 ? 18.035 12.173 -12.883 1.00 49.56 386 GLY A C 1
ATOM 2924 O O . GLY A 1 386 ? 19.166 11.877 -12.483 1.00 49.56 386 GLY A O 1
ATOM 2925 N N . CYS A 1 387 ? 16.928 11.885 -12.197 1.00 56.06 387 CYS A N 1
ATOM 2926 C CA . CYS A 1 387 ? 16.907 11.085 -10.974 1.00 56.06 387 CYS A CA 1
ATOM 2927 C C . CYS A 1 387 ? 17.664 9.766 -11.195 1.00 56.06 387 CYS A C 1
ATOM 2929 O O . CYS A 1 387 ? 17.387 9.038 -12.143 1.00 56.06 387 CYS A O 1
ATOM 2931 N N . GLY A 1 388 ? 18.656 9.481 -10.348 1.00 66.81 388 GLY A N 1
ATOM 2932 C CA . GLY A 1 388 ? 19.334 8.190 -10.362 1.00 66.81 388 GLY A CA 1
ATOM 2933 C C . GLY A 1 388 ? 18.435 7.130 -9.742 1.00 66.81 388 GLY A C 1
ATOM 2934 O O . GLY A 1 388 ? 17.994 7.305 -8.607 1.00 66.81 388 GLY A O 1
ATOM 2935 N N . GLU A 1 389 ? 18.193 6.042 -10.463 1.00 77.50 389 GLU A N 1
ATOM 2936 C CA . GLU A 1 389 ? 17.382 4.923 -9.991 1.00 77.50 389 GLU A CA 1
ATOM 2937 C C . GLU A 1 389 ? 18.255 3.719 -9.668 1.00 77.50 389 GLU A C 1
ATOM 2939 O O . GLU A 1 389 ? 19.207 3.407 -10.385 1.00 77.50 389 GLU A O 1
ATOM 2944 N N . ILE A 1 390 ? 17.934 3.046 -8.563 1.00 82.38 390 ILE A N 1
ATOM 2945 C CA . ILE A 1 390 ? 18.639 1.842 -8.122 1.00 82.38 390 ILE A CA 1
ATOM 2946 C C . ILE A 1 390 ? 17.710 0.656 -8.307 1.00 82.38 390 ILE A C 1
ATOM 2948 O O . ILE A 1 390 ? 16.546 0.703 -7.925 1.00 82.38 390 ILE A O 1
ATOM 2952 N N . TYR A 1 391 ? 18.245 -0.407 -8.882 1.00 86.00 391 TYR A N 1
ATOM 2953 C CA . TYR A 1 391 ? 17.564 -1.657 -9.153 1.00 86.00 391 TYR A CA 1
ATOM 2954 C C . TYR A 1 391 ? 18.345 -2.788 -8.495 1.00 86.00 391 TYR A C 1
ATOM 2956 O O . TYR A 1 391 ? 19.548 -2.925 -8.706 1.00 86.00 391 TYR A O 1
ATOM 2964 N N . THR A 1 392 ? 17.670 -3.627 -7.723 1.00 87.56 392 THR A N 1
ATOM 2965 C CA . THR A 1 392 ? 18.243 -4.856 -7.170 1.00 87.56 392 THR A CA 1
ATOM 2966 C C . THR A 1 392 ? 17.843 -6.024 -8.055 1.00 87.56 392 THR A C 1
ATOM 2968 O O . THR A 1 392 ? 16.660 -6.215 -8.332 1.00 87.56 392 THR A O 1
ATOM 2971 N N . ILE A 1 393 ? 18.813 -6.813 -8.509 1.00 88.81 393 ILE A N 1
ATOM 2972 C CA . ILE A 1 393 ? 18.554 -8.018 -9.297 1.00 88.81 393 ILE A CA 1
ATOM 2973 C C . ILE A 1 393 ? 18.083 -9.110 -8.341 1.00 88.81 393 ILE A C 1
ATOM 2975 O O . ILE A 1 393 ? 18.804 -9.508 -7.430 1.00 88.81 393 ILE A O 1
ATOM 2979 N N . VAL A 1 394 ? 16.859 -9.587 -8.553 1.00 88.81 394 VAL A N 1
ATOM 2980 C CA . VAL A 1 394 ? 16.196 -10.561 -7.668 1.00 88.81 394 VAL A CA 1
ATOM 2981 C C . VAL A 1 394 ? 16.106 -11.956 -8.272 1.00 88.81 394 VAL A C 1
ATOM 2983 O O . VAL A 1 394 ? 15.903 -12.930 -7.551 1.00 88.81 394 VAL A O 1
ATOM 2986 N N . SER A 1 395 ? 16.235 -12.062 -9.599 1.00 88.62 395 SER A N 1
ATOM 2987 C CA . SER A 1 395 ? 16.475 -13.329 -10.293 1.00 88.62 395 SER A CA 1
ATOM 2988 C C . SER A 1 395 ? 17.144 -13.099 -11.650 1.00 88.62 395 SER A C 1
ATOM 2990 O O . SER A 1 395 ? 17.020 -12.021 -12.230 1.00 88.62 395 SER A O 1
ATOM 2992 N N . ALA A 1 396 ? 17.854 -14.096 -12.167 1.00 89.31 396 ALA A N 1
ATOM 2993 C CA . ALA A 1 396 ? 18.570 -14.026 -13.433 1.00 89.31 396 ALA A CA 1
ATOM 2994 C C . ALA A 1 396 ? 18.676 -15.413 -14.076 1.00 89.31 396 ALA A C 1
ATOM 2996 O O . ALA A 1 396 ? 18.969 -16.401 -13.407 1.00 89.31 396 ALA A O 1
ATOM 2997 N N . ASP A 1 397 ? 18.472 -15.467 -15.386 1.00 89.25 397 ASP A N 1
ATOM 2998 C CA . ASP A 1 397 ? 18.736 -16.621 -16.238 1.00 89.25 397 ASP A CA 1
ATOM 2999 C C . ASP A 1 397 ? 19.519 -16.160 -17.493 1.00 89.25 397 ASP A C 1
ATOM 3001 O O . ASP A 1 397 ? 19.762 -14.959 -17.665 1.00 89.25 397 ASP A O 1
ATOM 3005 N N . PRO A 1 398 ? 19.989 -17.071 -18.367 1.00 88.31 398 PRO A N 1
ATOM 3006 C CA . PRO A 1 398 ? 20.757 -16.678 -19.550 1.00 88.31 398 PRO A CA 1
ATOM 3007 C C . PRO A 1 398 ? 20.019 -15.747 -20.531 1.00 88.31 398 PRO A C 1
ATOM 3009 O O . PRO A 1 398 ? 20.674 -15.085 -21.337 1.00 88.31 398 PRO A O 1
ATOM 3012 N N . GLU A 1 399 ? 18.684 -15.696 -20.494 1.00 90.62 399 GLU A N 1
ATOM 3013 C CA . GLU A 1 399 ? 17.843 -14.943 -21.430 1.00 90.62 399 GLU A CA 1
ATOM 3014 C C . GLU A 1 399 ? 17.298 -13.638 -20.837 1.00 90.62 399 GLU A C 1
ATOM 3016 O O . GLU A 1 399 ? 16.971 -12.721 -21.595 1.00 90.62 399 GLU A O 1
ATOM 3021 N N . ARG A 1 400 ? 17.192 -13.523 -19.509 1.00 90.75 400 ARG A N 1
ATOM 3022 C CA . ARG A 1 400 ? 16.585 -12.370 -18.825 1.00 90.75 400 ARG A CA 1
ATOM 3023 C C . ARG A 1 400 ? 17.066 -12.208 -17.385 1.00 90.75 400 ARG A C 1
ATOM 3025 O O . ARG A 1 400 ? 17.475 -13.154 -16.721 1.00 90.75 400 ARG A O 1
ATOM 3032 N N . VAL A 1 401 ? 16.920 -10.995 -16.872 1.00 90.19 401 VAL A N 1
ATOM 3033 C CA . VAL A 1 401 ? 17.027 -10.676 -15.449 1.00 90.19 401 VAL A CA 1
ATOM 3034 C C . VAL A 1 401 ? 15.726 -10.064 -14.961 1.00 90.19 401 VAL A C 1
ATOM 3036 O O . VAL A 1 401 ? 15.042 -9.365 -15.707 1.00 90.19 401 VAL A O 1
ATOM 3039 N N . ARG A 1 402 ? 15.380 -10.329 -13.705 1.00 89.12 402 ARG A N 1
ATOM 3040 C CA . ARG A 1 402 ? 14.326 -9.605 -13.007 1.00 89.12 402 ARG A CA 1
ATOM 3041 C C . ARG A 1 402 ? 14.932 -8.672 -11.991 1.00 89.12 402 ARG A C 1
ATOM 3043 O O . ARG A 1 402 ? 15.799 -9.078 -11.214 1.00 89.12 402 ARG A O 1
ATOM 3050 N N . VAL A 1 403 ? 14.426 -7.454 -11.974 1.00 86.56 403 VAL A N 1
ATOM 3051 C CA . VAL A 1 403 ? 14.903 -6.410 -11.085 1.00 86.56 403 VAL A CA 1
ATOM 3052 C C . VAL A 1 403 ? 13.756 -5.821 -10.289 1.00 86.56 403 VAL A C 1
ATOM 3054 O O . VAL A 1 403 ? 12.631 -5.753 -10.766 1.00 86.56 403 VAL A O 1
ATOM 3057 N N . VAL A 1 404 ? 14.039 -5.384 -9.071 1.00 84.12 404 VAL A N 1
ATOM 3058 C CA . VAL A 1 404 ? 13.106 -4.625 -8.243 1.00 84.12 404 VAL A CA 1
ATOM 3059 C C . VAL A 1 404 ? 13.734 -3.267 -7.974 1.00 84.12 404 VAL A C 1
ATOM 3061 O O . VAL A 1 404 ? 14.880 -3.185 -7.536 1.00 84.12 404 VAL A O 1
ATOM 3064 N N . ARG A 1 405 ? 12.998 -2.196 -8.258 1.00 80.19 405 ARG A N 1
ATOM 3065 C CA . ARG A 1 405 ? 13.477 -0.825 -8.083 1.00 80.19 405 ARG A CA 1
ATOM 3066 C C . ARG A 1 405 ? 13.508 -0.419 -6.613 1.00 80.19 405 ARG A C 1
ATOM 3068 O O . ARG A 1 405 ? 12.479 -0.401 -5.957 1.00 80.19 405 ARG A O 1
ATOM 3075 N N . GLY A 1 406 ? 14.659 -0.021 -6.101 1.00 74.69 406 GLY A N 1
ATOM 3076 C CA . GLY A 1 406 ? 14.826 0.517 -4.758 1.00 74.69 406 GLY A CA 1
ATOM 3077 C C . GLY A 1 406 ? 16.234 0.293 -4.224 1.00 74.69 406 GLY A C 1
ATOM 3078 O O . GLY A 1 406 ? 16.996 -0.532 -4.722 1.00 74.69 406 GLY A O 1
ATOM 3079 N N . GLN A 1 407 ? 16.589 1.040 -3.179 1.00 67.00 407 GLN A N 1
ATOM 3080 C CA . GLN A 1 407 ? 17.868 0.894 -2.484 1.00 67.00 407 GLN A CA 1
ATOM 3081 C C . GLN A 1 407 ? 17.811 -0.267 -1.485 1.00 67.00 407 GLN A C 1
ATOM 3083 O O . GLN A 1 407 ? 17.846 -0.057 -0.274 1.00 67.00 407 GLN A O 1
ATOM 3088 N N . TYR A 1 408 ? 17.727 -1.502 -1.980 1.00 64.50 408 TYR A N 1
ATOM 3089 C CA . TYR A 1 408 ? 17.760 -2.696 -1.130 1.00 64.50 408 TYR A CA 1
ATOM 3090 C C . TYR A 1 408 ? 19.198 -3.118 -0.881 1.00 64.50 408 TYR A C 1
ATOM 3092 O O . TYR A 1 408 ? 19.673 -4.138 -1.375 1.00 64.50 408 TYR A O 1
ATOM 3100 N N . LEU A 1 409 ? 19.915 -2.275 -0.141 1.00 55.56 409 LEU A N 1
ATOM 3101 C CA . LEU A 1 409 ? 21.332 -2.484 0.133 1.00 55.56 409 LEU A CA 1
ATOM 3102 C C . LEU A 1 409 ? 21.561 -3.712 1.026 1.00 55.56 409 LEU A C 1
ATOM 3104 O O . LEU A 1 409 ? 22.625 -4.305 0.961 1.00 55.56 409 LEU A O 1
ATOM 3108 N N . PHE A 1 410 ? 20.578 -4.148 1.824 1.00 63.41 410 PHE A N 1
ATOM 3109 C CA . PHE A 1 410 ? 20.758 -5.281 2.733 1.00 63.41 410 PHE A CA 1
ATOM 3110 C C . PHE A 1 410 ? 19.504 -6.143 2.840 1.00 63.41 410 PHE A C 1
ATOM 3112 O O . PHE A 1 410 ? 18.410 -5.643 3.083 1.00 63.41 410 PHE A O 1
ATOM 3119 N N . GLY A 1 411 ? 19.690 -7.461 2.747 1.00 72.56 411 GLY A N 1
ATOM 3120 C CA . GLY A 1 411 ? 18.744 -8.416 3.314 1.00 72.56 411 GLY A CA 1
ATOM 3121 C C . GLY A 1 411 ? 17.434 -8.601 2.560 1.00 72.56 411 GLY A C 1
ATOM 3122 O O . GLY A 1 411 ? 16.498 -9.100 3.164 1.00 72.56 411 GLY A O 1
ATOM 3123 N N . LEU A 1 412 ? 17.319 -8.253 1.280 1.00 83.75 412 LEU A N 1
ATOM 3124 C CA . LEU A 1 412 ? 16.133 -8.635 0.510 1.00 83.75 412 LEU A CA 1
ATOM 3125 C C . LEU A 1 412 ? 16.007 -10.171 0.469 1.00 83.75 412 LEU A C 1
ATOM 3127 O O . LEU A 1 412 ? 16.862 -10.851 -0.089 1.00 83.75 412 LEU A O 1
ATOM 3131 N N . VAL A 1 413 ? 14.953 -10.712 1.083 1.00 86.62 413 VAL A N 1
ATOM 3132 C CA . VAL A 1 413 ? 14.684 -12.160 1.179 1.00 86.62 413 VAL A CA 1
ATOM 3133 C C . VAL A 1 413 ? 13.667 -12.594 0.139 1.00 86.62 413 VAL A C 1
ATOM 3135 O O . VAL A 1 413 ? 13.767 -13.683 -0.419 1.00 86.62 413 VAL A O 1
ATOM 3138 N N . GLY A 1 414 ? 12.689 -11.743 -0.150 1.00 87.25 414 GLY A N 1
ATOM 3139 C CA . GLY A 1 414 ? 11.689 -12.028 -1.163 1.00 87.25 414 GLY A CA 1
ATOM 3140 C C . GLY A 1 414 ? 10.988 -10.786 -1.666 1.00 87.25 414 GLY A C 1
ATOM 3141 O O . GLY A 1 414 ? 11.087 -9.707 -1.087 1.00 87.25 414 GLY A O 1
ATOM 3142 N N . TYR A 1 415 ? 10.282 -10.950 -2.769 1.00 86.25 415 TYR A N 1
ATOM 3143 C CA . TYR A 1 415 ? 9.596 -9.883 -3.475 1.00 86.25 415 TYR A CA 1
ATOM 3144 C C . TYR A 1 415 ? 8.283 -10.407 -4.044 1.00 86.25 415 TYR A C 1
ATOM 3146 O O . TYR A 1 415 ? 8.140 -11.597 -4.332 1.00 86.25 415 TYR A O 1
ATOM 3154 N N . HIS A 1 416 ? 7.312 -9.520 -4.220 1.00 81.62 416 HIS A N 1
ATOM 3155 C CA . HIS A 1 416 ? 6.115 -9.867 -4.968 1.00 81.62 416 HIS A CA 1
ATOM 3156 C C . HIS A 1 416 ? 6.442 -9.872 -6.473 1.00 81.62 416 HIS A C 1
ATOM 3158 O O . HIS A 1 416 ? 7.005 -8.893 -6.963 1.00 81.62 416 HIS A O 1
ATOM 3164 N N . PRO A 1 417 ? 6.098 -10.921 -7.243 1.00 77.88 417 PRO A N 1
ATOM 3165 C CA . PRO A 1 417 ? 6.525 -11.067 -8.639 1.00 77.88 417 PRO A CA 1
ATOM 3166 C C . PRO A 1 417 ? 5.978 -9.978 -9.566 1.00 77.88 417 PRO A C 1
ATOM 3168 O O . PRO A 1 417 ? 6.599 -9.661 -10.573 1.00 77.88 417 PRO A O 1
ATOM 3171 N N . GLU A 1 418 ? 4.839 -9.384 -9.222 1.00 72.19 418 GLU A N 1
ATOM 3172 C CA . GLU A 1 418 ? 4.308 -8.216 -9.932 1.00 72.19 418 GLU A CA 1
ATOM 3173 C C . GLU A 1 418 ? 5.147 -6.955 -9.714 1.00 72.19 418 GLU A C 1
ATOM 3175 O O . GLU A 1 418 ? 5.044 -6.022 -10.496 1.00 72.19 418 GLU A O 1
ATOM 3180 N N . ASP A 1 419 ? 5.972 -6.895 -8.670 1.00 75.12 419 ASP A N 1
ATOM 3181 C CA . ASP A 1 419 ? 6.766 -5.701 -8.418 1.00 75.12 419 ASP A CA 1
ATOM 3182 C C . ASP A 1 419 ? 8.105 -5.696 -9.147 1.00 75.12 419 ASP A C 1
ATOM 3184 O O . ASP A 1 419 ? 8.761 -4.654 -9.183 1.00 75.12 419 ASP A O 1
ATOM 3188 N N . ALA A 1 420 ? 8.475 -6.831 -9.741 1.00 80.62 420 ALA A N 1
ATOM 3189 C CA . ALA A 1 420 ? 9.703 -6.982 -10.491 1.00 80.62 420 ALA A CA 1
ATOM 3190 C C . ALA A 1 420 ? 9.517 -6.638 -11.972 1.00 80.62 420 ALA A C 1
ATOM 3192 O O . ALA A 1 420 ? 8.621 -7.153 -12.644 1.00 80.62 420 ALA A O 1
ATOM 3193 N N . GLU A 1 421 ? 10.433 -5.828 -12.486 1.00 80.88 421 GLU A N 1
ATOM 3194 C CA . GLU A 1 421 ? 10.610 -5.595 -13.912 1.00 80.88 421 GLU A CA 1
ATOM 3195 C C . GLU A 1 421 ? 11.421 -6.731 -14.529 1.00 80.88 421 GLU A C 1
ATOM 3197 O O . GLU A 1 421 ? 12.267 -7.337 -13.870 1.00 80.88 421 GLU A O 1
ATOM 3202 N N . THR A 1 422 ? 11.181 -7.030 -15.805 1.00 85.38 422 THR A N 1
ATOM 3203 C CA . THR A 1 422 ? 11.977 -8.014 -16.552 1.00 85.38 422 THR A CA 1
ATOM 3204 C C . THR A 1 422 ? 12.797 -7.311 -17.623 1.00 85.38 422 THR A C 1
ATOM 3206 O O . THR A 1 422 ? 12.239 -6.689 -18.520 1.00 85.38 422 THR A O 1
ATOM 3209 N N . TRP A 1 423 ? 14.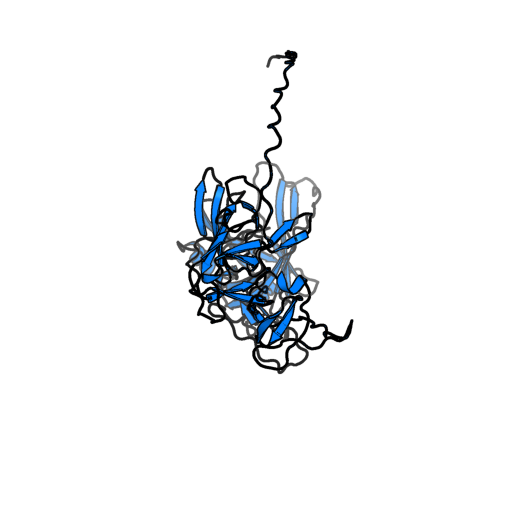120 -7.448 -17.562 1.00 88.06 423 TRP A N 1
ATOM 3210 C CA . TRP A 1 423 ? 15.031 -6.994 -18.610 1.00 88.06 423 TRP A CA 1
ATOM 3211 C C . TRP A 1 423 ? 15.560 -8.199 -19.378 1.00 88.06 423 TRP A C 1
ATOM 3213 O O . TRP A 1 423 ? 15.922 -9.215 -18.786 1.00 88.06 423 TRP A O 1
ATOM 3223 N N . TYR A 1 424 ? 15.635 -8.100 -20.699 1.00 91.06 424 TYR A N 1
ATOM 3224 C CA . TYR A 1 424 ? 16.001 -9.227 -21.547 1.00 91.06 424 TYR A CA 1
ATOM 3225 C C . TYR A 1 424 ? 17.468 -9.135 -21.969 1.00 91.06 424 TYR A C 1
ATOM 3227 O O . TYR A 1 424 ? 17.971 -8.085 -22.361 1.00 91.06 424 TYR A O 1
ATOM 3235 N N . LEU A 1 425 ? 18.174 -10.258 -21.903 1.00 91.12 425 LEU A N 1
ATOM 3236 C CA . LEU A 1 425 ? 19.551 -10.411 -22.380 1.00 91.12 425 LEU A CA 1
ATOM 3237 C C . LEU A 1 425 ? 19.597 -10.996 -23.803 1.00 91.12 425 LEU A C 1
ATOM 3239 O O . LEU A 1 425 ? 20.608 -10.848 -24.503 1.00 91.12 425 LEU A O 1
ATOM 3243 N N . ASP A 1 426 ? 18.490 -11.607 -24.239 1.00 91.69 426 ASP A N 1
ATOM 3244 C CA . ASP A 1 426 ? 18.268 -12.135 -25.582 1.00 91.69 426 ASP A CA 1
ATOM 3245 C C . ASP A 1 426 ? 17.111 -11.425 -26.308 1.00 91.69 426 ASP A C 1
ATOM 3247 O O . ASP A 1 426 ? 16.048 -11.157 -25.743 1.00 91.69 426 ASP A O 1
ATOM 3251 N N . ARG A 1 427 ? 17.311 -11.145 -27.601 1.00 92.25 427 ARG A N 1
ATOM 3252 C CA . ARG A 1 427 ? 16.336 -10.420 -28.425 1.00 92.25 427 ARG A CA 1
ATOM 3253 C C . ARG A 1 427 ? 15.074 -11.239 -28.695 1.00 92.25 427 ARG A C 1
ATOM 3255 O O . ARG A 1 427 ? 13.984 -10.680 -28.671 1.00 92.25 427 ARG A O 1
ATOM 3262 N N . ARG A 1 428 ? 15.200 -12.548 -28.944 1.00 93.56 428 ARG A N 1
ATOM 3263 C CA . ARG A 1 428 ? 14.043 -13.406 -29.248 1.00 93.56 428 ARG A CA 1
ATOM 3264 C C . ARG A 1 428 ? 13.156 -13.567 -28.022 1.00 93.56 428 ARG A C 1
ATOM 3266 O O . ARG A 1 428 ? 11.937 -13.588 -28.162 1.00 93.56 428 ARG A O 1
ATOM 3273 N N . ALA A 1 429 ? 13.755 -13.655 -26.834 1.00 90.50 429 ALA A N 1
ATOM 3274 C CA . ALA A 1 429 ? 13.014 -13.681 -25.576 1.00 90.50 429 ALA A CA 1
ATOM 3275 C C . ALA A 1 429 ? 12.172 -12.404 -25.390 1.00 90.50 429 ALA A C 1
ATOM 3277 O O . ALA A 1 429 ? 10.988 -12.491 -25.066 1.00 90.50 429 ALA A O 1
ATOM 3278 N N . CYS A 1 430 ? 12.757 -11.240 -25.679 1.00 89.56 430 CYS A N 1
ATOM 3279 C CA . CYS A 1 430 ? 12.074 -9.948 -25.646 1.00 89.56 430 CYS A CA 1
ATOM 3280 C C . CYS A 1 430 ? 10.942 -9.852 -26.687 1.00 89.56 430 CYS A C 1
ATOM 3282 O O . CYS A 1 430 ? 9.800 -9.577 -26.333 1.00 89.56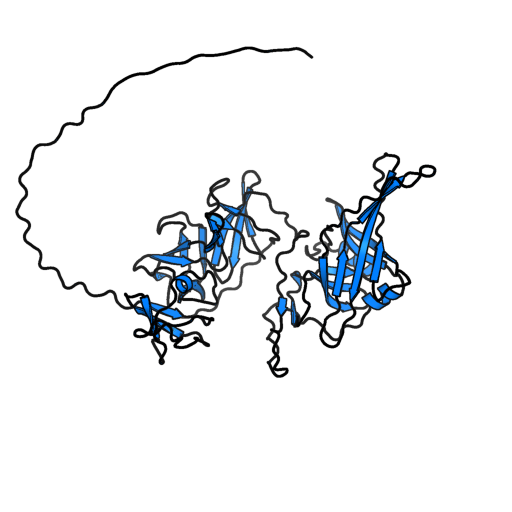 430 CYS A O 1
ATOM 3284 N N . GLU A 1 431 ? 11.205 -10.174 -27.957 1.00 89.50 431 GLU A N 1
ATOM 3285 C CA . GLU A 1 431 ? 10.185 -10.165 -29.023 1.00 89.50 431 GLU A CA 1
ATOM 3286 C C . GLU A 1 431 ? 9.032 -11.150 -28.739 1.00 89.50 431 GLU A C 1
ATOM 3288 O O . GLU A 1 431 ? 7.864 -10.843 -28.973 1.00 89.50 431 GLU A O 1
ATOM 3293 N N . SER A 1 432 ? 9.338 -12.319 -28.168 1.00 87.88 432 SER A N 1
ATOM 3294 C CA . SER A 1 432 ? 8.338 -13.304 -27.733 1.00 87.88 432 SER A CA 1
ATOM 3295 C C . SER A 1 432 ? 7.457 -12.785 -26.596 1.00 87.88 432 SER A C 1
ATOM 3297 O O . SER A 1 432 ? 6.276 -13.128 -26.523 1.00 87.88 432 SER A O 1
ATOM 3299 N N . ALA A 1 433 ? 8.008 -11.958 -25.705 1.00 83.69 433 ALA A N 1
ATOM 3300 C CA . ALA A 1 433 ? 7.244 -11.310 -24.649 1.00 83.69 433 ALA A CA 1
ATOM 3301 C C . ALA A 1 433 ? 6.364 -10.170 -25.190 1.00 83.69 433 ALA A C 1
ATOM 3303 O O . ALA A 1 433 ? 5.192 -10.102 -24.821 1.00 83.69 433 ALA A O 1
ATOM 3304 N N . ALA A 1 434 ? 6.880 -9.361 -26.123 1.00 81.62 434 ALA A N 1
ATOM 3305 C CA . ALA A 1 434 ? 6.131 -8.296 -26.801 1.00 81.62 434 ALA A CA 1
ATOM 3306 C C . ALA A 1 434 ? 4.875 -8.817 -27.523 1.00 81.62 434 ALA A C 1
ATOM 3308 O O . ALA A 1 434 ? 3.829 -8.176 -27.511 1.00 81.62 434 ALA A O 1
ATOM 3309 N N . ALA A 1 435 ? 4.960 -10.009 -28.122 1.00 79.50 435 ALA A N 1
ATOM 3310 C CA . ALA A 1 435 ? 3.867 -10.617 -28.881 1.00 79.50 435 ALA A CA 1
ATOM 3311 C C . ALA A 1 435 ? 2.724 -11.188 -28.015 1.00 79.50 435 ALA A C 1
ATOM 3313 O O . ALA A 1 435 ? 1.734 -11.692 -28.554 1.00 79.50 435 ALA A O 1
ATOM 3314 N N . ARG A 1 436 ? 2.844 -11.175 -26.679 1.00 73.44 436 ARG A N 1
ATOM 3315 C CA . ARG A 1 436 ? 1.812 -11.734 -25.798 1.00 73.44 436 ARG A CA 1
ATOM 3316 C C . ARG A 1 436 ? 0.668 -10.730 -25.621 1.00 73.44 436 ARG A C 1
ATOM 3318 O O . ARG A 1 436 ? 0.917 -9.603 -25.211 1.00 73.44 436 ARG A O 1
ATOM 3325 N N . PRO A 1 437 ? -0.599 -11.148 -25.812 1.00 51.56 437 PRO A N 1
ATOM 3326 C CA . PRO A 1 437 ? -1.768 -10.263 -25.727 1.00 51.56 437 PRO A CA 1
ATOM 3327 C C . PRO A 1 437 ? -2.043 -9.709 -24.317 1.00 51.56 437 PRO A C 1
ATOM 3329 O O . PRO A 1 437 ? -2.932 -8.883 -24.143 1.00 51.56 437 PRO A O 1
ATOM 3332 N N . ILE A 1 438 ? -1.289 -10.160 -23.311 1.00 49.56 438 ILE A N 1
ATOM 3333 C CA . ILE A 1 438 ? -1.290 -9.638 -21.945 1.00 49.56 438 ILE A CA 1
ATOM 3334 C C . ILE A 1 438 ? 0.167 -9.632 -21.483 1.00 49.56 438 ILE A C 1
ATOM 3336 O O . ILE A 1 438 ? 0.624 -10.536 -20.779 1.00 49.56 438 ILE A O 1
ATOM 3340 N N . ALA A 1 439 ? 0.946 -8.650 -21.917 1.00 44.94 439 ALA A N 1
ATOM 3341 C CA . ALA A 1 439 ? 2.107 -8.292 -21.124 1.00 44.94 439 ALA A CA 1
ATOM 3342 C C . ALA A 1 439 ? 1.565 -7.637 -19.852 1.00 44.94 439 ALA A C 1
ATOM 3344 O O . ALA A 1 439 ? 0.848 -6.638 -19.915 1.00 44.94 439 ALA A O 1
ATOM 3345 N N . SER A 1 440 ? 1.834 -8.239 -18.692 1.00 47.44 440 SER A N 1
ATOM 3346 C CA . SER A 1 440 ? 1.607 -7.550 -17.425 1.00 47.44 440 SER A CA 1
ATOM 3347 C C . SER A 1 440 ? 2.313 -6.195 -17.495 1.00 47.44 440 SER A C 1
ATOM 3349 O O . SER A 1 440 ? 3.433 -6.124 -18.002 1.00 47.44 440 SER A O 1
ATOM 3351 N N . ALA A 1 441 ? 1.683 -5.139 -16.973 1.00 44.69 441 ALA A N 1
ATOM 3352 C CA . ALA A 1 441 ? 2.186 -3.757 -16.983 1.00 44.69 441 ALA A CA 1
ATOM 3353 C C . ALA A 1 441 ? 3.609 -3.578 -16.398 1.00 44.69 441 ALA A C 1
ATOM 3355 O O . ALA A 1 441 ? 4.167 -2.496 -16.457 1.00 44.69 441 ALA A O 1
ATOM 3356 N N . ASN A 1 442 ? 4.203 -4.648 -15.863 1.00 47.62 442 ASN A N 1
ATOM 3357 C CA . ASN A 1 442 ? 5.511 -4.703 -15.217 1.00 47.62 442 ASN A CA 1
ATOM 3358 C C . ASN A 1 442 ? 6.621 -5.243 -16.137 1.00 47.62 442 ASN A C 1
ATOM 3360 O O . ASN A 1 442 ? 7.728 -5.494 -15.674 1.00 47.62 442 ASN A O 1
ATOM 3364 N N . GLN A 1 443 ? 6.338 -5.522 -17.414 1.00 47.81 443 GLN A N 1
ATOM 3365 C CA . GLN A 1 443 ? 7.369 -5.980 -18.357 1.00 47.81 443 GLN A CA 1
ATOM 3366 C C . GLN A 1 443 ? 7.975 -4.845 -19.184 1.00 47.81 443 GLN A C 1
ATOM 3368 O O . GLN A 1 443 ? 9.026 -5.062 -19.782 1.00 47.81 443 GLN A O 1
ATOM 3373 N N . ALA A 1 444 ? 7.323 -3.679 -19.222 1.00 47.47 444 ALA A N 1
ATOM 3374 C CA . ALA A 1 444 ? 7.776 -2.521 -19.975 1.00 47.47 444 ALA A CA 1
ATOM 3375 C C . ALA A 1 444 ? 8.519 -1.528 -19.073 1.00 47.47 444 ALA A C 1
ATOM 3377 O O . ALA A 1 444 ? 8.096 -1.285 -17.946 1.00 47.47 444 ALA A O 1
ATOM 3378 N N . HIS A 1 445 ? 9.626 -0.978 -19.567 1.00 49.19 445 HIS A N 1
ATOM 3379 C CA . HIS A 1 445 ? 10.345 0.114 -18.916 1.00 49.19 445 HIS A CA 1
ATOM 3380 C C . HIS A 1 445 ? 9.713 1.437 -19.367 1.00 49.19 445 HIS A C 1
ATOM 3382 O O . HIS A 1 445 ? 9.643 1.679 -20.571 1.00 49.19 445 HIS A O 1
ATOM 3388 N N . GLY A 1 446 ? 9.232 2.277 -18.447 1.00 48.56 446 GLY A N 1
ATOM 3389 C CA . GLY A 1 446 ? 8.622 3.564 -18.817 1.00 48.56 446 GLY A CA 1
ATOM 3390 C C . GLY A 1 446 ? 9.630 4.714 -18.979 1.00 48.56 446 GLY A C 1
ATOM 3391 O O . GLY A 1 446 ? 9.280 5.777 -19.485 1.00 48.56 446 GLY A O 1
ATOM 3392 N N . GLY A 1 447 ? 10.914 4.480 -18.693 1.00 44.53 447 GLY A N 1
ATOM 3393 C CA . GLY A 1 447 ? 11.956 5.498 -18.822 1.00 44.53 447 GLY A CA 1
ATOM 3394 C C . GLY A 1 447 ? 11.996 6.470 -17.637 1.00 44.53 447 GLY A C 1
ATOM 3395 O O . GLY A 1 447 ? 11.368 6.264 -16.608 1.00 44.53 447 GLY A O 1
ATOM 3396 N N . CYS A 1 448 ? 12.814 7.514 -17.751 1.00 40.84 448 CYS A N 1
ATOM 3397 C CA . CYS A 1 448 ? 12.865 8.634 -16.806 1.00 40.84 448 CYS A CA 1
ATOM 3398 C C . CYS A 1 448 ? 12.426 9.916 -17.509 1.00 40.84 448 CYS A C 1
ATOM 3400 O O . CYS A 1 448 ? 12.806 10.071 -18.697 1.00 40.84 448 CYS A O 1
#

Secondary structure (DSSP, 8-state):
--------------------PPPPP-PPPPP---------PPPPPEEEEEE-SSPPPBPSS-SS-B-----S-EEEEEPTTSEEEESSSS-EEEPPGGGGS---TTSEEEEEE-S-EEEEESSTTS-EEEEEPTT-EEEEEE--SSEEEEEEEEEEEEETTEEEEEEEEEEGGGEES---PPPPPPPP-EEE-S--EEESSTT--EEEEPPSEEEEEEEEETTEEEEEEEETTEEEEEEESSPPPSS--SS-----EEE----S-TTSPPPPPPTT-EE--SS---HHHHHHHTT-EEEEEEE-TTS-EEEEEEEEEE-TTSTTEEEEE-------SSSEEEEEEEEEEEE---SS---EEEEEEEEEEEEESTTS---------PPPEEEEEEEE-SSEEEEEES---S-EEEE-GGG-EEEESSHHHHHHHHTSS---TTSB----